Protein AF-0000000087520226 (afdb_homodimer)

Foldseek 3Di:
DDPQAADFLQPDDLEDDADDVVDWDDDSRDPQKIKHKDFPDADPLGTWIKMKMWGGHPDQPPPNDAAQAAEEEEEAALDFDNQVVVCVLVSVLRYTYMYMQGTQFDNNNDPSGDARPDDLALCVRLRVVLVVLVVRCVVDPPGAYEYEYAACGLLSVLLSLLPPPGRHQEYEYQLHNLDDDPCVPVLPVVLVVLVVVCVVPVAAFDPDDQAQQVVLLQDPVHVADDRDHCNNRNSRGTTDTSSRVNNVSVSSVVLQQASADAHEYEYEAEPAEDEDRHHDPLQLQHEHDHGRVVVVVSQVRSHDHYHYDYFGRAYSGQCSHPPRSNVVVSVVVSVVVVVSVVVD/DDPQAADFLQPDDLEDDADPVVDWDDDSRHPQKIKHKDFLQADPLGTWIKMKMWGGHPDQPPPNDAAQAAEEEEEAALDFDNQPVVNVLCSVLRYTYMYMQGTQFDNNNDPSGDARPDDLALCVRLSVVLVVLVVRCVVDPPGAYEYEYAACGLLSVLLSLLPDPGRHQEYEYQLHNLDDDPCVPVLPVVLVVLVVVCVVPVAAFDPDDQAQQVVLLQDPVHVADDRDHCNNRNSRGTTHTSSRVSNVSVSSVVLQQASADAHEYEYEAEPAEDEDRHHDPLQLQHEHDHGRVVVVVSQVRSHDHYHYDYFGRAYSGQCSHPPRSNVVVSVVVSVVVVVSVVVD

Radius of gyration: 27.94 Å; Cα contacts (8 Å, |Δi|>4): 1491; chains: 2; bounding box: 55×82×67 Å

Secondary structure (DSSP, 8-state):
--TT--S-GGGS-SSPPPPPTT--EE-TT-TTEEEEEEEEEEETTEEEEEEEEEE--SSPPTT-PPP-EEEEEE--TT-----HHHHHHHHHTTEEEEEEEPTTSGGG--TT-SSTT--SSGGGGHHHHHHHHHHHHHHSTTPPEEEEEETHHHHHHHHHHHH--S-EEEEEEES---S-TTHHHHHHHHHHHHHHHHHH-TTPBP------HHHHHHBTTTTS-B---TTTS-TT----BHHHHHHHHHHHHHHHH---B-S-EEEEEES-B---SS--GGGGSSBSSS-HHHHHHHHTTTBSEEEEEEETT--SSGGGS-HHHHHHHHHHHHHHHGGGTTT-/--TT--S-GGGS-SSPPPPPTT--EE-TT-TTEEEEEEEEEEETTEEEEEEEEEE--SSPPTT-PPP-EEEEEE--TT-----HHHHHHHHHTTEEEEEEEPTTSGGG--TT-SSTT--SSGGGGHHHHHHHHHHHHHHSTTPPEEEEEETHHHHHHHHHHHH--S-EEEEEEES---S-TTHHHHHHHHHHHHHHHHHH-TTPBP------HHHHHHBTTTTS-B---TTTS-TT----BHHHHHHHHHHHHHHHH---B-S-EEEEEES-B---SS--GGGGSSBSSS-HHHHHHHHTTTBSEEEEEEETT--SSGGGS-HHHHHHHHHHHHHHHGGGTTT-

InterPro domains:
  IPR022742 Alpha/beta hydrolase domain-containing protein 17C-like [PF12146] (66-272)
  IPR029058 Alpha/Beta hydrolase fold [G3DSA:3.40.50.1820] (49-339)
  IPR029058 Alpha/Beta hydrolase fold [SSF53474] (52-337)
  IPR051044 Monoacylglycerol and Diacylglycerol Lipase [PTHR11614] (61-319)

Nearest PDB structures (foldseek):
  7p0y-assembly1_A  TM=8.207E-01  e=5.502E-17  Mycobacterium tuberculosis H37Rv
  6eic-assembly2_A  TM=8.150E-01  e=7.021E-17  Mycobacterium tuberculosis H37Rv
  6eic-assembly3_B  TM=8.211E-01  e=1.143E-16  Mycobacterium tuberculosis H37Rv
  6eic-assembly1_C  TM=8.212E-01  e=8.544E-16  Mycobacterium tuberculosis H37Rv
  7l4t-assembly1_A  TM=8.051E-01  e=2.266E-15  Homo sapiens

Sequence (688 aa):
MSGLHGIPSSQWPDFLTSTDPGGWAADPLGEDFEHTTLDLGVDGEGPVLGTLVRYVPKQPPPGNPEERGILLSVHGWSDYFYNRELAEFWRAAGYRFYALDLRRYGRSLRSEHQRPGYVEHLAEYHQELDAAADLLTAEHPGLPLLVQGHSLGGLIISLWAQQSTARLAGLVLNAPWLEFQGTQFLRIPAQGLMEAMARRSPTRTLHLPELDHYWLSLSQDGHGEWDIHPLWRPRHAFRPTVGWMRTVLEAHAKVAKGLDLELPVLVLTSAQSHFGASYDPLMQRTDSVVDVNLVRQRSLKLGSFVTNAIITDAMHDVFTSSAGPRAESYAKVRRWLHLLQGASMSGLHGIPSSQWPDFLTSTDPGGWAADPLGEDFEHTTLDLGVDGEGPVLGTLVRYVPKQPPPGNPEERGILLSVHGWSDYFYNRELAEFWRAAGYRFYALDLRRYGRSLRSEHQRPGYVEHLAEYHQELDAAADLLTAEHPGLPLLVQGHSLGGLIISLWAQQSTARLAGLVLNAPWLEFQGTQFLRIPAQGLMEAMARRSPTRTLHLPELDHYWLSLSQDGHGEWDIHPLWRPRHAFRPTVGWMRTVLEAHAKVAKGLDLELPVLVLTSAQSHFGASYDPLMQRTDSVVDVNLVRQRSLKLGSFVTNAIITDAMHDVFTSSAGPRAESYAKVRRWLHLLQGAS

Organism: NCBI:txid162496

Solvent-accessible surface area (backbone atoms only — not comparable to full-atom values): 35802 Å² total; per-residue (Å²): 130,79,80,80,66,42,69,60,41,78,73,46,72,88,51,61,77,78,45,58,89,92,36,74,40,84,30,74,78,21,87,40,30,32,30,30,49,42,82,73,52,70,54,100,52,36,78,36,25,26,23,41,34,37,61,53,64,91,57,78,54,87,85,61,56,67,80,66,27,35,33,41,35,32,42,32,75,54,31,49,86,80,59,63,66,59,43,51,49,40,42,63,73,11,22,52,31,33,32,43,21,50,55,35,20,30,69,21,29,49,90,65,51,81,57,60,61,68,47,73,45,69,70,62,56,43,56,53,50,50,52,49,50,51,52,49,45,68,76,40,70,90,50,38,34,32,38,32,14,26,23,48,19,18,38,51,50,55,59,39,58,64,71,52,86,71,66,61,59,29,38,41,22,34,35,36,51,50,60,65,87,66,32,92,79,43,41,67,63,46,49,54,51,38,47,58,48,23,74,74,40,34,79,41,69,52,90,64,86,79,50,39,35,65,44,31,42,37,22,51,91,49,75,25,81,38,82,64,31,59,82,40,39,34,61,53,46,61,74,52,26,37,18,38,52,38,30,50,51,54,51,29,52,48,40,73,72,40,52,71,32,78,51,46,33,39,36,38,32,26,66,39,56,44,79,72,83,57,72,50,82,62,40,49,37,10,10,51,78,53,50,41,68,57,29,56,55,49,49,66,27,45,32,36,31,33,31,44,34,50,31,65,48,5,12,49,49,39,83,72,25,51,70,66,25,24,51,53,44,51,51,53,50,56,31,52,52,32,30,64,62,64,79,110,131,80,78,79,66,42,69,59,42,78,73,46,72,88,54,60,77,79,47,57,88,92,37,74,40,82,30,73,79,23,86,39,31,31,30,28,48,43,82,73,53,72,55,99,52,36,78,35,26,24,23,42,33,36,62,54,63,90,57,78,54,88,83,61,55,66,80,65,28,34,34,41,36,31,41,32,75,55,30,46,86,80,60,62,66,58,44,51,49,40,42,63,71,11,22,52,32,33,30,42,19,50,54,35,20,30,70,22,27,51,90,66,50,82,57,62,61,67,46,72,43,68,70,61,56,44,56,54,51,49,52,49,51,52,51,49,43,68,76,39,69,88,49,38,35,32,38,31,13,26,24,47,19,18,38,52,51,55,60,40,58,64,70,51,87,70,68,61,59,30,40,40,23,35,32,34,53,49,61,65,87,72,32,90,79,43,41,66,64,47,48,53,50,36,46,57,48,22,73,74,41,33,79,41,68,52,92,64,86,78,52,38,35,67,44,31,44,38,22,47,93,51,75,25,79,38,81,63,30,62,82,39,38,33,61,52,46,60,74,53,25,37,18,39,51,37,30,50,52,51,50,29,52,49,38,74,72,41,53,72,30,77,50,45,34,38,37,38,32,24,65,39,56,45,78,73,83,56,73,50,81,62,41,49,38,11,9,52,79,53,53,42,68,56,30,56,55,47,50,66,27,45,31,36,31,32,30,43,35,50,30,64,48,6,12,47,48,39,83,72,26,51,72,66,25,24,51,52,45,52,51,53,49,56,33,53,53,33,31,62,62,63,77,109

pLDDT: mean 91.3, std 13.3, range [25.09, 98.94]

Structure (mmCIF, N/CA/C/O backbone):
data_AF-0000000087520226-model_v1
#
loop_
_entity.id
_entity.type
_entity.pdbx_description
1 polymer 'Serine aminopeptidase S33 domain-containing protein'
#
loop_
_atom_site.group_PDB
_atom_site.id
_atom_site.type_symbol
_atom_site.label_atom_id
_atom_site.label_alt_id
_atom_site.label_comp_id
_atom_site.label_asym_id
_atom_site.label_entity_id
_atom_site.label_seq_id
_atom_site.pdbx_PDB_ins_code
_atom_site.Cartn_x
_atom_site.Cartn_y
_atom_site.Cartn_z
_atom_site.occupancy
_atom_site.B_iso_or_equiv
_atom_site.auth_seq_id
_atom_site.auth_comp_id
_atom_site.auth_asym_id
_atom_site.auth_atom_id
_atom_site.pdbx_PDB_model_num
ATOM 1 N N . MET A 1 1 ? 15.102 -13.328 -34.75 1 25.09 1 MET A N 1
ATOM 2 C CA . MET A 1 1 ? 14.281 -14.352 -34.094 1 25.09 1 MET A CA 1
ATOM 3 C C . MET A 1 1 ? 15.117 -15.227 -33.188 1 25.09 1 MET A C 1
ATOM 5 O O . MET A 1 1 ? 15.906 -16.047 -33.656 1 25.09 1 MET A O 1
ATOM 9 N N . SER A 1 2 ? 15.727 -14.742 -32.125 1 31.55 2 SER A N 1
ATOM 10 C CA . SER A 1 2 ? 16.844 -15.266 -31.344 1 31.55 2 SER A CA 1
ATOM 11 C C . SER A 1 2 ? 16.625 -16.719 -30.953 1 31.55 2 SER A C 1
ATOM 13 O O . SER A 1 2 ? 15.484 -17.141 -30.734 1 31.55 2 SER A O 1
ATOM 15 N N . GLY A 1 3 ? 17.406 -17.625 -31.359 1 35.84 3 GLY A N 1
ATOM 16 C CA . GLY A 1 3 ? 17.703 -19.047 -31.25 1 35.84 3 GLY A CA 1
ATOM 17 C C . GLY A 1 3 ? 17.391 -19.609 -29.875 1 35.84 3 GLY A C 1
ATOM 18 O O . GLY A 1 3 ? 17.703 -20.766 -29.578 1 35.84 3 GLY A O 1
ATOM 19 N N . LEU A 1 4 ? 17.438 -18.75 -28.859 1 42.44 4 LEU A N 1
ATOM 20 C CA . LEU A 1 4 ? 17.516 -19.141 -27.453 1 42.44 4 LEU A CA 1
ATOM 21 C C . LEU A 1 4 ? 16.234 -19.844 -27 1 42.44 4 LEU A C 1
ATOM 23 O O . LEU A 1 4 ? 16.094 -20.172 -25.828 1 42.44 4 LEU A O 1
ATOM 27 N N . HIS A 1 5 ? 15.102 -19.781 -27.844 1 54.41 5 HIS A N 1
ATOM 28 C CA . HIS A 1 5 ? 13.805 -20.297 -27.422 1 54.41 5 HIS A CA 1
ATOM 29 C C . HIS A 1 5 ? 13.719 -21.812 -27.641 1 54.41 5 HIS A C 1
ATOM 31 O O . HIS A 1 5 ? 14.195 -22.328 -28.641 1 54.41 5 HIS A O 1
ATOM 37 N N . GLY A 1 6 ? 13.859 -22.656 -26.469 1 64.88 6 GLY A N 1
ATOM 38 C CA . GLY A 1 6 ? 13.586 -24.094 -26.422 1 64.88 6 GLY A CA 1
ATOM 39 C C . GLY A 1 6 ? 12.516 -24.531 -27.406 1 64.88 6 GLY A C 1
ATOM 40 O O . GLY A 1 6 ? 12.109 -23.75 -28.266 1 64.88 6 GLY A O 1
ATOM 41 N N . ILE A 1 7 ? 12.32 -25.859 -27.547 1 84 7 ILE A N 1
ATOM 42 C CA . ILE A 1 7 ? 11.281 -26.484 -28.359 1 84 7 ILE A CA 1
ATOM 43 C C . ILE A 1 7 ? 9.914 -25.953 -27.953 1 84 7 ILE A C 1
ATOM 45 O O . ILE A 1 7 ? 9.688 -25.641 -26.766 1 84 7 ILE A O 1
ATOM 49 N N . PRO A 1 8 ? 9.078 -25.734 -28.969 1 92.62 8 PRO A N 1
ATOM 50 C CA . PRO A 1 8 ? 7.723 -25.281 -28.656 1 92.62 8 PRO A CA 1
ATOM 51 C C . PRO A 1 8 ? 7.055 -26.141 -27.578 1 92.62 8 PRO A C 1
ATOM 53 O O . PRO A 1 8 ? 7.273 -27.359 -27.531 1 92.62 8 PRO A O 1
ATOM 56 N N . SER A 1 9 ? 6.246 -25.531 -26.781 1 94 9 SER A N 1
ATOM 57 C CA . SER A 1 9 ? 5.621 -26.219 -25.656 1 94 9 SER A CA 1
ATOM 58 C C . SER A 1 9 ? 4.711 -27.344 -26.125 1 94 9 SER A C 1
ATOM 60 O O . SER A 1 9 ? 4.5 -28.328 -25.406 1 94 9 SER A O 1
ATOM 62 N N . SER A 1 10 ? 4.227 -27.203 -27.344 1 92.69 10 SER A N 1
ATOM 63 C CA . SER A 1 10 ? 3.371 -28.25 -27.906 1 92.69 10 SER A CA 1
ATOM 64 C C . SER A 1 10 ? 4.141 -29.547 -28.094 1 92.69 10 SER A C 1
ATOM 66 O O . SER A 1 10 ? 3.539 -30.609 -28.281 1 92.69 10 SER A O 1
ATOM 68 N N . GLN A 1 11 ? 5.465 -29.438 -28.062 1 94.06 11 GLN A N 1
ATOM 69 C CA . GLN A 1 11 ? 6.301 -30.625 -28.25 1 94.06 11 GLN A CA 1
ATOM 70 C C . GLN A 1 11 ? 6.82 -31.156 -26.922 1 94.06 11 GLN A C 1
ATOM 72 O O . GLN A 1 11 ? 7.547 -32.156 -26.891 1 94.06 11 GLN A O 1
ATOM 77 N N . TRP A 1 12 ? 6.504 -30.484 -25.828 1 95.81 12 TRP A N 1
ATOM 78 C CA . TRP A 1 12 ? 6.84 -31.016 -24.516 1 95.81 12 TRP A CA 1
ATOM 79 C C . TRP A 1 12 ? 6.012 -32.25 -24.203 1 95.81 12 TRP A C 1
ATOM 81 O O . TRP A 1 12 ? 4.91 -32.406 -24.734 1 95.81 12 TRP A O 1
ATOM 91 N N . PRO A 1 13 ? 6.535 -33.156 -23.359 1 95.69 13 PRO A N 1
ATOM 92 C CA . PRO A 1 13 ? 5.699 -34.281 -22.938 1 95.69 13 PRO A CA 1
ATOM 93 C C . PRO A 1 13 ? 4.445 -33.844 -22.188 1 95.69 13 PRO A C 1
ATOM 95 O O . PRO A 1 13 ? 4.48 -32.875 -21.438 1 95.69 13 PRO A O 1
ATOM 98 N N . ASP A 1 14 ? 3.385 -34.562 -22.422 1 96.94 14 ASP A N 1
ATOM 99 C CA . ASP A 1 14 ? 2.148 -34.312 -21.688 1 96.94 14 ASP A CA 1
ATOM 100 C C . ASP A 1 14 ? 2.359 -34.469 -20.188 1 96.94 14 ASP A C 1
ATOM 102 O O . ASP A 1 14 ? 1.813 -33.719 -19.391 1 96.94 14 ASP A O 1
ATOM 106 N N . PHE A 1 15 ? 3.172 -35.562 -19.859 1 97.69 15 PHE A N 1
ATOM 107 C CA . PHE A 1 15 ? 3.48 -35.875 -18.469 1 97.69 15 PHE A CA 1
ATOM 108 C C . PHE A 1 15 ? 4.98 -36.062 -18.281 1 97.69 15 PHE A C 1
ATOM 110 O O . PHE A 1 15 ? 5.625 -36.781 -19.062 1 97.69 15 PHE A O 1
ATOM 117 N N . LEU A 1 16 ? 5.508 -35.438 -17.266 1 96.81 16 LEU A N 1
ATOM 118 C CA . LEU A 1 16 ? 6.918 -35.656 -16.953 1 96.81 16 LEU A CA 1
ATOM 119 C C . LEU A 1 16 ? 7.09 -36.875 -16.047 1 96.81 16 LEU A C 1
ATOM 121 O O . LEU A 1 16 ? 6.145 -37.281 -15.383 1 96.81 16 LEU A O 1
ATOM 125 N N . THR A 1 17 ? 8.266 -37.406 -16.094 1 95.88 17 THR A N 1
ATOM 126 C CA . THR A 1 17 ? 8.648 -38.406 -15.133 1 95.88 17 THR A CA 1
ATOM 127 C C . THR A 1 17 ? 9.211 -37.781 -13.859 1 95.88 17 THR A C 1
ATOM 129 O O . THR A 1 17 ? 9.859 -36.75 -13.922 1 95.88 17 THR A O 1
ATOM 132 N N . SER A 1 18 ? 8.914 -38.406 -12.742 1 97.31 18 SER A N 1
ATOM 133 C CA . SER A 1 18 ? 9.469 -37.906 -11.484 1 97.31 18 SER A CA 1
ATOM 134 C C . SER A 1 18 ? 10.992 -37.969 -11.484 1 97.31 18 SER A C 1
ATOM 136 O O . SER A 1 18 ? 11.57 -38.969 -11.977 1 97.31 18 SER A O 1
ATOM 138 N N . THR A 1 19 ? 11.594 -37 -10.945 1 98 19 THR A N 1
ATOM 139 C CA . THR A 1 19 ? 13.039 -37.031 -10.781 1 98 19 THR A CA 1
ATOM 140 C C . THR A 1 19 ? 13.438 -37.906 -9.609 1 98 19 THR A C 1
ATOM 142 O O . THR A 1 19 ? 12.617 -38.219 -8.742 1 98 19 THR A O 1
ATOM 145 N N . ASP A 1 20 ? 14.727 -38.344 -9.602 1 95.44 20 ASP A N 1
ATOM 146 C CA . ASP A 1 20 ? 15.273 -39 -8.414 1 95.44 20 ASP A CA 1
ATOM 147 C C . ASP A 1 20 ? 15.25 -38.062 -7.207 1 95.44 20 ASP A C 1
ATOM 149 O O . ASP A 1 20 ? 15.438 -36.844 -7.348 1 95.44 20 ASP A O 1
ATOM 153 N N . PRO A 1 21 ? 14.961 -38.688 -6.043 1 91.62 21 PRO A N 1
ATOM 154 C CA . PRO A 1 21 ? 14.969 -37.844 -4.852 1 91.62 21 PRO A CA 1
ATOM 155 C C . PRO A 1 21 ? 16.234 -37 -4.738 1 91.62 21 PRO A C 1
ATOM 157 O O . PRO A 1 21 ? 17.344 -37.531 -4.805 1 91.62 21 PRO A O 1
ATOM 160 N N . GLY A 1 22 ? 16.031 -35.688 -4.676 1 89.06 22 GLY A N 1
ATOM 161 C CA . GLY A 1 22 ? 17.141 -34.781 -4.527 1 89.06 22 GLY A CA 1
ATOM 162 C C . GLY A 1 22 ? 17.812 -34.406 -5.844 1 89.06 22 GLY A C 1
ATOM 163 O O . GLY A 1 22 ? 18.688 -33.562 -5.895 1 89.06 22 GLY A O 1
ATOM 164 N N . GLY A 1 23 ? 17.422 -35.062 -6.867 1 96.19 23 GLY A N 1
ATOM 165 C CA . GLY A 1 23 ? 18 -34.844 -8.18 1 96.19 23 GLY A CA 1
ATOM 166 C C . GLY A 1 23 ? 17.266 -33.781 -8.977 1 96.19 23 GLY A C 1
ATOM 167 O O . GLY A 1 23 ? 16.094 -33.531 -8.742 1 96.19 23 GLY A O 1
ATOM 168 N N . TRP A 1 24 ? 18.016 -33.094 -9.852 1 97.62 24 TRP A N 1
ATOM 169 C CA . TRP A 1 24 ? 17.469 -32.125 -10.789 1 97.62 24 TRP A CA 1
ATOM 170 C C . TRP A 1 24 ? 17.578 -32.656 -12.227 1 97.62 24 TRP A C 1
ATOM 172 O O . TRP A 1 24 ? 18.578 -33.281 -12.586 1 97.62 24 TRP A O 1
ATOM 182 N N . ALA A 1 25 ? 16.594 -32.438 -13.016 1 97.69 25 ALA A N 1
ATOM 183 C CA . ALA A 1 25 ? 16.578 -32.812 -14.43 1 97.69 25 ALA A CA 1
ATOM 184 C C . ALA A 1 25 ? 16.375 -31.594 -15.32 1 97.69 25 ALA A C 1
ATOM 186 O O . ALA A 1 25 ? 15.891 -30.562 -14.859 1 97.69 25 ALA A O 1
ATOM 187 N N . ALA A 1 26 ? 16.812 -31.688 -16.562 1 96.06 26 ALA A N 1
ATOM 188 C CA . ALA A 1 26 ? 16.562 -30.609 -17.516 1 96.06 26 ALA A CA 1
ATOM 189 C C . ALA A 1 26 ? 15.062 -30.344 -17.656 1 96.06 26 ALA A C 1
ATOM 191 O O . ALA A 1 26 ? 14.266 -31.281 -17.719 1 96.06 26 ALA A O 1
ATOM 192 N N . ASP A 1 27 ? 14.727 -29.109 -17.688 1 96.88 27 ASP A N 1
ATOM 193 C CA . ASP A 1 27 ? 13.32 -28.734 -17.828 1 96.88 27 ASP A CA 1
ATOM 194 C C . ASP A 1 27 ? 12.969 -28.516 -19.297 1 96.88 27 ASP A C 1
ATOM 196 O O . ASP A 1 27 ? 13.812 -28.062 -20.094 1 96.88 27 ASP A O 1
ATOM 200 N N . PRO A 1 28 ? 11.734 -28.719 -19.641 1 95.62 28 PRO A N 1
ATOM 201 C CA . PRO A 1 28 ? 11.328 -28.531 -21.031 1 95.62 28 PRO A CA 1
ATOM 202 C C . PRO A 1 28 ? 11.422 -27.078 -21.469 1 95.62 28 PRO A C 1
ATOM 204 O O . PRO A 1 28 ? 11.406 -26.781 -22.672 1 95.62 28 PRO A O 1
ATOM 207 N N . LEU A 1 29 ? 11.484 -26.094 -20.547 1 95.12 29 LEU A N 1
ATOM 208 C CA . LEU A 1 29 ? 11.625 -24.672 -20.875 1 95.12 29 LEU A CA 1
ATOM 209 C C . LEU A 1 29 ? 12.938 -24.422 -21.609 1 95.12 29 LEU A C 1
ATOM 211 O O . LEU A 1 29 ? 13.086 -23.391 -22.281 1 95.12 29 LEU A O 1
ATOM 215 N N . GLY A 1 30 ? 13.859 -25.281 -21.484 1 91.81 30 GLY A N 1
ATOM 216 C CA . GLY A 1 30 ? 15.078 -25.188 -22.266 1 91.81 30 GLY A CA 1
ATOM 217 C C . GLY A 1 30 ? 16.297 -24.844 -21.438 1 91.81 30 GLY A C 1
ATOM 218 O O . GLY A 1 30 ? 16.344 -25.141 -20.25 1 91.81 30 GLY A O 1
ATOM 219 N N . GLU A 1 31 ? 17.172 -24.234 -22.172 1 90.19 31 GLU A N 1
ATOM 220 C CA . GLU A 1 31 ? 18.469 -23.953 -21.562 1 90.19 31 GLU A CA 1
ATOM 221 C C . GLU A 1 31 ? 18.328 -23.109 -20.297 1 90.19 31 GLU A C 1
ATOM 223 O O . GLU A 1 31 ? 17.469 -22.219 -20.234 1 90.19 31 GLU A O 1
ATOM 228 N N . ASP A 1 32 ? 19.016 -23.422 -19.219 1 93.75 32 ASP A N 1
ATOM 229 C CA . ASP A 1 32 ? 19.172 -22.656 -17.984 1 93.75 32 ASP A CA 1
ATOM 230 C C . ASP A 1 32 ? 18.094 -23.062 -16.969 1 93.75 32 ASP A C 1
ATOM 232 O O . ASP A 1 32 ? 18.047 -22.516 -15.867 1 93.75 32 ASP A O 1
ATOM 236 N N . PHE A 1 33 ? 17.141 -24 -17.406 1 97 33 PHE A N 1
ATOM 237 C CA . PHE A 1 33 ? 16.109 -24.406 -16.469 1 97 33 PHE A CA 1
ATOM 238 C C . PHE A 1 33 ? 16.234 -25.875 -16.094 1 97 33 PHE A C 1
ATOM 240 O O . PHE A 1 33 ? 16.547 -26.703 -16.953 1 97 33 PHE A O 1
ATOM 247 N N . GLU A 1 34 ? 16.031 -26.172 -14.852 1 97.94 34 GLU A N 1
ATOM 248 C CA . GLU A 1 34 ? 15.945 -27.516 -14.297 1 97.94 34 GLU A CA 1
ATOM 249 C C . GLU A 1 34 ? 14.703 -27.672 -13.414 1 97.94 34 GLU A C 1
ATOM 251 O O . GLU A 1 34 ? 14.109 -26.688 -12.992 1 97.94 34 GLU A O 1
ATOM 256 N N . HIS A 1 35 ? 14.273 -28.906 -13.25 1 98.5 35 HIS A N 1
ATOM 257 C CA . HIS A 1 35 ? 13.164 -29.141 -12.336 1 98.5 35 HIS A CA 1
ATOM 258 C C . HIS A 1 35 ? 13.438 -30.344 -11.422 1 98.5 35 HIS A C 1
ATOM 260 O O . HIS A 1 35 ? 14.305 -31.172 -11.727 1 98.5 35 HIS A O 1
ATOM 266 N N . THR A 1 36 ? 12.82 -30.391 -10.289 1 98.75 36 THR A N 1
ATOM 267 C CA . THR A 1 36 ? 12.828 -31.516 -9.367 1 98.75 36 THR A CA 1
ATOM 268 C C . THR A 1 36 ? 11.414 -31.812 -8.867 1 98.75 36 THR A C 1
ATOM 270 O O . THR A 1 36 ? 10.586 -30.906 -8.758 1 98.75 36 THR A O 1
ATOM 273 N N . THR A 1 37 ? 11.141 -33.062 -8.609 1 98.5 37 THR A N 1
ATOM 274 C CA . THR A 1 37 ? 9.828 -33.469 -8.141 1 98.5 37 THR A CA 1
ATOM 275 C C . THR A 1 37 ? 9.797 -33.562 -6.613 1 98.5 37 THR A C 1
ATOM 277 O O . THR A 1 37 ? 10.719 -34.094 -6 1 98.5 37 THR A O 1
ATOM 280 N N . LEU A 1 38 ? 8.844 -32.938 -6.016 1 98.44 38 LEU A N 1
ATOM 281 C CA . LEU A 1 38 ? 8.531 -33.094 -4.598 1 98.44 38 LEU A CA 1
ATOM 282 C C . LEU A 1 38 ? 7.484 -34.188 -4.387 1 98.44 38 LEU A C 1
ATOM 284 O O . LEU A 1 38 ? 6.332 -34.031 -4.793 1 98.44 38 LEU A O 1
ATOM 288 N N . ASP A 1 39 ? 7.859 -35.25 -3.803 1 97.88 39 ASP A N 1
ATOM 289 C CA . ASP A 1 39 ? 6.941 -36.344 -3.518 1 97.88 39 ASP A CA 1
ATOM 290 C C . ASP A 1 39 ? 6.148 -36.094 -2.238 1 97.88 39 ASP A C 1
ATOM 292 O O . ASP A 1 39 ? 6.719 -36.062 -1.145 1 97.88 39 ASP A O 1
ATOM 296 N N . LEU A 1 40 ? 4.859 -35.969 -2.346 1 97.62 40 LEU A N 1
ATOM 297 C CA . LEU A 1 40 ? 4.008 -35.594 -1.226 1 97.62 40 LEU A CA 1
ATOM 298 C C . LEU A 1 40 ? 3.098 -36.75 -0.811 1 97.62 40 LEU A C 1
ATOM 300 O O . LEU A 1 40 ? 2.148 -36.562 -0.05 1 97.62 40 LEU A O 1
ATOM 304 N N . GLY A 1 41 ? 3.344 -37.875 -1.409 1 97 41 GLY A N 1
ATOM 305 C CA . GLY A 1 41 ? 2.57 -39.062 -1.08 1 97 41 GLY A CA 1
ATOM 306 C C . GLY A 1 41 ? 1.603 -39.469 -2.176 1 97 41 GLY A C 1
ATOM 307 O O . GLY A 1 41 ? 1.9 -39.312 -3.361 1 97 41 GLY A O 1
ATOM 308 N N . VAL A 1 42 ? 0.51 -40.188 -1.793 1 96.31 42 VAL A N 1
ATOM 309 C CA . VAL A 1 42 ? -0.503 -40.688 -2.711 1 96.31 42 VAL A CA 1
ATOM 310 C C . VAL A 1 42 ? -1.895 -40.469 -2.125 1 96.31 42 VAL A C 1
ATOM 312 O O . VAL A 1 42 ? -2.066 -40.469 -0.904 1 96.31 42 VAL A O 1
ATOM 315 N N . ASP A 1 43 ? -2.793 -40.188 -3.02 1 93.62 43 ASP A N 1
ATOM 316 C CA . ASP A 1 43 ? -4.184 -40.125 -2.584 1 93.62 43 ASP A CA 1
ATOM 317 C C . ASP A 1 43 ? -5.102 -40.844 -3.562 1 93.62 43 ASP A C 1
ATOM 319 O O . ASP A 1 43 ? -4.648 -41.719 -4.305 1 93.62 43 ASP A O 1
ATOM 323 N N . GLY A 1 44 ? -6.395 -40.656 -3.471 1 89.5 44 GLY A N 1
ATOM 324 C CA . GLY A 1 44 ? -7.371 -41.406 -4.254 1 89.5 44 GLY A CA 1
ATOM 325 C C . GLY A 1 44 ? -7.195 -41.219 -5.75 1 89.5 44 GLY A C 1
ATOM 326 O O . GLY A 1 44 ? -7.703 -42.031 -6.539 1 89.5 44 GLY A O 1
ATOM 327 N N . GLU A 1 45 ? -6.387 -40.25 -6.219 1 90.81 45 GLU A N 1
ATOM 328 C CA . GLU A 1 45 ? -6.211 -40 -7.641 1 90.81 45 GLU A CA 1
ATOM 329 C C . GLU A 1 45 ? -4.801 -40.344 -8.102 1 90.81 45 GLU A C 1
ATOM 331 O O . GLU A 1 45 ? -4.43 -40.094 -9.25 1 90.81 45 GLU A O 1
ATOM 336 N N . GLY A 1 46 ? -4.051 -40.938 -7.164 1 94.06 46 GLY A N 1
ATOM 337 C CA . GLY A 1 46 ? -2.695 -41.312 -7.547 1 94.06 46 GLY A CA 1
ATOM 338 C C . GLY A 1 46 ? -1.632 -40.5 -6.805 1 94.06 46 GLY A C 1
ATOM 339 O O . GLY A 1 46 ? -1.856 -40.062 -5.68 1 94.06 46 GLY A O 1
ATOM 340 N N . PRO A 1 47 ? -0.487 -40.438 -7.457 1 96.75 47 PRO A N 1
ATOM 341 C CA . PRO A 1 47 ? 0.614 -39.719 -6.801 1 96.75 47 PRO A CA 1
ATOM 342 C C . PRO A 1 47 ? 0.322 -38.25 -6.594 1 96.75 47 PRO A C 1
ATOM 344 O O . PRO A 1 47 ? -0.288 -37.594 -7.457 1 96.75 47 PRO A O 1
ATOM 347 N N . VAL A 1 48 ? 0.621 -37.75 -5.449 1 97.88 48 VAL A N 1
ATOM 348 C CA . VAL A 1 48 ? 0.572 -36.344 -5.141 1 97.88 48 VAL A CA 1
ATOM 349 C C . VAL A 1 48 ? 1.971 -35.719 -5.254 1 97.88 48 VAL A C 1
ATOM 351 O O . VAL A 1 48 ? 2.854 -36.031 -4.453 1 97.88 48 VAL A O 1
ATOM 354 N N . LEU A 1 49 ? 2.143 -34.875 -6.258 1 98 49 LEU A N 1
ATOM 355 C CA . LEU A 1 49 ? 3.469 -34.375 -6.586 1 98 49 LEU A CA 1
ATOM 356 C C . LEU A 1 49 ? 3.441 -32.844 -6.738 1 98 49 LEU A C 1
ATOM 358 O O . LEU A 1 49 ? 2.482 -32.281 -7.273 1 98 49 LEU A O 1
ATOM 362 N N . GLY A 1 50 ? 4.422 -32.156 -6.188 1 98.56 50 GLY A N 1
ATOM 363 C CA . GLY A 1 50 ? 4.816 -30.828 -6.621 1 98.56 50 GLY A CA 1
ATOM 364 C C . GLY A 1 50 ? 6.082 -30.812 -7.461 1 98.56 50 GLY A C 1
ATOM 365 O O . GLY A 1 50 ? 6.887 -31.75 -7.383 1 98.56 50 GLY A O 1
ATOM 366 N N . THR A 1 51 ? 6.199 -29.828 -8.281 1 98.81 51 THR A N 1
ATOM 367 C CA . THR A 1 51 ? 7.426 -29.734 -9.07 1 98.81 51 THR A CA 1
ATOM 368 C C . THR A 1 51 ? 8.055 -28.359 -8.922 1 98.81 51 THR A C 1
ATOM 370 O O . THR A 1 51 ? 7.406 -27.344 -9.164 1 98.81 51 THR A O 1
ATOM 373 N N . LEU A 1 52 ? 9.281 -28.328 -8.477 1 98.75 52 LEU A N 1
ATOM 374 C CA . LEU A 1 52 ? 10.055 -27.094 -8.375 1 98.75 52 LEU A CA 1
ATOM 375 C C . LEU A 1 52 ? 10.914 -26.891 -9.609 1 98.75 52 LEU A C 1
ATOM 377 O O . LEU A 1 52 ? 11.625 -27.797 -10.047 1 98.75 52 LEU A O 1
ATOM 381 N N . VAL A 1 53 ? 10.797 -25.75 -10.219 1 98.69 53 VAL A N 1
ATOM 382 C CA . VAL A 1 53 ? 11.609 -25.344 -11.359 1 98.69 53 VAL A CA 1
ATOM 383 C C . VAL A 1 53 ? 12.617 -24.297 -10.93 1 98.69 53 VAL A C 1
ATOM 385 O O . VAL A 1 53 ? 12.281 -23.375 -10.18 1 98.69 53 VAL A O 1
ATOM 388 N N . ARG A 1 54 ? 13.875 -24.344 -11.336 1 98.38 54 ARG A N 1
ATOM 389 C CA . ARG A 1 54 ? 14.844 -23.297 -11.016 1 98.38 54 ARG A CA 1
ATOM 390 C C . ARG A 1 54 ? 15.5 -22.75 -12.289 1 98.38 54 ARG A C 1
ATOM 392 O O . ARG A 1 54 ? 15.594 -23.469 -13.289 1 98.38 54 ARG A O 1
ATOM 399 N N . TYR A 1 55 ? 15.797 -21.5 -12.297 1 97.44 55 TYR A N 1
ATOM 400 C CA . TYR A 1 55 ? 16.562 -20.812 -13.328 1 97.44 55 TYR A CA 1
ATOM 401 C C . TYR A 1 55 ? 18.047 -20.75 -12.961 1 97.44 55 TYR A C 1
ATOM 403 O O . TYR A 1 55 ? 18.422 -20.109 -11.977 1 97.44 55 TYR A O 1
ATOM 411 N N . VAL A 1 56 ? 18.859 -21.453 -13.695 1 94.62 56 VAL A N 1
ATOM 412 C CA . VAL A 1 56 ? 20.297 -21.547 -13.461 1 94.62 56 VAL A CA 1
ATOM 413 C C . VAL A 1 56 ? 21.047 -21.125 -14.711 1 94.62 56 VAL A C 1
ATOM 415 O O . VAL A 1 56 ? 21.531 -21.969 -15.469 1 94.62 56 VAL A O 1
ATOM 418 N N . PRO A 1 57 ? 21.188 -19.828 -14.852 1 90.62 57 PRO A N 1
ATOM 419 C CA . PRO A 1 57 ? 21.859 -19.375 -16.062 1 90.62 57 PRO A CA 1
ATOM 420 C C . PRO A 1 57 ? 23.328 -19.812 -16.141 1 90.62 57 PRO A C 1
ATOM 422 O O . PRO A 1 57 ? 24.016 -19.844 -15.109 1 90.62 57 PRO A O 1
ATOM 425 N N . LYS A 1 58 ? 23.734 -20.188 -17.328 1 84.81 58 LYS A N 1
ATOM 426 C CA . LYS A 1 58 ? 25.109 -20.625 -17.578 1 84.81 58 LYS A CA 1
ATOM 427 C C . LYS A 1 58 ? 26.094 -19.469 -17.359 1 84.81 58 LYS A C 1
ATOM 429 O O . LYS A 1 58 ? 27.219 -19.688 -16.906 1 84.81 58 LYS A O 1
ATOM 434 N N . GLN A 1 59 ? 25.578 -18.297 -17.609 1 81.25 59 GLN A N 1
ATOM 435 C CA . GLN A 1 59 ? 26.375 -17.094 -17.391 1 81.25 59 GLN A CA 1
ATOM 436 C C . GLN A 1 59 ? 25.75 -16.203 -16.328 1 81.25 59 GLN A C 1
ATOM 438 O O . GLN A 1 59 ? 24.531 -16.078 -16.25 1 81.25 59 GLN A O 1
ATOM 443 N N . PRO A 1 60 ? 26.688 -15.719 -15.516 1 76.94 60 PRO A N 1
ATOM 444 C CA . PRO A 1 60 ? 26.141 -14.789 -14.523 1 76.94 60 PRO A CA 1
ATOM 445 C C . PRO A 1 60 ? 25.484 -13.562 -15.156 1 76.94 60 PRO A C 1
ATOM 447 O O . PRO A 1 60 ? 25.891 -13.148 -16.25 1 76.94 60 PRO A O 1
ATOM 450 N N . PRO A 1 61 ? 24.406 -13.188 -14.547 1 74.69 61 PRO A N 1
ATOM 451 C CA . PRO A 1 61 ? 23.812 -11.961 -15.086 1 74.69 61 PRO A CA 1
ATOM 452 C C . PRO A 1 61 ? 24.781 -10.781 -15.078 1 74.69 61 PRO A C 1
ATOM 454 O O . PRO A 1 61 ? 25.75 -10.781 -14.312 1 74.69 61 PRO A O 1
ATOM 457 N N . PRO A 1 62 ? 24.484 -9.914 -16.016 1 68.25 62 PRO A N 1
ATOM 458 C CA . PRO A 1 62 ? 25.344 -8.719 -16.031 1 68.25 62 PRO A CA 1
ATOM 459 C C . PRO A 1 62 ? 25.359 -8.008 -14.68 1 68.25 62 PRO A C 1
ATOM 461 O O . PRO A 1 62 ? 24.312 -7.797 -14.07 1 68.25 62 PRO A O 1
ATOM 464 N N . GLY A 1 63 ? 26.531 -7.637 -14.172 1 66.69 63 GLY A N 1
ATOM 465 C CA . GLY A 1 63 ? 26.734 -6.863 -12.961 1 66.69 63 GLY A CA 1
ATOM 466 C C . GLY A 1 63 ? 26.875 -7.727 -11.719 1 66.69 63 GLY A C 1
ATOM 467 O O . GLY A 1 63 ? 27.297 -7.242 -10.672 1 66.69 63 GLY A O 1
ATOM 468 N N . ASN A 1 64 ? 26.656 -9.062 -11.914 1 66.06 64 ASN A N 1
ATOM 469 C CA . ASN A 1 64 ? 26.781 -10.023 -10.828 1 66.06 64 ASN A CA 1
ATOM 470 C C . ASN A 1 64 ? 26.203 -9.477 -9.531 1 66.06 64 ASN A C 1
ATOM 472 O O . ASN A 1 64 ? 26.938 -9.281 -8.555 1 66.06 64 ASN A O 1
ATOM 476 N N . PRO A 1 65 ? 24.891 -9.273 -9.578 1 72.5 65 PRO A N 1
ATOM 477 C CA . PRO A 1 65 ? 24.281 -8.641 -8.398 1 72.5 65 PRO A CA 1
ATOM 478 C C . PRO A 1 65 ? 24.516 -9.445 -7.121 1 72.5 65 PRO A C 1
ATOM 480 O O . PRO A 1 65 ? 24.703 -10.656 -7.172 1 72.5 65 PRO A O 1
ATOM 483 N N . GLU A 1 66 ? 24.609 -8.695 -6.082 1 80.12 66 GLU A N 1
ATOM 484 C CA . GLU A 1 66 ? 24.625 -9.336 -4.77 1 80.12 66 GLU A CA 1
ATOM 485 C C . GLU A 1 66 ? 23.375 -10.172 -4.547 1 80.12 66 GLU A C 1
ATOM 487 O O . GLU A 1 66 ? 22.281 -9.789 -4.969 1 80.12 66 GLU A O 1
ATOM 492 N N . GLU A 1 67 ? 23.594 -11.328 -4.055 1 90.12 67 GLU A N 1
ATOM 493 C CA . GLU A 1 67 ? 22.453 -12.203 -3.742 1 90.12 67 GLU A CA 1
ATOM 494 C C . GLU A 1 67 ? 21.609 -11.625 -2.613 1 90.12 67 GLU A C 1
ATOM 496 O O . GLU A 1 67 ? 22.109 -11.414 -1.504 1 90.12 67 GLU A O 1
ATOM 501 N N . ARG A 1 68 ? 20.422 -11.398 -2.93 1 92.88 68 ARG A N 1
ATOM 502 C CA . ARG A 1 68 ? 19.531 -10.758 -1.968 1 92.88 68 ARG A CA 1
ATOM 503 C C . ARG A 1 68 ? 18.594 -11.773 -1.317 1 92.88 68 ARG A C 1
ATOM 505 O O . ARG A 1 68 ? 18.141 -11.578 -0.19 1 92.88 68 ARG A O 1
ATOM 512 N N . GLY A 1 69 ? 18.266 -12.805 -2.061 1 96 69 GLY A N 1
ATOM 513 C CA . GLY A 1 69 ? 17.328 -13.773 -1.527 1 96 69 GLY A CA 1
ATOM 514 C C . GLY A 1 69 ? 16.891 -14.805 -2.553 1 96 69 GLY A C 1
ATOM 515 O O . GLY A 1 69 ? 17.531 -14.961 -3.594 1 96 69 GLY A O 1
ATOM 516 N N . ILE A 1 70 ? 15.914 -15.578 -2.178 1 97.88 70 ILE A N 1
ATOM 517 C CA . ILE A 1 70 ? 15.273 -16.578 -3.023 1 97.88 70 ILE A CA 1
ATOM 518 C C . ILE A 1 70 ? 13.875 -16.109 -3.404 1 97.88 70 ILE A C 1
ATOM 520 O O . ILE A 1 70 ? 13.164 -15.523 -2.586 1 97.88 70 ILE A O 1
ATOM 524 N N . LEU A 1 71 ? 13.539 -16.328 -4.637 1 98.62 71 LEU A N 1
ATOM 525 C CA . LEU A 1 71 ? 12.164 -16.078 -5.066 1 98.62 71 LEU A CA 1
ATOM 526 C C . LEU A 1 71 ? 11.469 -17.391 -5.434 1 98.62 71 LEU A C 1
ATOM 528 O O . LEU A 1 71 ? 11.984 -18.156 -6.246 1 98.62 71 LEU A O 1
ATOM 532 N N . LEU A 1 72 ? 10.359 -17.625 -4.816 1 98.94 72 LEU A N 1
ATOM 533 C CA . LEU A 1 72 ? 9.484 -18.719 -5.191 1 98.94 72 LEU A CA 1
ATOM 534 C C . LEU A 1 72 ? 8.211 -18.203 -5.855 1 98.94 72 LEU A C 1
ATOM 536 O O . LEU A 1 72 ? 7.434 -17.469 -5.234 1 98.94 72 LEU A O 1
ATOM 540 N N . SER A 1 73 ? 8.031 -18.562 -7.082 1 98.94 73 SER A N 1
ATOM 541 C CA . SER A 1 73 ? 6.859 -18.141 -7.84 1 98.94 73 SER A CA 1
ATOM 542 C C . SER A 1 73 ? 5.797 -19.234 -7.871 1 98.94 73 SER A C 1
ATOM 544 O O . SER A 1 73 ? 6.105 -20.391 -8.117 1 98.94 73 SER A O 1
ATOM 546 N N . VAL A 1 74 ? 4.555 -18.859 -7.633 1 98.94 74 VAL A N 1
ATOM 547 C CA . VAL A 1 74 ? 3.428 -19.781 -7.633 1 98.94 74 VAL A CA 1
ATOM 548 C C . VAL A 1 74 ? 2.369 -19.312 -8.625 1 98.94 74 VAL A C 1
ATOM 550 O O . VAL A 1 74 ? 1.94 -18.156 -8.586 1 98.94 74 VAL A O 1
ATOM 553 N N . HIS A 1 75 ? 1.907 -20.172 -9.453 1 98.75 75 HIS A N 1
ATOM 554 C CA . HIS A 1 75 ? 0.989 -19.859 -10.547 1 98.75 75 HIS A CA 1
ATOM 555 C C . HIS A 1 75 ? -0.455 -19.812 -10.055 1 98.75 75 HIS A C 1
ATOM 557 O O . HIS A 1 75 ? -0.729 -20.109 -8.891 1 98.75 75 HIS A O 1
ATOM 563 N N . GLY A 1 76 ? -1.371 -19.391 -10.953 1 97.94 76 GLY A N 1
ATOM 564 C CA . GLY A 1 76 ? -2.793 -19.328 -10.656 1 97.94 76 GLY A CA 1
ATOM 565 C C . GLY A 1 76 ? -3.549 -20.578 -11.102 1 97.94 76 GLY A C 1
ATOM 566 O O . GLY A 1 76 ? -2.949 -21.625 -11.312 1 97.94 76 GLY A O 1
ATOM 567 N N . TRP A 1 77 ? -4.891 -20.469 -11.211 1 96.06 77 TRP A N 1
ATOM 568 C CA . TRP A 1 77 ? -5.777 -21.547 -11.617 1 96.06 77 TRP A CA 1
ATOM 569 C C . TRP A 1 77 ? -5.508 -21.953 -13.062 1 96.06 77 TRP A C 1
ATOM 571 O O . TRP A 1 77 ? -5.379 -21.094 -13.938 1 96.06 77 TRP A O 1
ATOM 581 N N . SER A 1 78 ? -5.465 -23.297 -13.312 1 96.62 78 SER A N 1
ATOM 582 C CA . SER A 1 78 ? -5.277 -23.844 -14.648 1 96.62 78 SER A CA 1
ATOM 583 C C . SER A 1 78 ? -4.074 -23.203 -15.344 1 96.62 78 SER A C 1
ATOM 585 O O . SER A 1 78 ? -4.195 -22.688 -16.453 1 96.62 78 SER A O 1
ATOM 587 N N . ASP A 1 79 ? -2.975 -23.25 -14.641 1 98 79 ASP A N 1
ATOM 588 C CA . ASP A 1 79 ? -1.759 -22.547 -15.047 1 98 79 ASP A CA 1
ATOM 589 C C . ASP A 1 79 ? -0.513 -23.312 -14.602 1 98 79 ASP A C 1
ATOM 591 O O . ASP A 1 79 ? -0.616 -24.359 -13.953 1 98 79 ASP A O 1
ATOM 595 N N . TYR A 1 80 ? 0.627 -22.906 -15.039 1 98.44 80 TYR A N 1
ATOM 596 C CA . TYR A 1 80 ? 1.953 -23.406 -14.703 1 98.44 80 TYR A CA 1
ATOM 597 C C . TYR A 1 80 ? 3.023 -22.359 -14.984 1 98.44 80 TYR A C 1
ATOM 599 O O . TYR A 1 80 ? 2.723 -21.281 -15.492 1 98.44 80 TYR A O 1
ATOM 607 N N . PHE A 1 81 ? 4.242 -22.625 -14.578 1 98.62 81 PHE A N 1
ATOM 608 C CA . PHE A 1 81 ? 5.305 -21.656 -14.852 1 98.62 81 PHE A CA 1
ATOM 609 C C . PHE A 1 81 ? 5.855 -21.844 -16.266 1 98.62 81 PHE A C 1
ATOM 611 O O . PHE A 1 81 ? 6.199 -22.969 -16.656 1 98.62 81 PHE A O 1
ATOM 618 N N . TYR A 1 82 ? 6.008 -20.734 -17.031 1 97.69 82 TYR A N 1
ATOM 619 C CA . TYR A 1 82 ? 6.535 -20.812 -18.391 1 97.69 82 TYR A CA 1
ATOM 620 C C . TYR A 1 82 ? 7.242 -19.516 -18.766 1 97.69 82 TYR A C 1
ATOM 622 O O . TYR A 1 82 ? 7.703 -19.359 -19.906 1 97.69 82 TYR A O 1
ATOM 630 N N . ASN A 1 83 ? 7.359 -18.547 -17.891 1 97.44 83 ASN A N 1
ATOM 631 C CA . ASN A 1 83 ? 7.773 -17.172 -18.188 1 97.44 83 ASN A CA 1
ATOM 632 C C . ASN A 1 83 ? 9.273 -16.984 -17.953 1 97.44 83 ASN A C 1
ATOM 634 O O . ASN A 1 83 ? 9.68 -16.516 -16.875 1 97.44 83 ASN A O 1
ATOM 638 N N . ARG A 1 84 ? 10.078 -17.266 -18.938 1 96.25 84 ARG A N 1
ATOM 639 C CA . ARG A 1 84 ? 11.523 -17.125 -18.859 1 96.25 84 ARG A CA 1
ATOM 640 C C . ARG A 1 84 ? 11.914 -15.695 -18.5 1 96.25 84 ARG A C 1
ATOM 642 O O . ARG A 1 84 ? 12.805 -15.477 -17.672 1 96.25 84 ARG A O 1
ATOM 649 N N . GLU A 1 85 ? 11.242 -14.727 -19.078 1 96.62 85 GLU A N 1
ATOM 650 C CA . GLU A 1 85 ? 11.562 -13.32 -18.844 1 96.62 85 GLU A CA 1
ATOM 651 C C . GLU A 1 85 ? 11.414 -12.969 -17.359 1 96.62 85 GLU A C 1
ATOM 653 O O . GLU A 1 85 ? 12.219 -12.219 -16.812 1 96.62 85 GLU A O 1
ATOM 658 N N . LEU A 1 86 ? 10.398 -13.484 -16.766 1 98.31 86 LEU A N 1
ATOM 659 C CA . LEU A 1 86 ? 10.188 -13.25 -15.344 1 98.31 86 LEU A CA 1
ATOM 660 C C . LEU A 1 86 ? 11.359 -13.789 -14.523 1 98.31 86 LEU A C 1
ATOM 662 O O . LEU A 1 86 ? 11.844 -13.117 -13.609 1 98.31 86 LEU A O 1
ATOM 666 N N . ALA A 1 87 ? 11.812 -14.992 -14.844 1 97.62 87 ALA A N 1
ATOM 667 C CA . ALA A 1 87 ? 12.961 -15.578 -14.156 1 97.62 87 ALA A CA 1
ATOM 668 C C . ALA A 1 87 ? 14.203 -14.711 -14.328 1 97.62 87 ALA A C 1
ATOM 670 O O . ALA A 1 87 ? 14.945 -14.477 -13.367 1 97.62 87 ALA A O 1
ATOM 671 N N . GLU A 1 88 ? 14.383 -14.266 -15.523 1 95.62 88 GLU A N 1
ATOM 672 C CA . GLU A 1 88 ? 15.531 -13.406 -15.82 1 95.62 88 GLU A CA 1
ATOM 673 C C . GLU A 1 88 ? 15.461 -12.102 -15.039 1 95.62 88 GLU A C 1
ATOM 675 O O . GLU A 1 88 ? 16.484 -11.617 -14.539 1 95.62 88 GLU A O 1
ATOM 680 N N . PHE A 1 89 ? 14.328 -11.562 -14.953 1 97 89 PHE A N 1
ATOM 681 C CA . PHE A 1 89 ? 14.141 -10.336 -14.188 1 97 89 PHE A CA 1
ATOM 682 C C . PHE A 1 89 ? 14.562 -10.539 -12.742 1 97 89 PHE A C 1
ATOM 684 O O . PHE A 1 89 ? 15.328 -9.742 -12.195 1 97 89 PHE A O 1
ATOM 691 N N . TRP A 1 90 ? 14 -11.547 -12.133 1 97.12 90 TRP A N 1
ATOM 692 C CA . TRP A 1 90 ? 14.281 -11.773 -10.719 1 97.12 90 TRP A CA 1
ATOM 693 C C . TRP A 1 90 ? 15.766 -12.039 -10.5 1 97.12 90 TRP A C 1
ATOM 695 O O . TRP A 1 90 ? 16.344 -11.578 -9.516 1 97.12 90 TRP A O 1
ATOM 705 N N . ARG A 1 91 ? 16.391 -12.797 -11.398 1 95.56 91 ARG A N 1
ATOM 706 C CA . ARG A 1 91 ? 17.812 -13.039 -11.297 1 95.56 91 ARG A CA 1
ATOM 707 C C . ARG A 1 91 ? 18.594 -11.727 -11.367 1 95.56 91 ARG A C 1
ATOM 709 O O . ARG A 1 91 ? 19.531 -11.516 -10.594 1 95.56 91 ARG A O 1
ATOM 716 N N . ALA A 1 92 ? 18.188 -10.906 -12.281 1 93.94 92 ALA A N 1
ATOM 717 C CA . ALA A 1 92 ? 18.844 -9.609 -12.438 1 93.94 92 ALA A CA 1
ATOM 718 C C . ALA A 1 92 ? 18.641 -8.742 -11.195 1 93.94 92 ALA A C 1
ATOM 720 O O . ALA A 1 92 ? 19.469 -7.887 -10.883 1 93.94 92 ALA A O 1
ATOM 721 N N . ALA A 1 93 ? 17.609 -8.992 -10.492 1 94.25 93 ALA A N 1
ATOM 722 C CA . ALA A 1 93 ? 17.297 -8.227 -9.281 1 94.25 93 ALA A CA 1
ATOM 723 C C . ALA A 1 93 ? 18.016 -8.805 -8.07 1 94.25 93 ALA A C 1
ATOM 725 O O . ALA A 1 93 ? 17.875 -8.289 -6.957 1 94.25 93 ALA A O 1
ATOM 726 N N . GLY A 1 94 ? 18.719 -9.922 -8.219 1 94.31 94 GLY A N 1
ATOM 727 C CA . GLY A 1 94 ? 19.531 -10.469 -7.148 1 94.31 94 GLY A CA 1
ATOM 728 C C . GLY A 1 94 ? 18.875 -11.633 -6.434 1 94.31 94 GLY A C 1
ATOM 729 O O . GLY A 1 94 ? 19.297 -12.016 -5.336 1 94.31 94 GLY A O 1
ATOM 730 N N . TYR A 1 95 ? 17.859 -12.258 -7.062 1 96.25 95 TYR A N 1
ATOM 731 C CA . TYR A 1 95 ? 17.156 -13.359 -6.422 1 96.25 95 TYR A CA 1
ATOM 732 C C . TYR A 1 95 ? 17.359 -14.664 -7.188 1 96.25 95 TYR A C 1
ATOM 734 O O . TYR A 1 95 ? 17.281 -14.68 -8.422 1 96.25 95 TYR A O 1
ATOM 742 N N . ARG A 1 96 ? 17.656 -15.703 -6.473 1 96.69 96 ARG A N 1
ATOM 743 C CA . ARG A 1 96 ? 17.578 -17.031 -7.074 1 96.69 96 ARG A CA 1
ATOM 744 C C . ARG A 1 96 ? 16.141 -17.422 -7.363 1 96.69 96 ARG A C 1
ATOM 746 O O . ARG A 1 96 ? 15.312 -17.484 -6.445 1 96.69 96 ARG A O 1
ATOM 753 N N . PHE A 1 97 ? 15.93 -17.75 -8.594 1 98.06 97 PHE A N 1
ATOM 754 C CA . PHE A 1 97 ? 14.539 -17.906 -9.008 1 98.06 97 PHE A CA 1
ATOM 755 C C . PHE A 1 97 ? 14.133 -19.375 -8.984 1 98.06 97 PHE A C 1
ATOM 757 O O . PHE A 1 97 ? 14.82 -20.219 -9.562 1 98.06 97 PHE A O 1
ATOM 764 N N . TYR A 1 98 ? 12.984 -19.609 -8.398 1 98.88 98 TYR A N 1
ATOM 765 C CA . TYR A 1 98 ? 12.281 -20.875 -8.422 1 98.88 98 TYR A CA 1
ATOM 766 C C . TYR A 1 98 ? 10.797 -20.688 -8.711 1 98.88 98 TYR A C 1
ATOM 768 O O . TYR A 1 98 ? 10.234 -19.625 -8.414 1 98.88 98 TYR A O 1
ATOM 776 N N . ALA A 1 99 ? 10.25 -21.672 -9.258 1 98.94 99 ALA A N 1
ATOM 777 C CA . ALA A 1 99 ? 8.805 -21.734 -9.43 1 98.94 99 ALA A CA 1
ATOM 778 C C . ALA A 1 99 ? 8.25 -23.094 -9.023 1 98.94 99 ALA A C 1
ATOM 780 O O . ALA A 1 99 ? 8.93 -24.109 -9.164 1 98.94 99 ALA A O 1
ATOM 781 N N . LEU A 1 100 ? 7.047 -23.078 -8.539 1 98.94 100 LEU A N 1
ATOM 782 C CA . LEU A 1 100 ? 6.395 -24.297 -8.086 1 98.94 100 LEU A CA 1
ATOM 783 C C . LEU A 1 100 ? 5.145 -24.594 -8.914 1 98.94 100 LEU A C 1
ATOM 785 O O . LEU A 1 100 ? 4.215 -23.781 -8.938 1 98.94 100 LEU A O 1
ATOM 789 N N . ASP A 1 101 ? 5.156 -25.672 -9.656 1 98.88 101 ASP A N 1
ATOM 790 C CA . ASP A 1 101 ? 3.887 -26.203 -10.125 1 98.88 101 ASP A CA 1
ATOM 791 C C . ASP A 1 101 ? 3.191 -27.016 -9.031 1 98.88 101 ASP A C 1
ATOM 793 O O . ASP A 1 101 ? 3.717 -28.031 -8.578 1 98.88 101 ASP A O 1
ATOM 797 N N . LEU A 1 102 ? 2.084 -26.562 -8.648 1 98.81 102 LEU A N 1
ATOM 798 C CA . LEU A 1 102 ? 1.316 -27.172 -7.57 1 98.81 102 LEU A CA 1
ATOM 799 C C . LEU A 1 102 ? 0.836 -28.562 -7.969 1 98.81 102 LEU A C 1
ATOM 801 O O . LEU A 1 102 ? 0.908 -28.938 -9.141 1 98.81 102 LEU A O 1
ATOM 805 N N . ARG A 1 103 ? 0.381 -29.359 -6.984 1 98.56 103 ARG A N 1
ATOM 806 C CA . ARG A 1 103 ? -0.157 -30.688 -7.273 1 98.56 103 ARG A CA 1
ATOM 807 C C . ARG A 1 103 ? -1.248 -30.609 -8.336 1 98.56 103 ARG A C 1
ATOM 809 O O . ARG A 1 103 ? -2.096 -29.719 -8.305 1 98.56 103 ARG A O 1
ATOM 816 N N . ARG A 1 104 ? -1.1 -31.5 -9.297 1 97.69 104 ARG A N 1
ATOM 817 C CA . ARG A 1 104 ? -2.078 -31.703 -10.359 1 97.69 104 ARG A CA 1
ATOM 818 C C . ARG A 1 104 ? -2.141 -30.484 -11.273 1 97.69 104 ARG A C 1
ATOM 820 O O . ARG A 1 104 ? -3.217 -30.109 -11.75 1 97.69 104 ARG A O 1
ATOM 827 N N . TYR A 1 105 ? -1.029 -29.781 -11.383 1 98.38 105 TYR A N 1
ATOM 828 C CA . TYR A 1 105 ? -0.832 -28.703 -12.352 1 98.38 105 TYR A CA 1
ATOM 829 C C . TYR A 1 105 ? 0.443 -28.922 -13.156 1 98.38 105 TYR A C 1
ATOM 831 O O . TYR A 1 105 ? 1.447 -29.406 -12.625 1 98.38 105 TYR A O 1
ATOM 839 N N . GLY A 1 106 ? 0.434 -28.547 -14.406 1 98.19 106 GLY A N 1
ATOM 840 C CA . GLY A 1 106 ? 1.643 -28.469 -15.211 1 98.19 106 GLY A CA 1
ATOM 841 C C . GLY A 1 106 ? 2.527 -29.688 -15.078 1 98.19 106 GLY A C 1
ATOM 842 O O . GLY A 1 106 ? 2.068 -30.812 -15.273 1 98.19 106 GLY A O 1
ATOM 843 N N . ARG A 1 107 ? 3.74 -29.484 -14.617 1 98.38 107 ARG A N 1
ATOM 844 C CA . ARG A 1 107 ? 4.773 -30.516 -14.508 1 98.38 107 ARG A CA 1
ATOM 845 C C . ARG A 1 107 ? 4.402 -31.562 -13.461 1 98.38 107 ARG A C 1
ATOM 847 O O . ARG A 1 107 ? 4.988 -32.625 -13.422 1 98.38 107 ARG A O 1
ATOM 854 N N . SER A 1 108 ? 3.422 -31.25 -12.656 1 98.56 108 SER A N 1
ATOM 855 C CA . SER A 1 108 ? 3.029 -32.125 -11.57 1 98.56 108 SER A CA 1
ATOM 856 C C . SER A 1 108 ? 1.882 -33.062 -11.984 1 98.56 108 SER A C 1
ATOM 858 O O . SER A 1 108 ? 1.476 -33.938 -11.227 1 98.56 108 SER A O 1
ATOM 860 N N . LEU A 1 109 ? 1.375 -32.875 -13.156 1 97.94 109 LEU A N 1
ATOM 861 C CA . LEU A 1 109 ? 0.296 -33.719 -13.672 1 97.94 109 LEU A CA 1
ATOM 862 C C . LEU A 1 109 ? 0.808 -35.094 -14.031 1 97.94 109 LEU A C 1
ATOM 864 O O . LEU A 1 109 ? 1.943 -35.25 -14.492 1 97.94 109 LEU A O 1
ATOM 868 N N . ARG A 1 110 ? -0.04 -36.094 -13.852 1 97.19 110 ARG A N 1
ATOM 869 C CA . ARG A 1 110 ? 0.157 -37.469 -14.289 1 97.19 110 ARG A CA 1
ATOM 870 C C . ARG A 1 110 ? -1.09 -38 -14.984 1 97.19 110 ARG A C 1
ATOM 872 O O . ARG A 1 110 ? -2.186 -37.469 -14.797 1 97.19 110 ARG A O 1
ATOM 879 N N . SER A 1 111 ? -0.837 -39.031 -15.766 1 95.81 111 SER A N 1
ATOM 880 C CA . SER A 1 111 ? -1.934 -39.594 -16.547 1 95.81 111 SER A CA 1
ATOM 881 C C . SER A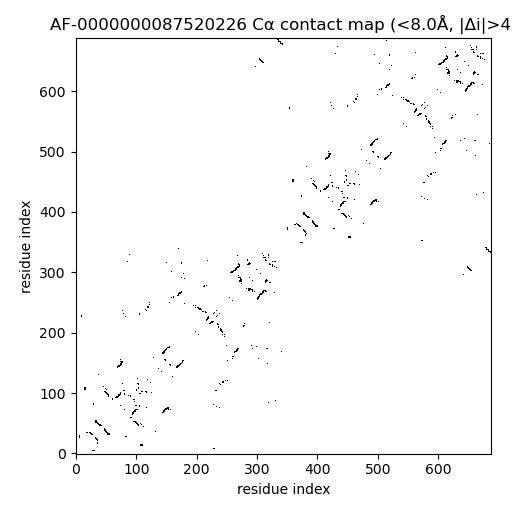 1 111 ? -3.041 -40.125 -15.648 1 95.81 111 SER A C 1
ATOM 883 O O . SER A 1 111 ? -4.203 -40.188 -16.047 1 95.81 111 SER A O 1
ATOM 885 N N . GLU A 1 112 ? -2.729 -40.438 -14.414 1 94.38 112 GLU A N 1
ATOM 886 C CA . GLU A 1 112 ? -3.676 -41 -13.453 1 94.38 112 GLU A CA 1
ATOM 887 C C . GLU A 1 112 ? -4.633 -39.938 -12.93 1 94.38 112 GLU A C 1
ATOM 889 O O . GLU A 1 112 ? -5.688 -40.25 -12.391 1 94.38 112 GLU A O 1
ATOM 894 N N . HIS A 1 113 ? -4.207 -38.719 -13 1 93.94 113 HIS A N 1
ATOM 895 C CA . HIS A 1 113 ? -5 -37.656 -12.414 1 93.94 113 HIS A CA 1
ATOM 896 C C . HIS A 1 113 ? -6.277 -37.406 -13.211 1 93.94 113 HIS A C 1
ATOM 898 O O . HIS A 1 113 ? -6.223 -37.094 -14.398 1 93.94 113 HIS A O 1
ATOM 904 N N . GLN A 1 114 ? -7.418 -37.469 -12.539 1 88.5 114 GLN A N 1
ATOM 905 C CA . GLN A 1 114 ? -8.719 -37.312 -13.188 1 88.5 114 GLN A CA 1
ATOM 906 C C . GLN A 1 114 ? -9.211 -35.875 -13.133 1 88.5 114 GLN A C 1
ATOM 908 O O . GLN A 1 114 ? -10.008 -35.469 -13.969 1 88.5 114 GLN A O 1
ATOM 913 N N . ARG A 1 115 ? -8.828 -35.219 -12.125 1 92.19 115 ARG A N 1
ATOM 914 C CA . ARG A 1 115 ? -9.32 -33.844 -11.883 1 92.19 115 ARG A CA 1
ATOM 915 C C . ARG A 1 115 ? -8.156 -32.875 -11.695 1 92.19 115 ARG A C 1
ATOM 917 O O . ARG A 1 115 ? -7.793 -32.562 -10.57 1 92.19 115 ARG A O 1
ATOM 924 N N . PRO A 1 116 ? -7.641 -32.375 -12.812 1 94.25 116 PRO A N 1
ATOM 925 C CA . PRO A 1 116 ? -6.555 -31.391 -12.695 1 94.25 116 PRO A CA 1
ATOM 926 C C . PRO A 1 116 ? -6.914 -30.219 -11.789 1 94.25 116 PRO A C 1
ATOM 928 O O . PRO A 1 116 ? -8.047 -29.734 -11.828 1 94.25 116 PRO A O 1
ATOM 931 N N . GLY A 1 117 ? -5.988 -29.906 -10.859 1 93.81 117 GLY A N 1
ATOM 932 C CA . GLY A 1 117 ? -6.113 -28.734 -10 1 93.81 117 GLY A CA 1
ATOM 933 C C . GLY A 1 117 ? -6.969 -28.984 -8.773 1 93.81 117 GLY A C 1
ATOM 934 O O . GLY A 1 117 ? -7.039 -28.141 -7.875 1 93.81 117 GLY A O 1
ATOM 935 N N . TYR A 1 118 ? -7.594 -30.141 -8.641 1 92.44 118 TYR A N 1
ATOM 936 C CA . TYR A 1 118 ? -8.57 -30.359 -7.578 1 92.44 118 TYR A CA 1
ATOM 937 C C . TYR A 1 118 ? -7.871 -30.547 -6.234 1 92.44 118 TYR A C 1
ATOM 939 O O . TYR A 1 118 ? -6.891 -31.297 -6.137 1 92.44 118 TYR A O 1
ATOM 947 N N . VAL A 1 119 ? -8.398 -29.906 -5.242 1 94.31 119 VAL A N 1
ATOM 948 C CA . VAL A 1 119 ? -8.156 -30.172 -3.828 1 94.31 119 VAL A CA 1
ATOM 949 C C . VAL A 1 119 ? -9.461 -29.984 -3.045 1 94.31 119 VAL A C 1
ATOM 951 O O . VAL A 1 119 ? -10.312 -29.188 -3.428 1 94.31 119 VAL A O 1
ATOM 954 N N . GLU A 1 120 ? -9.555 -30.719 -2.006 1 91.12 120 GLU A N 1
ATOM 955 C CA . GLU A 1 120 ? -10.734 -30.578 -1.158 1 91.12 120 GLU A CA 1
ATOM 956 C C . GLU A 1 120 ? -10.633 -29.328 -0.281 1 91.12 120 GLU A C 1
ATOM 958 O O . GLU A 1 120 ? -11.641 -28.672 -0.018 1 91.12 120 GLU A O 1
ATOM 963 N N . HIS A 1 121 ? -9.43 -29.109 0.183 1 93.88 121 HIS A N 1
ATOM 964 C CA . HIS A 1 121 ? -9.117 -27.938 0.981 1 93.88 121 HIS A CA 1
ATOM 965 C C . HIS A 1 121 ? -7.879 -27.219 0.448 1 93.88 121 HIS A C 1
ATOM 967 O O . HIS A 1 121 ? -6.855 -27.859 0.182 1 93.88 121 HIS A O 1
ATOM 973 N N . LEU A 1 122 ? -7.961 -25.859 0.325 1 94.94 122 LEU A N 1
ATOM 974 C CA . LEU A 1 122 ? -6.848 -25.094 -0.229 1 94.94 122 LEU A CA 1
ATOM 975 C C . LEU A 1 122 ? -5.59 -25.281 0.611 1 94.94 122 LEU A C 1
ATOM 977 O O . LEU A 1 122 ? -4.473 -25.203 0.091 1 94.94 122 LEU A O 1
ATOM 981 N N . ALA A 1 123 ? -5.77 -25.609 1.869 1 95.06 123 ALA A N 1
ATOM 982 C CA . ALA A 1 123 ? -4.633 -25.797 2.773 1 95.06 123 ALA A CA 1
ATOM 983 C C . ALA A 1 123 ? -3.777 -26.984 2.352 1 95.06 123 ALA A C 1
ATOM 985 O O . ALA A 1 123 ? -2.641 -27.125 2.809 1 95.06 123 ALA A O 1
ATOM 986 N N . GLU A 1 124 ? -4.383 -27.859 1.503 1 97 124 GLU A N 1
ATOM 987 C CA . GLU A 1 124 ? -3.602 -28.984 1.004 1 97 124 GLU A CA 1
ATOM 988 C C . GLU A 1 124 ? -2.383 -28.5 0.22 1 97 124 GLU A C 1
ATOM 990 O O . GLU A 1 124 ? -1.347 -29.172 0.203 1 97 124 GLU A O 1
ATOM 995 N N . TYR A 1 125 ? -2.475 -27.344 -0.355 1 97.81 125 TYR A N 1
ATOM 996 C CA . TYR A 1 125 ? -1.357 -26.797 -1.111 1 97.81 125 TYR A CA 1
ATOM 997 C C . TYR A 1 125 ? -0.203 -26.422 -0.188 1 97.81 125 TYR A C 1
ATOM 999 O O . TYR A 1 125 ? 0.933 -26.25 -0.639 1 97.81 125 TYR A O 1
ATOM 1007 N N . HIS A 1 126 ? -0.446 -26.234 1.122 1 97.75 126 HIS A N 1
ATOM 1008 C CA . HIS A 1 126 ? 0.605 -25.844 2.057 1 97.75 126 HIS A CA 1
ATOM 1009 C C . HIS A 1 126 ? 1.689 -26.922 2.139 1 97.75 126 HIS A C 1
ATOM 1011 O O . HIS A 1 126 ? 2.854 -26.609 2.406 1 97.75 126 HIS A O 1
ATOM 1017 N N . GLN A 1 127 ? 1.33 -28.172 1.817 1 97.81 127 GLN A N 1
ATOM 1018 C CA . GLN A 1 127 ? 2.299 -29.25 1.883 1 97.81 127 GLN A CA 1
ATOM 1019 C C . GLN A 1 127 ? 3.441 -29.031 0.896 1 97.81 127 GLN A C 1
ATOM 1021 O O . GLN A 1 127 ? 4.613 -29.141 1.262 1 97.81 127 GLN A O 1
ATOM 1026 N N . GLU A 1 128 ? 3.086 -28.766 -0.358 1 98.19 128 GLU A N 1
ATOM 1027 C CA . GLU A 1 128 ? 4.152 -28.578 -1.338 1 98.19 128 GLU A CA 1
ATOM 1028 C C . GLU A 1 128 ? 4.832 -27.219 -1.146 1 98.19 128 GLU A C 1
ATOM 1030 O O . GLU A 1 128 ? 6.012 -27.062 -1.473 1 98.19 128 GLU A O 1
ATOM 1035 N N . LEU A 1 129 ? 4.164 -26.234 -0.582 1 98.75 129 LEU A N 1
ATOM 1036 C CA . LEU A 1 129 ? 4.816 -24.969 -0.263 1 98.75 129 LEU A CA 1
ATOM 1037 C C . LEU A 1 129 ? 5.832 -25.141 0.858 1 98.75 129 LEU A C 1
ATOM 1039 O O . LEU A 1 129 ? 6.949 -24.625 0.779 1 98.75 129 LEU A O 1
ATOM 1043 N N . ASP A 1 130 ? 5.461 -25.875 1.884 1 98.38 130 ASP A N 1
ATOM 1044 C CA . ASP A 1 130 ? 6.383 -26.172 2.977 1 98.38 130 ASP A CA 1
ATOM 1045 C C . ASP A 1 130 ? 7.582 -26.969 2.48 1 98.38 130 ASP A C 1
ATOM 1047 O O . ASP A 1 130 ? 8.727 -26.672 2.836 1 98.38 130 ASP A O 1
ATOM 1051 N N . ALA A 1 131 ? 7.258 -28 1.66 1 98 131 ALA A N 1
ATOM 1052 C CA . ALA A 1 131 ? 8.336 -28.828 1.122 1 98 131 ALA A CA 1
ATOM 1053 C C . ALA A 1 131 ? 9.312 -27.984 0.299 1 98 131 ALA A C 1
ATOM 1055 O O . ALA A 1 131 ? 10.531 -28.156 0.406 1 98 131 ALA A O 1
ATOM 1056 N N . ALA A 1 132 ? 8.781 -27.109 -0.521 1 98.56 132 ALA A N 1
ATOM 1057 C CA . ALA A 1 132 ? 9.617 -26.219 -1.32 1 98.56 132 ALA A CA 1
ATOM 1058 C C . ALA A 1 132 ? 10.445 -25.312 -0.428 1 98.56 132 ALA A C 1
ATOM 1060 O O . ALA A 1 132 ? 11.656 -25.172 -0.617 1 98.56 132 ALA A O 1
ATOM 1061 N N . ALA A 1 133 ? 9.828 -24.672 0.532 1 98.25 133 ALA A N 1
ATOM 1062 C CA . ALA A 1 133 ? 10.516 -23.75 1.435 1 98.25 133 ALA A CA 1
ATOM 1063 C C . ALA A 1 133 ? 11.648 -24.453 2.176 1 98.25 133 ALA A C 1
ATOM 1065 O O . ALA A 1 133 ? 12.742 -23.906 2.314 1 98.25 133 ALA A O 1
ATOM 1066 N N . ASP A 1 134 ? 11.352 -25.656 2.637 1 97.12 134 ASP A N 1
ATOM 1067 C CA . ASP A 1 134 ? 12.367 -26.438 3.342 1 97.12 134 ASP A CA 1
ATOM 1068 C C . ASP A 1 134 ? 13.562 -26.719 2.445 1 97.12 134 ASP A C 1
ATOM 1070 O O . ASP A 1 134 ? 14.711 -26.531 2.859 1 97.12 134 ASP A O 1
ATOM 1074 N N . LEU A 1 135 ? 13.242 -27.156 1.265 1 97.5 135 LEU A N 1
ATOM 1075 C CA . LEU A 1 135 ? 14.305 -27.469 0.312 1 97.5 135 LEU A CA 1
ATOM 1076 C C . LEU A 1 135 ? 15.133 -26.219 0.003 1 97.5 135 LEU A C 1
ATOM 1078 O O . LEU A 1 135 ? 16.359 -26.281 -0.008 1 97.5 135 LEU A O 1
ATOM 1082 N N . LEU A 1 136 ? 14.516 -25.125 -0.209 1 97.62 136 LEU A N 1
ATOM 1083 C CA . LEU A 1 136 ? 15.195 -23.875 -0.571 1 97.62 136 LEU A CA 1
ATOM 1084 C C . LEU A 1 136 ? 16.031 -23.359 0.59 1 97.62 136 LEU A C 1
ATOM 1086 O O . LEU A 1 136 ? 17.156 -22.891 0.388 1 97.62 136 LEU A O 1
ATOM 1090 N N . THR A 1 137 ? 15.531 -23.453 1.773 1 95.5 137 THR A N 1
ATOM 1091 C CA . THR A 1 137 ? 16.266 -23.031 2.957 1 95.5 137 THR A CA 1
ATOM 1092 C C . THR A 1 137 ? 17.516 -23.875 3.15 1 95.5 137 THR A C 1
ATOM 1094 O O . THR A 1 137 ? 18.578 -23.375 3.535 1 95.5 137 THR A O 1
ATOM 1097 N N . ALA A 1 138 ? 17.359 -25.141 2.893 1 95.94 138 ALA A N 1
ATOM 1098 C CA . ALA A 1 138 ? 18.484 -26.047 3.027 1 95.94 138 ALA A CA 1
ATOM 1099 C C . ALA A 1 138 ? 19.547 -25.766 1.972 1 95.94 138 ALA A C 1
ATOM 1101 O O . ALA A 1 138 ? 20.75 -25.812 2.26 1 95.94 138 ALA A O 1
ATOM 1102 N N . GLU A 1 139 ? 19.109 -25.484 0.789 1 95.56 139 GLU A N 1
ATOM 1103 C CA . GLU A 1 139 ? 20.031 -25.25 -0.326 1 95.56 139 GLU A CA 1
ATOM 1104 C C . GLU A 1 139 ? 20.719 -23.906 -0.206 1 95.56 139 GLU A C 1
ATOM 1106 O O . GLU A 1 139 ? 21.844 -23.734 -0.666 1 95.56 139 GLU A O 1
ATOM 1111 N N . HIS A 1 140 ? 20 -22.938 0.334 1 95.62 140 HIS A N 1
ATOM 1112 C CA . HIS A 1 140 ? 20.516 -21.562 0.432 1 95.62 140 HIS A CA 1
ATOM 1113 C C . HIS A 1 140 ? 20.406 -21.047 1.858 1 95.62 140 HIS A C 1
ATOM 1115 O O . HIS A 1 140 ? 19.672 -20.078 2.115 1 95.62 140 HIS A O 1
ATOM 1121 N N . PRO A 1 141 ? 21.219 -21.547 2.723 1 94.62 141 PRO A N 1
ATOM 1122 C CA . PRO A 1 141 ? 21.109 -21.125 4.121 1 94.62 141 PRO A CA 1
ATOM 1123 C C . PRO A 1 141 ? 21.359 -19.625 4.301 1 94.62 141 PRO A C 1
ATOM 1125 O O . PRO A 1 141 ? 22.25 -19.062 3.676 1 94.62 141 PRO A O 1
ATOM 1128 N N . GLY A 1 142 ? 20.5 -19.016 5.039 1 92.75 142 GLY A N 1
ATOM 1129 C CA . GLY A 1 142 ? 20.688 -17.609 5.402 1 92.75 142 GLY A CA 1
ATOM 1130 C C . GLY A 1 142 ? 19.969 -16.656 4.473 1 92.75 142 GLY A C 1
ATOM 1131 O O . GLY A 1 142 ? 19.781 -15.484 4.805 1 92.75 142 GLY A O 1
ATOM 1132 N N . LEU A 1 143 ? 19.625 -17.062 3.285 1 94.56 143 LEU A N 1
ATOM 1133 C CA . LEU A 1 143 ? 18.938 -16.172 2.348 1 94.56 143 LEU A CA 1
ATOM 1134 C C . LEU A 1 143 ? 17.438 -16.109 2.652 1 94.56 143 LEU A C 1
ATOM 1136 O O . LEU A 1 143 ? 16.812 -17.141 2.875 1 94.56 143 LEU A O 1
ATOM 1140 N N . PRO A 1 144 ? 16.906 -14.914 2.662 1 95.31 144 PRO A N 1
ATOM 1141 C CA . PRO A 1 144 ? 15.469 -14.797 2.887 1 95.31 144 PRO A CA 1
ATOM 1142 C C . PRO A 1 144 ? 14.648 -15.273 1.694 1 95.31 144 PRO A C 1
ATOM 1144 O O . PRO A 1 144 ? 15.125 -15.258 0.559 1 95.31 144 PRO A O 1
ATOM 1147 N N . LEU A 1 145 ? 13.422 -15.703 1.989 1 98 145 LEU A N 1
ATOM 1148 C CA . LEU A 1 145 ? 12.516 -16.203 0.961 1 98 145 LEU A CA 1
ATOM 1149 C C . LEU A 1 145 ? 11.445 -15.172 0.627 1 98 145 LEU A C 1
ATOM 1151 O O . LEU A 1 145 ? 10.719 -14.719 1.513 1 98 145 LEU A O 1
ATOM 1155 N N . LEU A 1 146 ? 11.438 -14.719 -0.545 1 98.56 146 LEU A N 1
ATOM 1156 C CA . LEU A 1 146 ? 10.352 -13.945 -1.129 1 98.56 146 LEU A CA 1
ATOM 1157 C C . LEU A 1 146 ? 9.43 -14.836 -1.961 1 98.56 146 LEU A C 1
ATOM 1159 O O . LEU A 1 146 ? 9.906 -15.703 -2.695 1 98.56 146 LEU A O 1
ATOM 1163 N N . VAL A 1 147 ? 8.141 -14.664 -1.84 1 98.88 147 VAL A N 1
ATOM 1164 C CA . VAL A 1 147 ? 7.211 -15.516 -2.572 1 98.88 147 VAL A CA 1
ATOM 1165 C C . VAL A 1 147 ? 6.305 -14.656 -3.449 1 98.88 147 VAL A C 1
ATOM 1167 O O . VAL A 1 147 ? 5.797 -13.617 -3.002 1 98.88 147 VAL A O 1
ATOM 1170 N N . GLN A 1 148 ? 6.18 -15.039 -4.668 1 98.88 148 GLN A N 1
ATOM 1171 C CA . GLN A 1 148 ? 5.312 -14.383 -5.641 1 98.88 148 GLN A CA 1
ATOM 1172 C C . GLN A 1 148 ? 4.164 -15.297 -6.059 1 98.88 148 GLN A C 1
ATOM 1174 O O . GLN A 1 148 ? 4.383 -16.469 -6.383 1 98.88 148 GLN A O 1
ATOM 1179 N N . GLY A 1 149 ? 2.916 -14.805 -6.043 1 98.94 149 GLY A N 1
ATOM 1180 C CA . GLY A 1 149 ? 1.759 -15.594 -6.434 1 98.94 149 GLY A CA 1
ATOM 1181 C C . GLY A 1 149 ? 0.85 -14.875 -7.41 1 98.94 149 GLY A C 1
ATOM 1182 O O . GLY A 1 149 ? 0.571 -13.688 -7.25 1 98.94 149 GLY A O 1
ATOM 1183 N N . HIS A 1 150 ? 0.393 -15.609 -8.414 1 98.75 150 HIS A N 1
ATOM 1184 C CA . HIS A 1 150 ? -0.545 -15.078 -9.391 1 98.75 150 HIS A CA 1
ATOM 1185 C C . HIS A 1 150 ? -1.957 -15.594 -9.141 1 98.75 150 HIS A C 1
ATOM 1187 O O . HIS A 1 150 ? -2.158 -16.797 -8.961 1 98.75 150 HIS A O 1
ATOM 1193 N N . SER A 1 151 ? -2.965 -14.656 -9.156 1 98.25 151 SER A N 1
ATOM 1194 C CA . SER A 1 151 ? -4.371 -15.039 -9.117 1 98.25 151 SER A CA 1
ATOM 1195 C C . SER A 1 151 ? -4.645 -16.016 -7.977 1 98.25 151 SER A C 1
ATOM 1197 O O . SER A 1 151 ? -4.402 -15.695 -6.812 1 98.25 151 SER A O 1
ATOM 1199 N N . LEU A 1 152 ? -5.035 -17.25 -8.227 1 97.62 152 LEU A N 1
ATOM 1200 C CA . LEU A 1 152 ? -5.254 -18.25 -7.191 1 97.62 152 LEU A CA 1
ATOM 1201 C C . LEU A 1 152 ? -3.994 -18.469 -6.359 1 97.62 152 LEU A C 1
ATOM 1203 O O . LEU A 1 152 ? -4.07 -18.641 -5.141 1 97.62 152 LEU A O 1
ATOM 1207 N N . GLY A 1 153 ? -2.854 -18.469 -7.012 1 98.69 153 GLY A N 1
ATOM 1208 C CA . GLY A 1 153 ? -1.598 -18.578 -6.289 1 98.69 153 GLY A CA 1
ATOM 1209 C C . GLY A 1 153 ? -1.392 -17.484 -5.27 1 98.69 153 GLY A C 1
ATOM 1210 O O . GLY A 1 153 ? -0.789 -17.703 -4.219 1 98.69 153 GLY A O 1
ATOM 1211 N N . GLY A 1 154 ? -1.851 -16.25 -5.617 1 98.81 154 GLY A N 1
ATOM 1212 C CA . GLY A 1 154 ? -1.801 -15.164 -4.66 1 98.81 154 GLY A CA 1
ATOM 1213 C C . GLY A 1 154 ? -2.639 -15.414 -3.422 1 98.81 154 GLY A C 1
ATOM 1214 O O . GLY A 1 154 ? -2.223 -15.094 -2.309 1 98.81 154 GLY A O 1
ATOM 1215 N N . LEU A 1 155 ? -3.807 -15.945 -3.611 1 98.38 155 LEU A N 1
ATOM 1216 C CA . LEU A 1 155 ? -4.664 -16.312 -2.492 1 98.38 155 LEU A CA 1
ATOM 1217 C C . LEU A 1 155 ? -4.004 -17.391 -1.638 1 98.38 155 LEU A C 1
ATOM 1219 O O . LEU A 1 155 ? -3.914 -17.25 -0.416 1 98.38 155 LEU A O 1
ATOM 1223 N N . ILE A 1 156 ? -3.482 -18.406 -2.283 1 98.56 156 ILE A N 1
ATOM 1224 C CA . ILE A 1 156 ? -2.914 -19.578 -1.61 1 98.56 156 ILE A CA 1
ATOM 1225 C C . ILE A 1 156 ? -1.723 -19.141 -0.757 1 98.56 156 ILE A C 1
ATOM 1227 O O . ILE A 1 156 ? -1.642 -19.484 0.425 1 98.56 156 ILE A O 1
ATOM 1231 N N . ILE A 1 157 ? -0.82 -18.344 -1.289 1 98.81 157 ILE A N 1
ATOM 1232 C CA . ILE A 1 157 ? 0.406 -18.047 -0.558 1 98.81 157 ILE A CA 1
ATOM 1233 C C . ILE A 1 157 ? 0.108 -17.031 0.551 1 98.81 157 ILE A C 1
ATOM 1235 O O . ILE A 1 157 ? 0.827 -16.969 1.552 1 98.81 157 ILE A O 1
ATOM 1239 N N . SER A 1 158 ? -0.892 -16.203 0.368 1 98.69 158 SER A N 1
ATOM 1240 C CA . SER A 1 158 ? -1.287 -15.305 1.448 1 98.69 158 SER A CA 1
ATOM 1241 C C . SER A 1 158 ? -1.744 -16.078 2.676 1 98.69 158 SER A C 1
ATOM 1243 O O . SER A 1 158 ? -1.348 -15.773 3.801 1 98.69 158 SER A O 1
ATOM 1245 N N . LEU A 1 159 ? -2.568 -17.109 2.449 1 98.5 159 LEU A N 1
ATOM 1246 C CA . LEU A 1 159 ? -3.039 -17.953 3.545 1 98.5 159 LEU A CA 1
ATOM 1247 C C . LEU A 1 159 ? -1.894 -18.766 4.133 1 98.5 159 LEU A C 1
ATOM 1249 O O . LEU A 1 159 ? -1.807 -18.938 5.352 1 98.5 159 LEU A O 1
ATOM 1253 N N . TRP A 1 160 ? -1.055 -19.25 3.264 1 98.69 160 TRP A N 1
ATOM 1254 C CA . TRP A 1 160 ? 0.103 -20.016 3.703 1 98.69 160 TRP A CA 1
ATOM 1255 C C . TRP A 1 160 ? 1.019 -19.172 4.586 1 98.69 160 TRP A C 1
ATOM 1257 O O . TRP A 1 160 ? 1.53 -19.656 5.598 1 98.69 160 TRP A O 1
ATOM 1267 N N . ALA A 1 161 ? 1.226 -17.906 4.246 1 98.38 161 ALA A N 1
ATOM 1268 C CA . ALA A 1 161 ? 2.115 -17 4.973 1 98.38 161 ALA A CA 1
ATOM 1269 C C . ALA A 1 161 ? 1.638 -16.797 6.41 1 98.38 161 ALA A C 1
ATOM 1271 O O . ALA A 1 161 ? 2.445 -16.578 7.312 1 98.38 161 ALA A O 1
ATOM 1272 N N . GLN A 1 162 ? 0.396 -16.844 6.586 1 95.88 162 GLN A N 1
ATOM 1273 C CA . GLN A 1 162 ? -0.179 -16.656 7.914 1 95.88 162 GLN A CA 1
ATOM 1274 C C . GLN A 1 162 ? 0.265 -17.766 8.867 1 95.88 162 GLN A C 1
ATOM 1276 O O . GLN A 1 162 ? 0.431 -17.531 10.062 1 95.88 162 GLN A O 1
ATOM 1281 N N . GLN A 1 163 ? 0.561 -18.953 8.352 1 94.5 163 GLN A N 1
ATOM 1282 C CA . GLN A 1 163 ? 0.819 -20.109 9.195 1 94.5 163 GLN A CA 1
ATOM 1283 C C . GLN A 1 163 ? 2.25 -20.609 9.023 1 94.5 163 GLN A C 1
ATOM 1285 O O . GLN A 1 163 ? 2.725 -21.438 9.805 1 94.5 163 GLN A O 1
ATOM 1290 N N . SER A 1 164 ? 2.863 -20.125 8 1 93.88 164 SER A N 1
ATOM 1291 C CA . SER A 1 164 ? 4.18 -20.656 7.648 1 93.88 164 SER A CA 1
ATOM 1292 C C . SER A 1 164 ? 5.207 -20.344 8.727 1 93.88 164 SER A C 1
ATOM 1294 O O . SER A 1 164 ? 5.156 -19.281 9.352 1 93.88 164 SER A O 1
ATOM 1296 N N . THR A 1 165 ? 6.156 -21.234 8.898 1 89.5 165 THR A N 1
ATOM 1297 C CA . THR A 1 165 ? 7.27 -21 9.82 1 89.5 165 THR A CA 1
ATOM 1298 C C . THR A 1 165 ? 8.516 -20.562 9.062 1 89.5 165 THR A C 1
ATOM 1300 O O . THR A 1 165 ? 9.555 -20.281 9.664 1 89.5 165 THR A O 1
ATOM 1303 N N . ALA A 1 166 ? 8.406 -20.516 7.723 1 89.81 166 ALA A N 1
ATOM 1304 C CA . ALA A 1 166 ? 9.523 -20.047 6.898 1 89.81 166 ALA A CA 1
ATOM 1305 C C . ALA A 1 166 ? 9.805 -18.562 7.145 1 89.81 166 ALA A C 1
ATOM 1307 O O . ALA A 1 166 ? 8.914 -17.812 7.543 1 89.81 166 ALA A O 1
ATOM 1308 N N . ARG A 1 167 ? 11.086 -18.203 7.016 1 90.31 167 ARG A N 1
ATOM 1309 C CA . ARG A 1 167 ? 11.469 -16.797 7.09 1 90.31 167 ARG A CA 1
ATOM 1310 C C . ARG A 1 167 ? 11.109 -16.062 5.801 1 90.31 167 ARG A C 1
ATOM 1312 O O . ARG A 1 167 ? 11.922 -16 4.871 1 90.31 167 ARG A O 1
ATOM 1319 N N . LEU A 1 168 ? 9.977 -15.562 5.742 1 97.06 168 LEU A N 1
ATOM 1320 C CA . LEU A 1 168 ? 9.5 -14.867 4.555 1 97.06 168 LEU A CA 1
ATOM 1321 C C . LEU A 1 168 ? 9.883 -13.391 4.605 1 97.06 168 LEU A C 1
ATOM 1323 O O . LEU A 1 168 ? 9.648 -12.711 5.609 1 97.06 168 LEU A O 1
ATOM 1327 N N . ALA A 1 169 ? 10.469 -12.93 3.525 1 97.06 169 ALA A N 1
ATOM 1328 C CA . ALA A 1 169 ? 10.859 -11.523 3.434 1 97.06 169 ALA A CA 1
ATOM 1329 C C . ALA A 1 169 ? 9.68 -10.648 3.025 1 97.06 169 ALA A C 1
ATOM 1331 O O . ALA A 1 169 ? 9.656 -9.453 3.309 1 97.06 169 ALA A O 1
ATOM 1332 N N . GLY A 1 170 ? 8.75 -11.203 2.291 1 98.19 170 GLY A N 1
ATOM 1333 C CA . GLY A 1 170 ? 7.594 -10.492 1.767 1 98.19 170 GLY A CA 1
ATOM 1334 C C . GLY A 1 170 ? 6.816 -11.305 0.744 1 98.19 170 GLY A C 1
ATOM 1335 O O . GLY A 1 170 ? 7.199 -12.422 0.41 1 98.19 170 GLY A O 1
ATOM 1336 N N . LEU A 1 171 ? 5.707 -10.766 0.318 1 98.88 171 LEU A N 1
ATOM 1337 C CA . LEU A 1 171 ? 4.887 -11.359 -0.732 1 98.88 171 LEU A CA 1
ATOM 1338 C C . LEU A 1 171 ? 4.734 -10.398 -1.908 1 98.88 171 LEU A C 1
ATOM 1340 O O . LEU A 1 171 ? 4.566 -9.188 -1.713 1 98.88 171 LEU A O 1
ATOM 1344 N N . VAL A 1 172 ? 4.848 -10.891 -3.068 1 98.94 172 VAL A N 1
ATOM 1345 C CA . VAL A 1 172 ? 4.496 -10.188 -4.297 1 98.94 172 VAL A CA 1
ATOM 1346 C C . VAL A 1 172 ? 3.271 -10.844 -4.934 1 98.94 172 VAL A C 1
ATOM 1348 O O . VAL A 1 172 ? 3.361 -11.953 -5.473 1 98.94 172 VAL A O 1
ATOM 1351 N N . LEU A 1 173 ? 2.16 -10.164 -4.891 1 98.94 173 LEU A N 1
ATOM 1352 C CA . LEU A 1 173 ? 0.902 -10.727 -5.363 1 98.94 173 LEU A CA 1
ATOM 1353 C C . LEU A 1 173 ? 0.488 -10.102 -6.691 1 98.94 173 LEU A C 1
ATOM 1355 O O . LEU A 1 173 ? 0.206 -8.906 -6.754 1 98.94 173 LEU A O 1
ATOM 1359 N N . ASN A 1 174 ? 0.485 -10.906 -7.688 1 98.88 174 ASN A N 1
ATOM 1360 C CA . ASN A 1 174 ? 0.105 -10.547 -9.047 1 98.88 174 ASN A CA 1
ATOM 1361 C C . ASN A 1 174 ? -1.354 -10.891 -9.336 1 98.88 174 ASN A C 1
ATOM 1363 O O . ASN A 1 174 ? -1.682 -12.055 -9.586 1 98.88 174 ASN A O 1
ATOM 1367 N N . ALA A 1 175 ? -2.209 -9.836 -9.281 1 98.62 175 ALA A N 1
ATOM 1368 C CA . ALA A 1 175 ? -3.648 -9.992 -9.477 1 98.62 175 ALA A CA 1
ATOM 1369 C C . ALA A 1 175 ? -4.211 -11.102 -8.594 1 98.62 175 ALA A C 1
ATOM 1371 O O . ALA A 1 175 ? -4.906 -11.992 -9.078 1 98.62 175 ALA A O 1
ATOM 1372 N N . PRO A 1 176 ? -3.939 -11 -7.289 1 98.75 176 PRO A N 1
ATOM 1373 C CA . PRO A 1 176 ? -4.387 -12.078 -6.402 1 98.75 176 PRO A CA 1
ATOM 1374 C C . PRO A 1 176 ? -5.906 -12.211 -6.355 1 98.75 176 PRO A C 1
ATOM 1376 O O . PRO A 1 176 ? -6.617 -11.203 -6.266 1 98.75 176 PRO A O 1
ATOM 1379 N N . TRP A 1 177 ? -6.406 -13.406 -6.457 1 96.81 177 TRP A N 1
ATOM 1380 C CA . TRP A 1 177 ? -7.844 -13.656 -6.43 1 96.81 177 TRP A CA 1
ATOM 1381 C C . TRP A 1 177 ? -8.375 -13.648 -4.996 1 96.81 177 TRP A C 1
ATOM 1383 O O . TRP A 1 177 ? -8.633 -14.711 -4.422 1 96.81 177 TRP A O 1
ATOM 1393 N N . LEU A 1 178 ? -8.609 -12.484 -4.504 1 96.06 178 LEU A N 1
ATOM 1394 C CA . LEU A 1 178 ? -8.883 -12.32 -3.08 1 96.06 178 LEU A CA 1
ATOM 1395 C C . LEU A 1 178 ? -10.383 -12.234 -2.82 1 96.06 178 LEU A C 1
ATOM 1397 O O . LEU A 1 178 ? -10.82 -12.258 -1.668 1 96.06 178 LEU A O 1
ATOM 1401 N N . GLU A 1 179 ? -11.094 -12.07 -3.922 1 86.69 179 GLU A N 1
ATOM 1402 C CA . GLU A 1 179 ? -12.539 -11.914 -3.789 1 86.69 179 GLU A CA 1
ATOM 1403 C C . GLU A 1 179 ? -13.258 -12.297 -5.082 1 86.69 179 GLU A C 1
ATOM 1405 O O . GLU A 1 179 ? -12.695 -12.172 -6.168 1 86.69 179 GLU A O 1
ATOM 1410 N N . PHE A 1 180 ? -14.492 -12.82 -4.969 1 77.88 180 PHE A N 1
ATOM 1411 C CA . PHE A 1 180 ? -15.305 -13.133 -6.141 1 77.88 180 PHE A CA 1
ATOM 1412 C C . PHE A 1 180 ? -16.109 -11.914 -6.578 1 77.88 180 PHE A C 1
ATOM 1414 O O . PHE A 1 180 ? -16.578 -11.141 -5.746 1 77.88 180 PHE A O 1
ATOM 1421 N N . GLN A 1 181 ? -16.141 -11.797 -7.969 1 63.03 181 GLN A N 1
ATOM 1422 C CA . GLN A 1 181 ? -16.875 -10.727 -8.633 1 63.03 181 GLN A CA 1
ATOM 1423 C C . GLN A 1 181 ? -18.391 -10.891 -8.43 1 63.03 181 GLN A C 1
ATOM 1425 O O . GLN A 1 181 ? -18.938 -11.977 -8.641 1 63.03 181 GLN A O 1
ATOM 1430 N N . GLY A 1 182 ? -19.078 -10.562 -7.414 1 54.72 182 GLY A N 1
ATOM 1431 C CA . GLY A 1 182 ? -20.5 -10.633 -7.117 1 54.72 182 GLY A CA 1
ATOM 1432 C C . GLY A 1 182 ? -20.797 -11.023 -5.684 1 54.72 182 GLY A C 1
ATOM 1433 O O . GLY A 1 182 ? -21.953 -11.094 -5.281 1 54.72 182 GLY A O 1
ATOM 1434 N N . THR A 1 183 ? -19.828 -11.422 -5.062 1 46.62 183 THR A N 1
ATOM 1435 C CA . THR A 1 183 ? -20.062 -12.102 -3.795 1 46.62 183 THR A CA 1
ATOM 1436 C C . THR A 1 183 ? -20.281 -11.094 -2.674 1 46.62 183 THR A C 1
ATOM 1438 O O . THR A 1 183 ? -20.641 -11.469 -1.554 1 46.62 183 THR A O 1
ATOM 1441 N N . GLN A 1 184 ? -19.875 -9.82 -2.744 1 47.5 184 GLN A N 1
ATOM 1442 C CA . GLN A 1 184 ? -20.156 -9.055 -1.532 1 47.5 184 GLN A CA 1
ATOM 1443 C C . GLN A 1 184 ? -21.594 -9.297 -1.056 1 47.5 184 GLN A C 1
ATOM 1445 O O . GLN A 1 184 ? -21.844 -9.359 0.149 1 47.5 184 GLN A O 1
ATOM 1450 N N . PHE A 1 185 ? -22.531 -9.445 -1.945 1 42.41 185 PHE A N 1
ATOM 1451 C CA . PHE A 1 185 ? -23.922 -9.57 -1.539 1 42.41 185 PHE A CA 1
ATOM 1452 C C . PHE A 1 185 ? -24.344 -11.039 -1.516 1 42.41 185 PHE A C 1
ATOM 1454 O O . PHE A 1 185 ? -25.297 -11.398 -0.832 1 42.41 185 PHE A O 1
ATOM 1461 N N . LEU A 1 186 ? -23.75 -11.844 -2.301 1 44.59 186 LEU A N 1
ATOM 1462 C CA . LEU A 1 186 ? -24.281 -13.195 -2.436 1 44.59 186 LEU A CA 1
ATOM 1463 C C . LEU A 1 186 ? -23.5 -14.18 -1.573 1 44.59 186 LEU A C 1
ATOM 1465 O O . LEU A 1 186 ? -23.672 -15.391 -1.697 1 44.59 186 LEU A O 1
ATOM 1469 N N . ARG A 1 187 ? -22.531 -13.75 -0.76 1 52.62 187 ARG A N 1
ATOM 1470 C CA . ARG A 1 187 ? -21.641 -14.648 -0.017 1 52.62 187 ARG A CA 1
ATOM 1471 C C . ARG A 1 187 ? -22.453 -15.586 0.88 1 52.62 187 ARG A C 1
ATOM 1473 O O . ARG A 1 187 ? -22.188 -16.781 0.931 1 52.62 187 ARG A O 1
ATOM 1480 N N . ILE A 1 188 ? -23.297 -14.969 1.685 1 48.56 188 ILE A N 1
ATOM 1481 C CA . ILE A 1 188 ? -23.844 -15.789 2.756 1 48.56 188 ILE A CA 1
ATOM 1482 C C . ILE A 1 188 ? -24.703 -16.906 2.162 1 48.56 188 ILE A C 1
ATOM 1484 O O . ILE A 1 188 ? -24.5 -18.078 2.461 1 48.56 188 ILE A O 1
ATOM 1488 N N . PRO A 1 189 ? -25.531 -16.547 1.332 1 49.72 189 PRO A N 1
ATOM 1489 C CA . PRO A 1 189 ? -26.406 -17.641 0.883 1 49.72 189 PRO A CA 1
ATOM 1490 C C . PRO A 1 189 ? -25.703 -18.594 -0.078 1 49.72 189 PRO A C 1
ATOM 1492 O O . PRO A 1 189 ? -25.969 -19.797 -0.056 1 49.72 189 PRO A O 1
ATOM 1495 N N . ALA A 1 190 ? -24.797 -18.094 -0.792 1 54.66 190 ALA A N 1
ATOM 1496 C CA . ALA A 1 190 ? -24.125 -18.938 -1.768 1 54.66 190 ALA A CA 1
ATOM 1497 C C . ALA A 1 190 ? -23.141 -19.891 -1.082 1 54.66 190 ALA A C 1
ATOM 1499 O O . ALA A 1 190 ? -23.047 -21.062 -1.447 1 54.66 190 ALA A O 1
ATOM 1500 N N . GLN A 1 191 ? -22.531 -19.312 -0.045 1 58.91 191 GLN A N 1
ATOM 1501 C CA . GLN A 1 191 ? -21.625 -20.172 0.721 1 58.91 191 GLN A CA 1
ATOM 1502 C C . GLN A 1 191 ? -22.391 -21.344 1.344 1 58.91 191 GLN A C 1
ATOM 1504 O O . GLN A 1 191 ? -21.906 -22.469 1.328 1 58.91 191 GLN A O 1
ATOM 1509 N N . GLY A 1 192 ? -23.484 -20.922 1.904 1 56.53 192 GLY A N 1
ATOM 1510 C CA . GLY A 1 192 ? -24.281 -21.969 2.512 1 56.53 192 GLY A CA 1
ATOM 1511 C C . GLY A 1 192 ? -24.75 -23.016 1.517 1 56.53 192 GLY A C 1
ATOM 1512 O O . GLY A 1 192 ? -24.688 -24.219 1.797 1 56.53 192 GLY A O 1
ATOM 1513 N N . LEU A 1 193 ? -25.156 -22.547 0.372 1 57.94 193 LEU A N 1
ATOM 1514 C CA . LEU A 1 193 ? -25.625 -23.453 -0.667 1 57.94 193 LEU A CA 1
ATOM 1515 C C . LEU A 1 193 ? -24.469 -24.297 -1.195 1 57.94 193 LEU A C 1
ATOM 1517 O O . LEU A 1 193 ? -24.609 -25.516 -1.393 1 57.94 193 LEU A O 1
ATOM 1521 N N . MET A 1 194 ? -23.391 -23.672 -1.438 1 62.38 194 MET A N 1
ATOM 1522 C CA . MET A 1 194 ? -22.234 -24.406 -1.915 1 62.38 194 MET A CA 1
ATOM 1523 C C . MET A 1 194 ? -21.75 -25.422 -0.875 1 62.38 194 MET A C 1
ATOM 1525 O O . MET A 1 194 ? -21.359 -26.531 -1.22 1 62.38 194 MET A O 1
ATOM 1529 N N . GLU A 1 195 ? -21.906 -25 0.396 1 67.19 195 GLU A N 1
ATOM 1530 C CA . GLU A 1 195 ? -21.531 -25.922 1.471 1 67.19 195 GLU A CA 1
ATOM 1531 C C . GLU A 1 195 ? -22.391 -27.172 1.458 1 67.19 195 GLU A C 1
ATOM 1533 O O . GLU A 1 195 ? -21.891 -28.281 1.602 1 67.19 195 GLU A O 1
ATOM 1538 N N . ALA A 1 196 ? -23.609 -26.938 1.316 1 62.72 196 ALA A N 1
ATOM 1539 C CA . ALA A 1 196 ? -24.547 -28.047 1.307 1 62.72 196 ALA A CA 1
ATOM 1540 C C . ALA A 1 196 ? -24.312 -28.953 0.1 1 62.72 196 ALA A C 1
ATOM 1542 O O . ALA A 1 196 ? -24.344 -30.188 0.22 1 62.72 196 ALA A O 1
ATOM 1543 N N . MET A 1 197 ? -24.031 -28.391 -0.979 1 62.09 197 MET A N 1
ATOM 1544 C CA . MET A 1 197 ? -23.797 -29.156 -2.201 1 62.09 197 MET A CA 1
ATOM 1545 C C . MET A 1 197 ? -22.469 -29.891 -2.131 1 62.09 197 MET A C 1
ATOM 1547 O O . MET A 1 197 ? -22.359 -31.031 -2.57 1 62.09 197 MET A O 1
ATOM 1551 N N . ALA A 1 198 ? -21.547 -29.312 -1.561 1 69.88 198 ALA A N 1
ATOM 1552 C CA . ALA A 1 198 ? -20.219 -29.891 -1.474 1 69.88 198 ALA A CA 1
ATOM 1553 C C . ALA A 1 198 ? -20.188 -31.062 -0.498 1 69.88 198 ALA A C 1
ATOM 1555 O O . ALA A 1 198 ? -19.422 -32.031 -0.686 1 69.88 198 ALA A O 1
ATOM 1556 N N . ARG A 1 199 ? -20.938 -31.031 0.542 1 67.88 199 ARG A N 1
ATOM 1557 C CA . ARG A 1 199 ? -21 -32.125 1.514 1 67.88 199 ARG A CA 1
ATOM 1558 C C . ARG A 1 199 ? -21.516 -33.406 0.868 1 67.88 199 ARG A C 1
ATOM 1560 O O . ARG A 1 199 ? -21.094 -34.5 1.225 1 67.88 199 ARG A O 1
ATOM 1567 N N . ARG A 1 200 ? -22.328 -33.188 -0.049 1 68.81 200 ARG A N 1
ATOM 1568 C CA . ARG A 1 200 ? -22.969 -34.344 -0.648 1 68.81 200 ARG A CA 1
ATOM 1569 C C . ARG A 1 200 ? -22.141 -34.906 -1.808 1 68.81 200 ARG A C 1
ATOM 1571 O O . ARG A 1 200 ? -22 -36.125 -1.952 1 68.81 200 ARG A O 1
ATOM 1578 N N . SER A 1 201 ? -21.609 -34 -2.561 1 77.19 201 SER A N 1
ATOM 1579 C CA . SER A 1 201 ? -20.859 -34.406 -3.736 1 77.19 201 SER A CA 1
ATOM 1580 C C . SER A 1 201 ? -19.75 -33.406 -4.066 1 77.19 201 SER A C 1
ATOM 1582 O O . SER A 1 201 ? -19.797 -32.75 -5.098 1 77.19 201 SER A O 1
ATOM 1584 N N . PRO A 1 202 ? -18.641 -33.531 -3.301 1 76.25 202 PRO A N 1
ATOM 1585 C CA . PRO A 1 202 ? -17.594 -32.531 -3.484 1 76.25 202 PRO A CA 1
ATOM 1586 C C . PRO A 1 202 ? -16.891 -32.656 -4.84 1 76.25 202 PRO A C 1
ATOM 1588 O O . PRO A 1 202 ? -16.359 -31.672 -5.348 1 76.25 202 PRO A O 1
ATOM 1591 N N . THR A 1 203 ? -16.969 -33.75 -5.562 1 80.88 203 THR A N 1
ATOM 1592 C CA . THR A 1 203 ? -16.234 -33.969 -6.801 1 80.88 203 THR A CA 1
ATOM 1593 C C . THR A 1 203 ? -17.109 -33.719 -8.016 1 80.88 203 THR A C 1
ATOM 1595 O O . THR A 1 203 ? -16.688 -33.906 -9.156 1 80.88 203 THR A O 1
ATOM 1598 N N . ARG A 1 204 ? -18.281 -33.281 -7.738 1 81.44 204 ARG A N 1
ATOM 1599 C CA . ARG A 1 204 ? -19.156 -32.969 -8.852 1 81.44 204 ARG A CA 1
ATOM 1600 C C . ARG A 1 204 ? -18.656 -31.734 -9.609 1 81.44 204 ARG A C 1
ATOM 1602 O O . ARG A 1 204 ? -18.297 -30.719 -9 1 81.44 204 ARG A O 1
ATOM 1609 N N . THR A 1 205 ? -18.578 -31.891 -10.898 1 81.06 205 THR A N 1
ATOM 1610 C CA . THR A 1 205 ? -18.109 -30.812 -11.75 1 81.06 205 THR A CA 1
ATOM 1611 C C . THR A 1 205 ? -19.172 -29.734 -11.898 1 81.06 205 THR A C 1
ATOM 1613 O O . THR A 1 205 ? -20.359 -30.031 -12.047 1 81.06 205 THR A O 1
ATOM 1616 N N . LEU A 1 206 ? -18.703 -28.516 -11.781 1 77.5 206 LEU A N 1
ATOM 1617 C CA . LEU A 1 206 ? -19.594 -27.391 -12.062 1 77.5 206 LEU A CA 1
ATOM 1618 C C . LEU A 1 206 ? -19.672 -27.125 -13.555 1 77.5 206 LEU A C 1
ATOM 1620 O O . LEU A 1 206 ? -18.656 -27.109 -14.25 1 77.5 206 LEU A O 1
ATOM 1624 N N . HIS A 1 207 ? -20.875 -27.094 -14.094 1 74.69 207 HIS A N 1
ATOM 1625 C CA . HIS A 1 207 ? -21.078 -26.781 -15.508 1 74.69 207 HIS A CA 1
ATOM 1626 C C . HIS A 1 207 ? -21.125 -25.266 -15.727 1 74.69 207 HIS A C 1
ATOM 1628 O O . HIS A 1 207 ? -22.203 -24.688 -15.734 1 74.69 207 HIS A O 1
ATOM 1634 N N . LEU A 1 208 ? -19.953 -24.734 -15.781 1 74.06 208 LEU A N 1
ATOM 1635 C CA . LEU A 1 208 ? -19.812 -23.297 -16.062 1 74.06 208 LEU A CA 1
ATOM 1636 C C . LEU A 1 208 ? -19.547 -23.062 -17.547 1 74.06 208 LEU A C 1
ATOM 1638 O O . LEU A 1 208 ? -19.078 -23.953 -18.25 1 74.06 208 LEU A O 1
ATOM 1642 N N . PRO A 1 209 ? -20 -21.844 -17.984 1 74.69 209 PRO A N 1
ATOM 1643 C CA . PRO A 1 209 ? -19.672 -21.531 -19.375 1 74.69 209 PRO A CA 1
ATOM 1644 C C . PRO A 1 209 ? -18.172 -21.656 -19.656 1 74.69 209 PRO A C 1
ATOM 1646 O O . PRO A 1 209 ? -17.344 -21.312 -18.812 1 74.69 209 PRO A O 1
ATOM 1649 N N . GLU A 1 210 ? -17.922 -22.312 -20.828 1 79.44 210 GLU A N 1
ATOM 1650 C CA . GLU A 1 210 ? -16.531 -22.422 -21.266 1 79.44 210 GLU A CA 1
ATOM 1651 C C . GLU A 1 210 ? -16.062 -21.109 -21.875 1 79.44 210 GLU A C 1
ATOM 1653 O O . GLU A 1 210 ? -16.516 -20.703 -22.953 1 79.44 210 GLU A O 1
ATOM 1658 N N . LEU A 1 211 ? -15.219 -20.422 -21.125 1 86.75 211 LEU A N 1
ATOM 1659 C CA . LEU A 1 211 ? -14.688 -19.156 -21.594 1 86.75 211 LEU A CA 1
ATOM 1660 C C . LEU A 1 211 ? -13.219 -19.281 -21.984 1 86.75 211 LEU A C 1
ATOM 1662 O O . LEU A 1 211 ? -12.43 -19.875 -21.25 1 86.75 211 LEU A O 1
ATOM 1666 N N . ASP A 1 212 ? -12.906 -18.844 -23.203 1 92.94 212 ASP A N 1
ATOM 1667 C CA . ASP A 1 212 ? -11.523 -18.969 -23.656 1 92.94 212 ASP A CA 1
ATOM 1668 C C . ASP A 1 212 ? -10.898 -17.594 -23.906 1 92.94 212 ASP A C 1
ATOM 1670 O O . ASP A 1 212 ? -9.82 -17.5 -24.5 1 92.94 212 ASP A O 1
ATOM 1674 N N . HIS A 1 213 ? -11.594 -16.531 -23.531 1 93.75 213 HIS A N 1
ATOM 1675 C CA . HIS A 1 213 ? -11.172 -15.188 -23.906 1 93.75 213 HIS A CA 1
ATOM 1676 C C . HIS A 1 213 ? -9.805 -14.859 -23.312 1 93.75 213 HIS A C 1
ATOM 1678 O O . HIS A 1 213 ? -8.984 -14.195 -23.953 1 93.75 213 HIS A O 1
ATOM 1684 N N . TYR A 1 214 ? -9.578 -15.273 -22.062 1 94.25 214 TYR A N 1
ATOM 1685 C CA . TYR A 1 214 ? -8.273 -14.961 -21.5 1 94.25 214 TYR A CA 1
ATOM 1686 C C . TYR A 1 214 ? -7.172 -15.773 -22.172 1 94.25 214 TYR A C 1
ATOM 1688 O O . TYR A 1 214 ? -6.082 -15.258 -22.422 1 94.25 214 TYR A O 1
ATOM 1696 N N . TRP A 1 215 ? -7.422 -17.062 -22.438 1 95.75 215 TRP A N 1
ATOM 1697 C CA . TRP A 1 215 ? -6.473 -17.891 -23.172 1 95.75 215 TRP A CA 1
ATOM 1698 C C . TRP A 1 215 ? -6.141 -17.25 -24.516 1 95.75 215 TRP A C 1
ATOM 1700 O O . TRP A 1 215 ? -4.973 -17.172 -24.906 1 95.75 215 TRP A O 1
ATOM 1710 N N . LEU A 1 216 ? -7.16 -16.766 -25.188 1 97.06 216 LEU A N 1
ATOM 1711 C CA . LEU A 1 216 ? -6.973 -16.109 -26.484 1 97.06 216 LEU A CA 1
ATOM 1712 C C . LEU A 1 216 ? -6.117 -14.859 -26.328 1 97.06 216 LEU A C 1
ATOM 1714 O O . LEU A 1 216 ? -5.32 -14.539 -27.219 1 97.06 216 LEU A O 1
ATOM 1718 N N . SER A 1 217 ? -6.289 -14.164 -25.219 1 97.19 217 SER A N 1
ATOM 1719 C CA . SER A 1 217 ? -5.539 -12.938 -24.984 1 97.19 217 SER A CA 1
ATOM 1720 C C . SER A 1 217 ? -4.074 -13.234 -24.672 1 97.19 217 SER A C 1
ATOM 1722 O O . SER A 1 217 ? -3.203 -12.391 -24.906 1 97.19 217 SER A O 1
ATOM 1724 N N . LEU A 1 218 ? -3.793 -14.422 -24.203 1 96.62 218 LEU A N 1
ATOM 1725 C CA . LEU A 1 218 ? -2.482 -14.797 -23.688 1 96.62 218 LEU A CA 1
ATOM 1726 C C . LEU A 1 218 ? -1.688 -15.578 -24.734 1 96.62 218 LEU A C 1
ATOM 1728 O O . LEU A 1 218 ? -0.512 -15.289 -24.969 1 96.62 218 LEU A O 1
ATOM 1732 N N . SER A 1 219 ? -2.297 -16.516 -25.453 1 97 219 SER A N 1
ATOM 1733 C CA . SER A 1 219 ? -1.648 -17.531 -26.281 1 97 219 SER A CA 1
ATOM 1734 C C . SER A 1 219 ? -1.246 -16.969 -27.641 1 97 219 SER A C 1
ATOM 1736 O O . SER A 1 219 ? -2.006 -16.219 -28.25 1 97 219 SER A O 1
ATOM 1738 N N . GLN A 1 220 ? -0.079 -17.375 -28.062 1 96.62 220 GLN A N 1
ATOM 1739 C CA . GLN A 1 220 ? 0.355 -17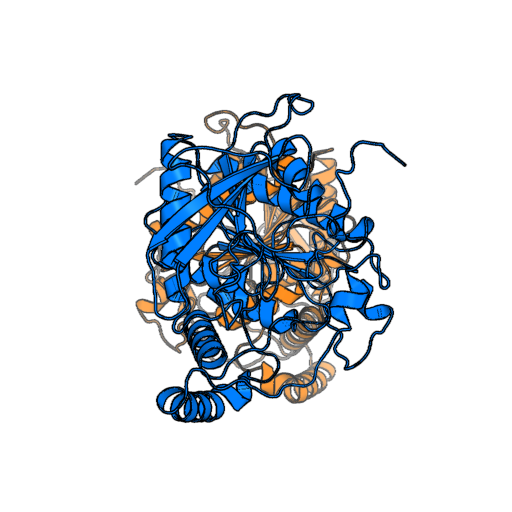.016 -29.406 1 96.62 220 GLN A CA 1
ATOM 1740 C C . GLN A 1 220 ? -0.542 -17.656 -30.469 1 96.62 220 GLN A C 1
ATOM 1742 O O . GLN A 1 220 ? -0.555 -17.219 -31.625 1 96.62 220 GLN A O 1
ATOM 1747 N N . ASP A 1 221 ? -1.284 -18.719 -30.156 1 95.88 221 ASP A N 1
ATOM 1748 C CA . ASP A 1 221 ? -2.256 -19.344 -31.047 1 95.88 221 ASP A CA 1
ATOM 1749 C C . ASP A 1 221 ? -3.566 -18.562 -31.062 1 95.88 221 ASP A C 1
ATOM 1751 O O . ASP A 1 221 ? -4.488 -18.906 -31.797 1 95.88 221 ASP A O 1
ATOM 1755 N N . GLY A 1 222 ? -3.686 -17.578 -30.234 1 96.88 222 GLY A N 1
ATOM 1756 C CA . GLY A 1 222 ? -4.75 -16.578 -30.234 1 96.88 222 GLY A CA 1
ATOM 1757 C C . GLY A 1 222 ? -4.273 -15.195 -30.625 1 96.88 222 GLY A C 1
ATOM 1758 O O . GLY A 1 222 ? -3.713 -15.008 -31.719 1 96.88 222 GLY A O 1
ATOM 1759 N N . HIS A 1 223 ? -4.402 -14.266 -29.703 1 97.25 223 HIS A N 1
ATOM 1760 C CA . HIS A 1 223 ? -4.016 -12.883 -29.984 1 97.25 223 HIS A CA 1
ATOM 1761 C C . HIS A 1 223 ? -2.854 -12.453 -29.094 1 97.25 223 HIS A C 1
ATOM 1763 O O . HIS A 1 223 ? -2.473 -11.281 -29.094 1 97.25 223 HIS A O 1
ATOM 1769 N N . GLY A 1 224 ? -2.377 -13.43 -28.328 1 96.69 224 GLY A N 1
ATOM 1770 C CA . GLY A 1 224 ? -1.302 -13.117 -27.391 1 96.69 224 GLY A CA 1
ATOM 1771 C C . GLY A 1 224 ? 0.067 -13.523 -27.906 1 96.69 224 GLY A C 1
ATOM 1772 O O . GLY A 1 224 ? 0.269 -13.664 -29.109 1 96.69 224 GLY A O 1
ATOM 1773 N N . GLU A 1 225 ? 1.031 -13.594 -26.969 1 96 225 GLU A N 1
ATOM 1774 C CA . GLU A 1 225 ? 2.41 -13.773 -27.422 1 96 225 GLU A CA 1
ATOM 1775 C C . GLU A 1 225 ? 3.053 -14.984 -26.75 1 96 225 GLU A C 1
ATOM 1777 O O . GLU A 1 225 ? 4.215 -15.305 -27.016 1 96 225 GLU A O 1
ATOM 1782 N N . TRP A 1 226 ? 2.35 -15.742 -25.953 1 97.38 226 TRP A N 1
ATOM 1783 C CA . TRP A 1 226 ? 2.992 -16.75 -25.125 1 97.38 226 TRP A CA 1
ATOM 1784 C C . TRP A 1 226 ? 2.729 -18.156 -25.672 1 97.38 226 TRP A C 1
ATOM 1786 O O . TRP A 1 226 ? 1.61 -18.469 -26.094 1 97.38 226 TRP A O 1
ATOM 1796 N N . ASP A 1 227 ? 3.777 -18.938 -25.688 1 97 227 ASP A N 1
ATOM 1797 C CA . ASP A 1 227 ? 3.707 -20.359 -26.047 1 97 227 ASP A CA 1
ATOM 1798 C C . ASP A 1 227 ? 3.221 -21.203 -24.875 1 97 227 ASP A C 1
ATOM 1800 O O . ASP A 1 227 ? 3.973 -21.453 -23.938 1 97 227 ASP A O 1
ATOM 1804 N N . ILE A 1 228 ? 1.966 -21.688 -24.969 1 96 228 ILE A N 1
ATOM 1805 C CA . ILE A 1 228 ? 1.291 -22.328 -23.844 1 96 228 ILE A CA 1
ATOM 1806 C C . ILE A 1 228 ? 1.071 -23.812 -24.156 1 96 228 ILE A C 1
ATOM 1808 O O . ILE A 1 228 ? 0.637 -24.172 -25.25 1 96 228 ILE A O 1
ATOM 1812 N N . HIS A 1 229 ? 1.4 -24.656 -23.172 1 97.31 229 HIS A N 1
ATOM 1813 C CA . HIS A 1 229 ? 1.212 -26.094 -23.328 1 97.31 229 HIS A CA 1
ATOM 1814 C C . HIS A 1 229 ? -0.27 -26.453 -23.328 1 97.31 229 HIS A C 1
ATOM 1816 O O . HIS A 1 229 ? -1.015 -26.078 -22.422 1 97.31 229 HIS A O 1
ATOM 1822 N N . PRO A 1 230 ? -0.749 -27.172 -24.297 1 96.25 230 PRO A N 1
ATOM 1823 C CA . PRO A 1 230 ? -2.189 -27.375 -24.469 1 96.25 230 PRO A CA 1
ATOM 1824 C C . PRO A 1 230 ? -2.82 -28.141 -23.312 1 96.25 230 PRO A C 1
ATOM 1826 O O . PRO A 1 230 ? -3.994 -27.938 -23 1 96.25 230 PRO A O 1
ATOM 1829 N N . LEU A 1 231 ? -2.039 -29.047 -22.688 1 96.75 231 LEU A N 1
ATOM 1830 C CA . LEU A 1 231 ? -2.594 -29.828 -21.594 1 96.75 231 LEU A CA 1
ATOM 1831 C C . LEU A 1 231 ? -2.424 -29.109 -20.266 1 96.75 231 LEU A C 1
ATOM 1833 O O . LEU A 1 231 ? -3.268 -29.234 -19.375 1 96.75 231 LEU A O 1
ATOM 1837 N N . TRP A 1 232 ? -1.306 -28.406 -20.062 1 98.06 232 TRP A N 1
ATOM 1838 C CA . TRP A 1 232 ? -0.977 -27.781 -18.781 1 98.06 232 TRP A CA 1
ATOM 1839 C C . TRP A 1 232 ? -1.79 -26.5 -18.578 1 98.06 232 TRP A C 1
ATOM 1841 O O . TRP A 1 232 ? -2.043 -26.109 -17.438 1 98.06 232 TRP A O 1
ATOM 1851 N N . ARG A 1 233 ? -2.162 -25.906 -19.641 1 97.19 233 ARG A N 1
ATOM 1852 C CA . ARG A 1 233 ? -3.07 -24.766 -19.656 1 97.19 233 ARG A CA 1
ATOM 1853 C C . ARG A 1 233 ? -4.031 -24.844 -20.844 1 97.19 233 ARG A C 1
ATOM 1855 O O . ARG A 1 233 ? -3.871 -24.109 -21.828 1 97.19 233 ARG A O 1
ATOM 1862 N N . PRO A 1 234 ? -5.074 -25.625 -20.719 1 96.06 234 PRO A N 1
ATOM 1863 C CA . PRO A 1 234 ? -6 -25.828 -21.844 1 96.06 234 PRO A CA 1
ATOM 1864 C C . PRO A 1 234 ? -6.789 -24.562 -22.188 1 96.06 234 PRO A C 1
ATOM 1866 O O . PRO A 1 234 ? -6.969 -23.703 -21.328 1 96.06 234 PRO A O 1
ATOM 1869 N N . ARG A 1 235 ? -7.238 -24.5 -23.344 1 95.38 235 ARG A N 1
ATOM 1870 C CA . ARG A 1 235 ? -7.93 -23.344 -23.891 1 95.38 235 ARG A CA 1
ATOM 1871 C C . ARG A 1 235 ? -9.125 -22.953 -23.031 1 95.38 235 ARG A C 1
ATOM 1873 O O . ARG A 1 235 ? -9.398 -21.766 -22.844 1 95.38 235 ARG A O 1
ATOM 1880 N N . HIS A 1 236 ? -9.828 -23.922 -22.469 1 93.31 236 HIS A N 1
ATOM 1881 C CA . HIS A 1 236 ? -11.023 -23.641 -21.688 1 93.31 236 HIS A CA 1
ATOM 1882 C C . HIS A 1 236 ? -10.758 -23.859 -20.203 1 93.31 236 HIS A C 1
ATOM 1884 O O . HIS A 1 236 ? -11.695 -24.016 -19.406 1 93.31 236 HIS A O 1
ATOM 1890 N N . ALA A 1 237 ? -9.609 -23.875 -19.766 1 92.69 237 ALA A N 1
ATOM 1891 C CA . ALA A 1 237 ? -9.18 -24.047 -18.375 1 92.69 237 ALA A CA 1
ATOM 1892 C C . ALA A 1 237 ? -9.68 -25.391 -17.828 1 92.69 237 ALA A C 1
ATOM 1894 O O . ALA A 1 237 ? -10.383 -26.125 -18.516 1 92.69 237 ALA A O 1
ATOM 1895 N N . PHE A 1 238 ? -9.219 -25.719 -16.656 1 93.38 238 PHE A N 1
ATOM 1896 C CA . PHE A 1 238 ? -9.711 -26.891 -15.93 1 93.38 238 PHE A CA 1
ATOM 1897 C C . PHE A 1 238 ? -11.172 -26.719 -15.555 1 93.38 238 PHE A C 1
ATOM 1899 O O . PHE A 1 238 ? -11.664 -25.594 -15.445 1 93.38 238 PHE A O 1
ATOM 1906 N N . ARG A 1 239 ? -11.898 -27.812 -15.383 1 88 239 ARG A N 1
ATOM 1907 C CA . ARG A 1 239 ? -13.281 -27.766 -14.914 1 88 239 ARG A CA 1
ATOM 1908 C C . ARG A 1 239 ? -13.336 -27.781 -13.383 1 88 239 ARG A C 1
ATOM 1910 O O . ARG A 1 239 ? -12.953 -28.766 -12.758 1 88 239 ARG A O 1
ATOM 1917 N N . PRO A 1 240 ? -13.805 -26.672 -12.859 1 86.25 240 PRO A N 1
ATOM 1918 C CA . PRO A 1 240 ? -13.867 -26.656 -11.391 1 86.25 240 PRO A CA 1
ATOM 1919 C C . PRO A 1 240 ? -14.953 -27.578 -10.844 1 86.25 240 PRO A C 1
ATOM 1921 O O . PRO A 1 240 ? -15.914 -27.906 -11.547 1 86.25 240 PRO A O 1
ATOM 1924 N N . THR A 1 241 ? -14.719 -28.062 -9.648 1 86.62 241 THR A N 1
ATOM 1925 C CA . THR A 1 241 ? -15.695 -28.875 -8.938 1 86.62 241 THR A CA 1
ATOM 1926 C C . THR A 1 241 ? -16.391 -28.078 -7.84 1 86.62 241 THR A C 1
ATOM 1928 O O . THR A 1 241 ? -15.914 -27 -7.465 1 86.62 241 THR A O 1
ATOM 1931 N N . VAL A 1 242 ? -17.453 -28.609 -7.34 1 83.81 242 VAL A N 1
ATOM 1932 C CA . VAL A 1 242 ? -18.203 -27.969 -6.262 1 83.81 242 VAL A CA 1
ATOM 1933 C C . VAL A 1 242 ? -17.312 -27.844 -5.02 1 83.81 242 VAL A C 1
ATOM 1935 O O . VAL A 1 242 ? -17.297 -26.812 -4.359 1 83.81 242 VAL A O 1
ATOM 1938 N N . GLY A 1 243 ? -16.594 -28.875 -4.777 1 84.44 243 GLY A N 1
ATOM 1939 C CA . GLY A 1 243 ? -15.703 -28.875 -3.625 1 84.44 243 GLY A CA 1
ATOM 1940 C C . GLY A 1 243 ? -14.602 -27.828 -3.732 1 84.44 243 GLY A C 1
ATOM 1941 O O . GLY A 1 243 ? -14.273 -27.172 -2.75 1 84.44 243 GLY A O 1
ATOM 1942 N N . TRP A 1 244 ? -14.078 -27.734 -4.867 1 87.31 244 TRP A N 1
ATOM 1943 C CA . TRP A 1 244 ? -13.023 -26.75 -5.117 1 87.31 244 TRP A CA 1
ATOM 1944 C C . TRP A 1 244 ? -13.555 -25.328 -4.941 1 87.31 244 TRP A C 1
ATOM 1946 O O . TRP A 1 244 ? -12.914 -24.516 -4.281 1 87.31 244 TRP A O 1
ATOM 1956 N N . MET A 1 245 ? -14.711 -25.062 -5.453 1 87.5 245 MET A N 1
ATOM 1957 C CA . MET A 1 245 ? -15.305 -23.734 -5.332 1 87.5 245 MET A CA 1
ATOM 1958 C C . MET A 1 245 ? -15.617 -23.406 -3.873 1 87.5 245 MET A C 1
ATOM 1960 O O . MET A 1 245 ? -15.398 -22.281 -3.422 1 87.5 245 MET A O 1
ATOM 1964 N N . ARG A 1 246 ? -16.062 -24.391 -3.18 1 86.88 246 ARG A N 1
ATOM 1965 C CA . ARG A 1 246 ? -16.359 -24.203 -1.764 1 86.88 246 ARG A CA 1
ATOM 1966 C C . ARG A 1 246 ? -15.109 -23.797 -0.995 1 86.88 246 ARG A C 1
ATOM 1968 O O . ARG A 1 246 ? -15.156 -22.859 -0.187 1 86.88 246 ARG A O 1
ATOM 1975 N N . THR A 1 247 ? -14.016 -24.484 -1.256 1 91.44 247 THR A N 1
ATOM 1976 C CA . THR A 1 247 ? -12.797 -24.203 -0.497 1 91.44 247 THR A CA 1
ATOM 1977 C C . THR A 1 247 ? -12.234 -22.844 -0.88 1 91.44 247 THR A C 1
ATOM 1979 O O . THR A 1 247 ? -11.656 -22.141 -0.042 1 91.44 247 THR A O 1
ATOM 1982 N N . VAL A 1 248 ? -12.445 -22.359 -2.102 1 92.44 248 VAL A N 1
ATOM 1983 C CA . VAL A 1 248 ? -12.031 -21.016 -2.527 1 92.44 248 VAL A CA 1
ATOM 1984 C C . VAL A 1 248 ? -12.852 -19.969 -1.79 1 92.44 248 VAL A C 1
ATOM 1986 O O . VAL A 1 248 ? -12.297 -19 -1.263 1 92.44 248 VAL A O 1
ATOM 1989 N N . LEU A 1 249 ? -14.164 -20.203 -1.703 1 89.88 249 LEU A N 1
ATOM 1990 C CA . LEU A 1 249 ? -15.039 -19.266 -1.014 1 89.88 249 LEU A CA 1
ATOM 1991 C C . LEU A 1 249 ? -14.695 -19.188 0.47 1 89.88 249 LEU A C 1
ATOM 1993 O O . LEU A 1 249 ? -14.734 -18.109 1.066 1 89.88 249 LEU A O 1
ATOM 1997 N N . GLU A 1 250 ? -14.336 -20.312 1.029 1 91.88 250 GLU A N 1
ATOM 1998 C CA . GLU A 1 250 ? -13.891 -20.344 2.42 1 91.88 250 GLU A CA 1
ATOM 1999 C C . GLU A 1 250 ? -12.625 -19.516 2.607 1 91.88 250 GLU A C 1
ATOM 2001 O O . GLU A 1 250 ? -12.484 -18.797 3.602 1 91.88 250 GLU A O 1
ATOM 2006 N N . ALA A 1 251 ? -11.75 -19.656 1.655 1 95.12 251 ALA A N 1
ATOM 2007 C CA . ALA A 1 251 ? -10.5 -18.906 1.697 1 95.12 251 ALA A CA 1
ATOM 2008 C C . ALA A 1 251 ? -10.758 -17.406 1.57 1 95.12 251 ALA A C 1
ATOM 2010 O O . ALA A 1 251 ? -10.148 -16.594 2.279 1 95.12 251 ALA A O 1
ATOM 2011 N N . HIS A 1 252 ? -11.648 -17.016 0.712 1 94.5 252 HIS A N 1
ATOM 2012 C CA . HIS A 1 252 ? -12.031 -15.617 0.572 1 94.5 252 HIS A CA 1
ATOM 2013 C C . HIS A 1 252 ? -12.594 -15.07 1.878 1 94.5 252 HIS A C 1
ATOM 2015 O O . HIS A 1 252 ? -12.297 -13.938 2.262 1 94.5 252 HIS A O 1
ATOM 2021 N N . ALA A 1 253 ? -13.398 -15.867 2.551 1 93.19 253 ALA A N 1
ATOM 2022 C CA . ALA A 1 253 ? -13.969 -15.445 3.828 1 93.19 253 ALA A CA 1
ATOM 2023 C C . ALA A 1 253 ? -12.883 -15.203 4.867 1 93.19 253 ALA A C 1
ATOM 2025 O O . ALA A 1 253 ? -12.969 -14.258 5.656 1 93.19 253 ALA A O 1
ATOM 2026 N N . LYS A 1 254 ? -11.898 -16.047 4.852 1 95.75 254 LYS A N 1
ATOM 2027 C CA . LYS A 1 254 ? -10.781 -15.875 5.77 1 95.75 254 LYS A CA 1
ATOM 2028 C C . LYS A 1 254 ? -10.039 -14.57 5.496 1 95.75 254 LYS A C 1
ATOM 2030 O O . LYS A 1 254 ? -9.711 -13.828 6.426 1 95.75 254 LYS A O 1
ATOM 2035 N N . VAL A 1 255 ? -9.805 -14.281 4.258 1 96.62 255 VAL A N 1
ATOM 2036 C CA . VAL A 1 255 ? -9.133 -13.039 3.891 1 96.62 255 VAL A CA 1
ATOM 2037 C C . VAL A 1 255 ? -9.992 -11.844 4.312 1 96.62 255 VAL A C 1
ATOM 2039 O O . VAL A 1 255 ? -9.477 -10.867 4.855 1 96.62 255 VAL A O 1
ATOM 2042 N N . ALA A 1 256 ? -11.258 -11.93 4.078 1 94.25 256 ALA A N 1
ATOM 2043 C CA . ALA A 1 256 ? -12.172 -10.836 4.402 1 94.25 256 ALA A CA 1
ATOM 2044 C C . ALA A 1 256 ? -12.133 -10.516 5.895 1 94.25 256 ALA A C 1
ATOM 2046 O O . ALA A 1 256 ? -12.336 -9.367 6.293 1 94.25 256 ALA A O 1
ATOM 2047 N N . LYS A 1 257 ? -11.852 -11.523 6.664 1 95.69 257 LYS A N 1
ATOM 2048 C CA . LYS A 1 257 ? -11.781 -11.32 8.109 1 95.69 257 LYS A CA 1
ATOM 2049 C C . LYS A 1 257 ? -10.469 -10.648 8.508 1 95.69 257 LYS A C 1
ATOM 2051 O O . LYS A 1 257 ? -10.375 -10.055 9.578 1 95.69 257 LYS A O 1
ATOM 2056 N N . GLY A 1 258 ? -9.5 -10.781 7.672 1 97.19 258 GLY A N 1
ATOM 2057 C CA . GLY A 1 258 ? -8.18 -10.234 7.953 1 97.19 258 GLY A CA 1
ATOM 2058 C C . GLY A 1 258 ? -7.145 -11.297 8.258 1 97.19 258 GLY A C 1
ATOM 2059 O O . GLY A 1 258 ? -7.387 -12.195 9.07 1 97.19 258 GLY A O 1
ATOM 2060 N N . LEU A 1 259 ? -5.969 -11.195 7.645 1 98.12 259 LEU A N 1
ATOM 2061 C CA . LEU A 1 259 ? -4.934 -12.211 7.84 1 98.12 259 LEU A CA 1
ATOM 2062 C C . LEU A 1 259 ? -3.865 -11.711 8.805 1 98.12 259 LEU A C 1
ATOM 2064 O O . LEU A 1 259 ? -3.061 -12.5 9.305 1 98.12 259 LEU A O 1
ATOM 2068 N N . ASP A 1 260 ? -3.717 -10.406 9.062 1 96.94 260 ASP A N 1
ATOM 2069 C CA . ASP A 1 260 ? -2.828 -9.766 10.023 1 96.94 260 ASP A CA 1
ATOM 2070 C C . ASP A 1 260 ? -1.366 -10.094 9.734 1 96.94 260 ASP A C 1
ATOM 2072 O O . ASP A 1 260 ? -0.58 -10.328 10.648 1 96.94 260 ASP A O 1
ATOM 2076 N N . LEU A 1 261 ? -1.037 -10.211 8.438 1 98.19 261 LEU A N 1
ATOM 2077 C CA . LEU A 1 261 ? 0.361 -10.414 8.078 1 98.19 261 LEU A CA 1
ATOM 2078 C C . LEU A 1 261 ? 1.207 -9.211 8.477 1 98.19 261 LEU A C 1
ATOM 2080 O O . LEU A 1 261 ? 0.782 -8.062 8.312 1 98.19 261 LEU A O 1
ATOM 2084 N N . GLU A 1 262 ? 2.434 -9.453 8.969 1 96.25 262 GLU A N 1
ATOM 2085 C CA . GLU A 1 262 ? 3.314 -8.367 9.398 1 96.25 262 GLU A CA 1
ATOM 2086 C C . GLU A 1 262 ? 4.398 -8.102 8.359 1 96.25 262 GLU A C 1
ATOM 2088 O O . GLU A 1 262 ? 5.043 -7.047 8.391 1 96.25 262 GLU A O 1
ATOM 2093 N N . LEU A 1 263 ? 4.621 -9.094 7.488 1 97.19 263 LEU A N 1
ATOM 2094 C CA . LEU A 1 263 ? 5.617 -8.906 6.441 1 97.19 263 LEU A CA 1
ATOM 2095 C C . LEU A 1 263 ? 5.094 -7.969 5.352 1 97.19 263 LEU A C 1
ATOM 2097 O O . LEU A 1 263 ? 3.881 -7.82 5.188 1 97.19 263 LEU A O 1
ATOM 2101 N N . PRO A 1 264 ? 5.984 -7.297 4.57 1 98.31 264 PRO A N 1
ATOM 2102 C CA . PRO A 1 264 ? 5.551 -6.441 3.465 1 98.31 264 PRO A CA 1
ATOM 2103 C C . PRO A 1 264 ? 4.867 -7.223 2.344 1 98.31 264 PRO A C 1
ATOM 2105 O O . PRO A 1 264 ? 5.301 -8.328 2.008 1 98.31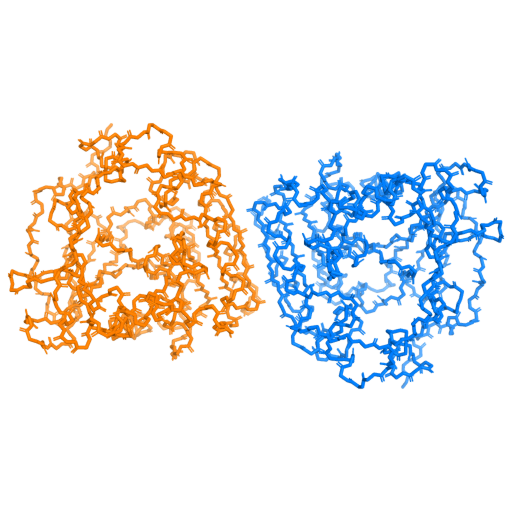 264 PRO A O 1
ATOM 2108 N N . VAL A 1 265 ? 3.797 -6.664 1.836 1 98.88 265 VAL A N 1
ATOM 2109 C CA . VAL A 1 265 ? 3.064 -7.27 0.727 1 98.88 265 VAL A CA 1
ATOM 2110 C C . VAL A 1 265 ? 2.941 -6.266 -0.418 1 98.88 265 VAL A C 1
ATOM 2112 O O . VAL A 1 265 ? 2.555 -5.113 -0.205 1 98.88 265 VAL A O 1
ATOM 2115 N N . LEU A 1 266 ? 3.332 -6.652 -1.584 1 98.94 266 LEU A N 1
ATOM 2116 C CA . LEU A 1 266 ? 3.088 -5.891 -2.805 1 98.94 266 LEU A CA 1
ATOM 2117 C C . LEU A 1 266 ? 1.951 -6.512 -3.611 1 98.94 266 LEU A C 1
ATOM 2119 O O . LEU A 1 266 ? 1.984 -7.703 -3.926 1 98.94 266 LEU A O 1
ATOM 2123 N N . VAL A 1 267 ? 0.941 -5.746 -3.914 1 98.94 267 VAL A N 1
ATOM 2124 C CA . VAL A 1 267 ? -0.175 -6.188 -4.742 1 98.94 267 VAL A CA 1
ATOM 2125 C C . VAL A 1 267 ? -0.172 -5.426 -6.066 1 98.94 267 VAL A C 1
ATOM 2127 O O . VAL A 1 267 ? -0.294 -4.199 -6.082 1 98.94 267 VAL A O 1
ATOM 2130 N N . LEU A 1 268 ? -0.009 -6.141 -7.16 1 98.94 268 LEU A N 1
ATOM 2131 C CA . LEU A 1 268 ? -0.051 -5.559 -8.5 1 98.94 268 LEU A CA 1
ATOM 2132 C C . LEU A 1 268 ? -1.375 -5.871 -9.188 1 98.94 268 LEU A C 1
ATOM 2134 O O . LEU A 1 268 ? -1.826 -7.016 -9.18 1 98.94 268 LEU A O 1
ATOM 2138 N N . THR A 1 269 ? -2.01 -4.852 -9.734 1 98.88 269 THR A N 1
ATOM 2139 C CA . THR A 1 269 ? -3.248 -5.035 -10.484 1 98.88 269 THR A CA 1
ATOM 2140 C C . THR A 1 269 ? -3.244 -4.188 -11.75 1 98.88 269 THR A C 1
ATOM 2142 O O . THR A 1 269 ? -2.57 -3.158 -11.812 1 98.88 269 THR A O 1
ATOM 2145 N N . SER A 1 270 ? -3.986 -4.703 -12.75 1 98.88 270 SER A N 1
ATOM 2146 C CA . SER A 1 270 ? -4.316 -3.842 -13.875 1 98.88 270 SER A CA 1
ATOM 2147 C C . SER A 1 270 ? -5.07 -2.596 -13.414 1 98.88 270 SER A C 1
ATOM 2149 O O . SER A 1 270 ? -5.66 -2.584 -12.336 1 98.88 270 SER A O 1
ATOM 2151 N N . ALA A 1 271 ? -5.039 -1.564 -14.273 1 98.62 271 ALA A N 1
ATOM 2152 C CA . ALA A 1 271 ? -5.723 -0.322 -13.93 1 98.62 271 ALA A CA 1
ATOM 2153 C C . ALA A 1 271 ? -7.238 -0.502 -13.961 1 98.62 271 ALA A C 1
ATOM 2155 O O . ALA A 1 271 ? -7.961 0.134 -13.195 1 98.62 271 ALA A O 1
ATOM 2156 N N . GLN A 1 272 ? -7.652 -1.396 -14.828 1 97.75 272 GLN A N 1
ATOM 2157 C CA . GLN A 1 272 ? -9.086 -1.536 -15.039 1 97.75 272 GLN A CA 1
ATOM 2158 C C . GLN A 1 272 ? -9.469 -2.996 -15.266 1 97.75 272 GLN A C 1
ATOM 2160 O O . GLN A 1 272 ? -8.633 -3.809 -15.664 1 97.75 272 GLN A O 1
ATOM 2165 N N . SER A 1 273 ? -10.742 -3.281 -14.953 1 97.25 273 SER A N 1
ATOM 2166 C CA . SER A 1 273 ? -11.344 -4.562 -15.305 1 97.25 273 SER A CA 1
ATOM 2167 C C . SER A 1 273 ? -12.242 -4.438 -16.531 1 97.25 273 SER A C 1
ATOM 2169 O O . SER A 1 273 ? -12.812 -3.369 -16.781 1 97.25 273 SER A O 1
ATOM 2171 N N . HIS A 1 274 ? -12.281 -5.445 -17.25 1 96 274 HIS A N 1
ATOM 2172 C CA . HIS A 1 274 ? -13.211 -5.559 -18.375 1 96 274 HIS A CA 1
ATOM 2173 C C . HIS A 1 274 ? -13.695 -6.992 -18.547 1 96 274 HIS A C 1
ATOM 2175 O O . HIS A 1 274 ? -12.945 -7.859 -18.984 1 96 274 HIS A O 1
ATOM 2181 N N . PHE A 1 275 ? -15 -7.227 -18.328 1 92.69 275 PHE A N 1
ATOM 2182 C CA . PHE A 1 275 ? -15.562 -8.57 -18.375 1 92.69 275 PHE A CA 1
ATOM 2183 C C . PHE A 1 275 ? -16.375 -8.773 -19.641 1 92.69 275 PHE A C 1
ATOM 2185 O O . PHE A 1 275 ? -16.969 -7.82 -20.156 1 92.69 275 PHE A O 1
ATOM 2192 N N . GLY A 1 276 ? -16.344 -9.969 -20.109 1 89.75 276 GLY A N 1
ATOM 2193 C CA . GLY A 1 276 ? -17.125 -10.375 -21.266 1 89.75 276 GLY A CA 1
ATOM 2194 C C . GLY A 1 276 ? -17.078 -11.867 -21.531 1 89.75 276 GLY A C 1
ATOM 2195 O O . GLY A 1 276 ? -16.25 -12.578 -20.969 1 89.75 276 GLY A O 1
ATOM 2196 N N . ALA A 1 277 ? -17.953 -12.367 -22.406 1 88.5 277 ALA A N 1
ATOM 2197 C CA . ALA A 1 277 ? -18.078 -13.797 -22.688 1 88.5 277 ALA A CA 1
ATOM 2198 C C . ALA A 1 277 ? -17.234 -14.18 -23.906 1 88.5 277 ALA A C 1
ATOM 2200 O O . ALA A 1 277 ? -17.031 -15.367 -24.172 1 88.5 277 ALA A O 1
ATOM 2201 N N . SER A 1 278 ? -16.859 -13.211 -24.625 1 93.25 278 SER A N 1
ATOM 2202 C CA . SER A 1 278 ? -16.031 -13.438 -25.812 1 93.25 278 SER A CA 1
ATOM 2203 C C . SER A 1 278 ? -14.852 -12.477 -25.844 1 93.25 278 SER A C 1
ATOM 2205 O O . SER A 1 278 ? -14.859 -11.445 -25.172 1 93.25 278 SER A O 1
ATOM 2207 N N . TYR A 1 279 ? -13.93 -12.891 -26.594 1 95.25 279 TYR A N 1
ATOM 2208 C CA . TYR A 1 279 ? -12.734 -12.07 -26.719 1 95.25 279 TYR A CA 1
ATOM 2209 C C . TYR A 1 279 ? -13.07 -10.68 -27.25 1 95.25 279 TYR A C 1
ATOM 2211 O O . TYR A 1 279 ? -13.906 -10.539 -28.141 1 95.25 279 TYR A O 1
ATOM 2219 N N . ASP A 1 280 ? -12.422 -9.695 -26.656 1 94.75 280 ASP A N 1
ATOM 2220 C CA . ASP A 1 280 ? -12.414 -8.281 -27 1 94.75 280 ASP A CA 1
ATOM 2221 C C . ASP A 1 280 ? -11.008 -7.699 -26.906 1 94.75 280 ASP A C 1
ATOM 2223 O O . ASP A 1 280 ? -10.289 -7.973 -25.938 1 94.75 280 ASP A O 1
ATOM 2227 N N . PRO A 1 281 ? -10.57 -6.949 -27.953 1 96.56 281 PRO A N 1
ATOM 2228 C CA . PRO A 1 281 ? -9.203 -6.418 -27.906 1 96.56 281 PRO A CA 1
ATOM 2229 C C . PRO A 1 281 ? -8.898 -5.676 -26.609 1 96.56 281 PRO A C 1
ATOM 2231 O O . PRO A 1 281 ? -7.746 -5.621 -26.188 1 96.56 281 PRO A O 1
ATOM 2234 N N . LEU A 1 282 ? -9.867 -5.141 -25.969 1 97.19 282 LEU A N 1
ATOM 2235 C CA . LEU A 1 282 ? -9.68 -4.422 -24.719 1 97.19 282 LEU A CA 1
ATOM 2236 C C . LEU A 1 282 ? -9.172 -5.355 -23.625 1 97.19 282 LEU A C 1
ATOM 2238 O O . LEU A 1 282 ? -8.531 -4.914 -22.672 1 97.19 282 LEU A O 1
ATOM 2242 N N . MET A 1 283 ? -9.438 -6.652 -23.812 1 97.19 283 MET A N 1
ATOM 2243 C CA . MET A 1 283 ? -9.055 -7.648 -22.812 1 97.19 283 MET A CA 1
ATOM 2244 C C . MET A 1 283 ? -7.539 -7.809 -22.766 1 97.19 283 MET A C 1
ATOM 2246 O O . MET A 1 283 ? -7 -8.359 -21.797 1 97.19 283 MET A O 1
ATOM 2250 N N . GLN A 1 284 ? -6.828 -7.289 -23.75 1 97.75 284 GLN A N 1
ATOM 2251 C CA . GLN A 1 284 ? -5.371 -7.336 -23.75 1 97.75 284 GLN A CA 1
ATOM 2252 C C . GLN A 1 284 ? -4.781 -6.133 -23.016 1 97.75 284 GLN A C 1
ATOM 2254 O O . GLN A 1 284 ? -3.564 -6.031 -22.859 1 97.75 284 GLN A O 1
ATOM 2259 N N . ARG A 1 285 ? -5.695 -5.227 -22.531 1 98.25 285 ARG A N 1
ATOM 2260 C CA . ARG A 1 285 ? -5.238 -4.035 -21.828 1 98.25 285 ARG A CA 1
ATOM 2261 C C . ARG A 1 285 ? -6.008 -3.836 -20.516 1 98.25 285 ARG A C 1
ATOM 2263 O O . ARG A 1 285 ? -5.934 -2.771 -19.906 1 98.25 285 ARG A O 1
ATOM 2270 N N . THR A 1 286 ? -6.766 -4.805 -20.125 1 98.38 286 THR A N 1
ATOM 2271 C CA . THR A 1 286 ? -7.562 -4.785 -18.906 1 98.38 286 THR A CA 1
ATOM 2272 C C . THR A 1 286 ? -7.57 -6.16 -18.25 1 98.38 286 THR A C 1
ATOM 2274 O O . THR A 1 286 ? -7.172 -7.152 -18.859 1 98.38 286 THR A O 1
ATOM 2277 N N . ASP A 1 287 ? -7.945 -6.172 -17.062 1 98.25 287 ASP A N 1
ATOM 2278 C CA . ASP A 1 287 ? -8.156 -7.453 -16.391 1 98.25 287 ASP A CA 1
ATOM 2279 C C . ASP A 1 287 ? -9.539 -8.023 -16.703 1 98.25 287 ASP A C 1
ATOM 2281 O O . ASP A 1 287 ? -10.555 -7.457 -16.297 1 98.25 287 ASP A O 1
ATOM 2285 N N . SER A 1 288 ? -9.555 -9.086 -17.375 1 96.19 288 SER A N 1
ATOM 2286 C CA . SER A 1 288 ? -10.828 -9.68 -17.781 1 96.19 288 SER A CA 1
ATOM 2287 C C . SER A 1 288 ? -11.219 -10.828 -16.859 1 96.19 288 SER A C 1
ATOM 2289 O O . SER A 1 288 ? -12.164 -11.562 -17.141 1 96.19 288 SER A O 1
ATOM 2291 N N . VAL A 1 289 ? -10.477 -11.039 -15.758 1 94.81 289 VAL A N 1
ATOM 2292 C CA . VAL A 1 289 ? -10.641 -12.234 -14.938 1 94.81 289 VAL A CA 1
ATOM 2293 C C . VAL A 1 289 ? -11.141 -11.836 -13.547 1 94.81 289 VAL A C 1
ATOM 2295 O O . VAL A 1 289 ? -12.07 -12.445 -13.023 1 94.81 289 VAL A O 1
ATOM 2298 N N . VAL A 1 290 ? -10.539 -10.766 -12.969 1 95.5 290 VAL A N 1
ATOM 2299 C CA . VAL A 1 290 ? -10.945 -10.359 -11.633 1 95.5 290 VAL A CA 1
ATOM 2300 C C . VAL A 1 290 ? -11.336 -8.883 -11.633 1 95.5 290 VAL A C 1
ATOM 2302 O O . VAL A 1 290 ? -10.93 -8.125 -12.523 1 95.5 290 VAL A O 1
ATOM 2305 N N . ASP A 1 291 ? -12.141 -8.484 -10.656 1 96.31 291 ASP A N 1
ATOM 2306 C CA . ASP A 1 291 ? -12.422 -7.07 -10.414 1 96.31 291 ASP A CA 1
ATOM 2307 C C . ASP A 1 291 ? -11.281 -6.41 -9.641 1 96.31 291 ASP A C 1
ATOM 2309 O O . ASP A 1 291 ? -11.141 -6.629 -8.438 1 96.31 291 ASP A O 1
ATOM 2313 N N . VAL A 1 292 ? -10.609 -5.574 -10.336 1 97.69 292 VAL A N 1
ATOM 2314 C CA . VAL A 1 292 ? -9.367 -5.051 -9.766 1 97.69 292 VAL A CA 1
ATOM 2315 C C . VAL A 1 292 ? -9.688 -4.145 -8.578 1 97.69 292 VAL A C 1
ATOM 2317 O O . VAL A 1 292 ? -8.922 -4.078 -7.613 1 97.69 292 VAL A O 1
ATOM 2320 N N . ASN A 1 293 ? -10.766 -3.422 -8.547 1 96.12 293 ASN A N 1
ATOM 2321 C CA . ASN A 1 293 ? -11.133 -2.572 -7.418 1 96.12 293 ASN A CA 1
ATOM 2322 C C . ASN A 1 293 ? -11.422 -3.395 -6.168 1 96.12 293 ASN A C 1
ATOM 2324 O O . ASN A 1 293 ? -10.984 -3.039 -5.07 1 96.12 293 ASN A O 1
ATOM 2328 N N . LEU A 1 294 ? -12.117 -4.453 -6.367 1 95.25 294 LEU A N 1
ATOM 2329 C CA . LEU A 1 294 ? -12.414 -5.336 -5.246 1 95.25 294 LEU A CA 1
ATOM 2330 C C . LEU A 1 294 ? -11.141 -5.973 -4.707 1 95.25 294 LEU A C 1
ATOM 2332 O O . LEU A 1 294 ? -10.969 -6.098 -3.49 1 95.25 294 LEU A O 1
ATOM 2336 N N . VAL A 1 295 ? -10.289 -6.375 -5.625 1 97.69 295 VAL A N 1
ATOM 2337 C CA . VAL A 1 295 ? -9.016 -6.965 -5.215 1 97.69 295 VAL A CA 1
ATOM 2338 C C . VAL A 1 295 ? -8.234 -5.965 -4.367 1 97.69 295 VAL A C 1
ATOM 2340 O O . VAL A 1 295 ? -7.707 -6.316 -3.311 1 97.69 295 VAL A O 1
ATOM 2343 N N . ARG A 1 296 ? -8.164 -4.75 -4.77 1 98.31 296 ARG A N 1
ATOM 2344 C CA . ARG A 1 296 ? -7.441 -3.715 -4.035 1 98.31 296 ARG A CA 1
ATOM 2345 C C . ARG A 1 296 ? -8.062 -3.477 -2.664 1 98.31 296 ARG A C 1
ATOM 2347 O O . ARG A 1 296 ? -7.348 -3.346 -1.668 1 98.31 296 ARG A O 1
ATOM 2354 N N . GLN A 1 297 ? -9.344 -3.451 -2.625 1 97.06 297 GLN A N 1
ATOM 2355 C CA . GLN A 1 297 ? -10.023 -3.275 -1.345 1 97.06 297 GLN A CA 1
ATOM 2356 C C . GLN A 1 297 ? -9.711 -4.434 -0.397 1 97.06 297 GLN A C 1
ATOM 2358 O O . GLN A 1 297 ? -9.414 -4.215 0.778 1 97.06 297 GLN A O 1
ATOM 2363 N N . ARG A 1 298 ? -9.766 -5.617 -0.929 1 97.69 298 ARG A N 1
ATOM 2364 C CA . ARG A 1 298 ? -9.523 -6.789 -0.099 1 97.69 298 ARG A CA 1
ATOM 2365 C C . ARG A 1 298 ? -8.055 -6.871 0.318 1 97.69 298 ARG A C 1
ATOM 2367 O O . ARG A 1 298 ? -7.734 -7.434 1.367 1 97.69 298 ARG A O 1
ATOM 2374 N N . SER A 1 299 ? -7.211 -6.332 -0.52 1 98.56 299 SER A N 1
ATOM 2375 C CA . SER A 1 299 ? -5.789 -6.344 -0.199 1 98.56 299 SER A CA 1
ATOM 2376 C C . SER A 1 299 ? -5.516 -5.664 1.138 1 98.56 299 SER A C 1
ATOM 2378 O O . SER A 1 299 ? -4.547 -5.996 1.825 1 98.56 299 SER A O 1
ATOM 2380 N N . LEU A 1 300 ? -6.355 -4.742 1.542 1 98.25 300 LEU A N 1
ATOM 2381 C CA . LEU A 1 300 ? -6.191 -4.008 2.791 1 98.25 300 LEU A CA 1
ATOM 2382 C C . LEU A 1 300 ? -6.367 -4.93 3.992 1 98.25 300 LEU A C 1
ATOM 2384 O O . LEU A 1 300 ? -6 -4.57 5.113 1 98.25 300 LEU A O 1
ATOM 2388 N N . LYS A 1 301 ? -6.871 -6.129 3.768 1 98.06 301 LYS A N 1
ATOM 2389 C CA . LYS A 1 301 ? -7.137 -7.098 4.828 1 98.06 301 LYS A CA 1
ATOM 2390 C C . LYS A 1 301 ? -5.98 -8.086 4.973 1 98.06 301 LYS A C 1
ATOM 2392 O O . LYS A 1 301 ? -5.984 -8.922 5.875 1 98.06 301 LYS A O 1
ATOM 2397 N N . LEU A 1 302 ? -4.969 -7.941 4.137 1 98.75 302 LEU A N 1
ATOM 2398 C CA . LEU A 1 302 ? -3.889 -8.922 4.121 1 98.75 302 LEU A CA 1
ATOM 2399 C C . LEU A 1 302 ? -2.945 -8.711 5.301 1 98.75 302 LEU A C 1
ATOM 2401 O O . LEU A 1 302 ? -2.5 -9.672 5.926 1 98.75 302 LEU A O 1
ATOM 2405 N N . GLY A 1 303 ? -2.635 -7.43 5.566 1 98.5 303 GLY A N 1
ATOM 2406 C CA . GLY A 1 303 ? -1.63 -7.211 6.594 1 98.5 303 GLY A CA 1
ATOM 2407 C C . GLY A 1 303 ? -1.419 -5.742 6.918 1 98.5 303 GLY A C 1
ATOM 2408 O O . GLY A 1 303 ? -2.191 -4.887 6.477 1 98.5 303 GLY A O 1
ATOM 2409 N N . SER A 1 304 ? -0.319 -5.449 7.711 1 98.38 304 SER A N 1
ATOM 2410 C CA . SER A 1 304 ? -0.13 -4.117 8.281 1 98.38 304 SER A CA 1
ATOM 2411 C C . SER A 1 304 ? 0.802 -3.273 7.414 1 98.38 304 SER A C 1
ATOM 2413 O O . SER A 1 304 ? 1.056 -2.107 7.723 1 98.38 304 SER A O 1
ATOM 2415 N N . PHE A 1 305 ? 1.305 -3.828 6.367 1 98.69 305 PHE A N 1
ATOM 2416 C CA . PHE A 1 305 ? 2.197 -3.104 5.469 1 98.69 305 PHE A CA 1
ATOM 2417 C C . PHE A 1 305 ? 1.994 -3.549 4.027 1 98.69 305 PHE A C 1
ATOM 2419 O O . PHE A 1 305 ? 2.73 -4.398 3.523 1 98.69 305 PHE A O 1
ATOM 2426 N N . VAL A 1 306 ? 1.02 -2.986 3.312 1 98.88 306 VAL A N 1
ATOM 2427 C CA . VAL A 1 306 ? 0.577 -3.438 1.998 1 98.88 306 VAL A CA 1
ATOM 2428 C C . VAL A 1 306 ? 0.76 -2.314 0.979 1 98.88 306 VAL A C 1
ATOM 2430 O O . VAL A 1 306 ? 0.292 -1.193 1.189 1 98.88 306 VAL A O 1
ATOM 2433 N N . THR A 1 307 ? 1.444 -2.596 -0.073 1 98.88 307 THR A N 1
ATOM 2434 C CA . THR A 1 307 ? 1.594 -1.688 -1.204 1 98.88 307 THR A CA 1
ATOM 2435 C C . THR A 1 307 ? 0.695 -2.113 -2.361 1 98.88 307 THR A C 1
ATOM 2437 O O . THR A 1 307 ? 0.742 -3.264 -2.801 1 98.88 307 THR A O 1
ATOM 2440 N N . ASN A 1 308 ? -0.123 -1.233 -2.775 1 98.88 308 ASN A N 1
ATOM 2441 C CA . ASN A 1 308 ? -0.886 -1.434 -4.004 1 98.88 308 ASN A CA 1
ATOM 2442 C C . ASN A 1 308 ? -0.246 -0.709 -5.184 1 98.88 308 ASN A C 1
ATOM 2444 O O . ASN A 1 308 ? -0.087 0.512 -5.156 1 98.88 308 ASN A O 1
ATOM 2448 N N . ALA A 1 309 ? 0.122 -1.456 -6.199 1 98.94 309 ALA A N 1
ATOM 2449 C CA . ALA A 1 309 ? 0.693 -0.926 -7.434 1 98.94 309 ALA A CA 1
ATOM 2450 C C . ALA A 1 309 ? -0.233 -1.181 -8.617 1 98.94 309 ALA A C 1
ATOM 2452 O O . ALA A 1 309 ? -0.607 -2.324 -8.891 1 98.94 309 ALA A O 1
ATOM 2453 N N . ILE A 1 310 ? -0.579 -0.145 -9.32 1 98.88 310 ILE A N 1
ATOM 2454 C CA . ILE A 1 310 ? -1.495 -0.213 -10.453 1 98.88 310 ILE A CA 1
ATOM 2455 C C . ILE A 1 310 ? -0.708 -0.125 -11.758 1 98.88 310 ILE A C 1
ATOM 2457 O O . ILE A 1 310 ? 0.146 0.75 -11.914 1 98.88 310 ILE A O 1
ATOM 2461 N N . ILE A 1 311 ? -1.002 -1.032 -12.656 1 98.88 311 ILE A N 1
ATOM 2462 C CA . ILE A 1 311 ? -0.303 -1.083 -13.938 1 98.88 311 ILE A CA 1
ATOM 2463 C C . ILE A 1 311 ? -1.265 -0.715 -15.062 1 98.88 311 ILE A C 1
ATOM 2465 O O . ILE A 1 311 ? -2.26 -1.408 -15.289 1 98.88 311 ILE A O 1
ATOM 2469 N N . THR A 1 312 ? -0.952 0.35 -15.773 1 98.44 312 THR A N 1
ATOM 2470 C CA . THR A 1 312 ? -1.791 0.809 -16.875 1 98.44 312 THR A CA 1
ATOM 2471 C C . THR A 1 312 ? -1.686 -0.14 -18.062 1 98.44 312 THR A C 1
ATOM 2473 O O . THR A 1 312 ? -0.592 -0.593 -18.406 1 98.44 312 THR A O 1
ATOM 2476 N N . ASP A 1 313 ? -2.791 -0.56 -18.609 1 98.62 313 ASP A N 1
ATOM 2477 C CA . ASP A 1 313 ? -2.922 -1.321 -19.844 1 98.62 313 ASP A CA 1
ATOM 2478 C C . ASP A 1 313 ? -2.473 -2.768 -19.656 1 98.62 313 ASP A C 1
ATOM 2480 O O . ASP A 1 313 ? -2.053 -3.428 -20.609 1 98.62 313 ASP A O 1
ATOM 2484 N N . ALA A 1 314 ? -2.539 -3.24 -18.438 1 98.81 314 ALA A N 1
ATOM 2485 C CA . ALA A 1 314 ? -2.137 -4.617 -18.172 1 98.81 314 ALA A CA 1
ATOM 2486 C C . ALA A 1 314 ? -3.33 -5.566 -18.25 1 98.81 314 ALA A C 1
ATOM 2488 O O . ALA A 1 314 ? -4.473 -5.152 -18.062 1 98.81 314 ALA A O 1
ATOM 2489 N N . MET A 1 315 ? -3.031 -6.77 -18.562 1 98.56 315 MET A N 1
ATOM 2490 C CA . MET A 1 315 ? -4.016 -7.844 -18.484 1 98.56 315 MET A CA 1
ATOM 2491 C C . MET A 1 315 ? -4.105 -8.383 -17.047 1 98.56 315 MET A C 1
ATOM 2493 O O . MET A 1 315 ? -3.656 -7.727 -16.109 1 98.56 315 MET A O 1
ATOM 2497 N N . HIS A 1 316 ? -4.789 -9.492 -16.828 1 97.94 316 HIS A N 1
ATOM 2498 C CA . HIS A 1 316 ? -4.934 -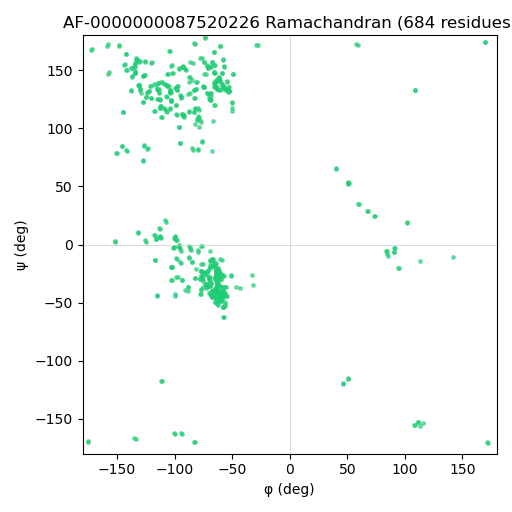10.148 -15.539 1 97.94 316 HIS A CA 1
ATOM 2499 C C . HIS A 1 316 ? -3.57 -10.484 -14.938 1 97.94 316 HIS A C 1
ATOM 2501 O O . HIS A 1 316 ? -3.309 -10.18 -13.773 1 97.94 316 HIS A O 1
ATOM 2507 N N . ASP A 1 317 ? -2.748 -11.102 -15.672 1 98.62 317 ASP A N 1
ATOM 2508 C CA . ASP A 1 317 ? -1.353 -11.297 -15.289 1 98.62 317 ASP A CA 1
ATOM 2509 C C . ASP A 1 317 ? -0.474 -10.164 -15.82 1 98.62 317 ASP A C 1
ATOM 2511 O O . ASP A 1 317 ? -0.181 -10.102 -17.016 1 98.62 317 ASP A O 1
ATOM 2515 N N . VAL A 1 318 ? 0.007 -9.336 -14.922 1 98.88 318 VAL A N 1
ATOM 2516 C CA . VAL A 1 318 ? 0.711 -8.133 -15.359 1 98.88 318 VAL A CA 1
ATOM 2517 C C . VAL A 1 318 ? 2.062 -8.516 -15.961 1 98.88 318 VAL A C 1
ATOM 2519 O O . VAL A 1 318 ? 2.594 -7.801 -16.812 1 98.88 318 VAL A O 1
ATOM 2522 N N . PHE A 1 319 ? 2.611 -9.68 -15.641 1 98.75 319 PHE A N 1
ATOM 2523 C CA . PHE A 1 319 ? 3.924 -10.109 -16.109 1 98.75 319 PHE A CA 1
ATOM 2524 C C . PHE A 1 319 ? 3.814 -10.82 -17.453 1 98.75 319 PHE A C 1
ATOM 2526 O O . PHE A 1 319 ? 4.828 -11.125 -18.078 1 98.75 319 PHE A O 1
ATOM 2533 N N . THR A 1 320 ? 2.615 -11.141 -17.875 1 98.38 320 THR A N 1
ATOM 2534 C CA . THR A 1 320 ? 2.43 -11.719 -19.203 1 98.38 320 THR A CA 1
ATOM 2535 C C . THR A 1 320 ? 1.654 -10.773 -20.094 1 98.38 320 THR A C 1
ATOM 2537 O O . THR A 1 320 ? 1.14 -11.18 -21.141 1 98.38 320 THR A O 1
ATOM 2540 N N . SER A 1 321 ? 1.547 -9.508 -19.641 1 98.5 321 SER A N 1
ATOM 2541 C CA . SER A 1 321 ? 0.956 -8.461 -20.469 1 98.5 321 SER A CA 1
ATOM 2542 C C . SER A 1 321 ? 1.896 -8.047 -21.594 1 98.5 321 SER A C 1
ATOM 2544 O O . SER A 1 321 ? 2.965 -8.633 -21.766 1 98.5 321 SER A O 1
ATOM 2546 N N . SER A 1 322 ? 1.412 -7.078 -22.469 1 97.62 322 SER A N 1
ATOM 2547 C CA . SER A 1 322 ? 2.262 -6.574 -23.531 1 97.62 322 SER A CA 1
ATOM 2548 C C . SER A 1 322 ? 3.52 -5.914 -22.984 1 97.62 322 SER A C 1
ATOM 2550 O O . SER A 1 322 ? 3.637 -5.707 -21.781 1 97.62 322 SER A O 1
ATOM 2552 N N . ALA A 1 323 ? 4.477 -5.566 -23.812 1 97.69 323 ALA A N 1
ATOM 2553 C CA . ALA A 1 323 ? 5.82 -5.148 -23.406 1 97.69 323 ALA A CA 1
ATOM 2554 C C . ALA A 1 323 ? 5.766 -3.93 -22.5 1 97.69 323 ALA A C 1
ATOM 2556 O O . ALA A 1 323 ? 6.484 -3.863 -21.5 1 97.69 323 ALA A O 1
ATOM 2557 N N . GLY A 1 324 ? 4.977 -2.959 -22.812 1 98.12 324 GLY A N 1
ATOM 2558 C CA . GLY A 1 324 ? 4.871 -1.738 -22.031 1 98.12 324 GLY A CA 1
ATOM 2559 C C . GLY A 1 324 ? 4.473 -1.987 -20.594 1 98.12 324 GLY A C 1
ATOM 2560 O O . GLY A 1 324 ? 5.246 -1.706 -19.672 1 98.12 324 GLY A O 1
ATOM 2561 N N . PRO A 1 325 ? 3.283 -2.547 -20.406 1 98.44 325 PRO A N 1
ATOM 2562 C CA . PRO A 1 325 ? 2.844 -2.844 -19.047 1 98.44 325 PRO A CA 1
ATOM 2563 C C . PRO A 1 325 ? 3.773 -3.818 -18.312 1 98.44 325 PRO A C 1
ATOM 2565 O O . PRO A 1 325 ? 3.949 -3.727 -17.109 1 98.44 325 PRO A O 1
ATOM 2568 N N . ARG A 1 326 ? 4.32 -4.758 -18.969 1 98.31 326 ARG A N 1
ATOM 2569 C CA . ARG A 1 326 ? 5.285 -5.664 -18.359 1 98.31 326 ARG A CA 1
ATOM 2570 C C . ARG A 1 326 ? 6.484 -4.898 -17.812 1 98.31 326 ARG A C 1
ATOM 2572 O O . ARG A 1 326 ? 6.906 -5.117 -16.672 1 98.31 326 ARG A O 1
ATOM 2579 N N . ALA A 1 327 ? 7.012 -4 -18.625 1 98.44 327 ALA A N 1
ATOM 2580 C CA . ALA A 1 327 ? 8.141 -3.18 -18.203 1 98.44 327 ALA A CA 1
ATOM 2581 C C . ALA A 1 327 ? 7.781 -2.334 -16.984 1 98.44 327 ALA A C 1
ATOM 2583 O O . ALA A 1 327 ? 8.578 -2.207 -16.047 1 98.44 327 ALA A O 1
ATOM 2584 N N . GLU A 1 328 ? 6.59 -1.772 -17 1 98.5 328 GLU A N 1
ATOM 2585 C CA . GLU A 1 328 ? 6.125 -0.992 -15.859 1 98.5 328 GLU A CA 1
ATOM 2586 C C . GLU A 1 328 ? 6.023 -1.857 -14.609 1 98.5 328 GLU A C 1
ATOM 2588 O O . GLU A 1 328 ? 6.387 -1.422 -13.516 1 98.5 328 GLU A O 1
ATOM 2593 N N . SER A 1 329 ? 5.52 -3.057 -14.773 1 98.81 329 SER A N 1
ATOM 2594 C CA . SER A 1 329 ? 5.406 -3.984 -13.648 1 98.81 329 SER A CA 1
ATOM 2595 C C . SER A 1 329 ? 6.77 -4.281 -13.039 1 98.81 329 SER A C 1
ATOM 2597 O O . SER A 1 329 ? 6.934 -4.215 -11.82 1 98.81 329 SER A O 1
ATOM 2599 N N . TYR A 1 330 ? 7.746 -4.551 -13.891 1 98.62 330 TYR A N 1
ATOM 2600 C CA . TYR A 1 330 ? 9.094 -4.836 -13.414 1 98.62 330 TYR A CA 1
ATOM 2601 C C . TYR A 1 330 ? 9.688 -3.629 -12.695 1 98.62 330 TYR A C 1
ATOM 2603 O O . TYR A 1 330 ? 10.336 -3.775 -11.664 1 98.62 330 TYR A O 1
ATOM 2611 N N . ALA A 1 331 ? 9.453 -2.49 -13.195 1 97.69 331 ALA A N 1
ATOM 2612 C CA . ALA A 1 331 ? 9.977 -1.274 -12.578 1 97.69 331 ALA A CA 1
ATOM 2613 C C . ALA A 1 331 ? 9.383 -1.066 -11.188 1 97.69 331 ALA A C 1
ATOM 2615 O O . ALA A 1 331 ? 10.102 -0.716 -10.25 1 97.69 331 ALA A O 1
ATOM 2616 N N . LYS A 1 332 ? 8.117 -1.264 -11.031 1 98.12 332 LYS A N 1
ATOM 2617 C CA . LYS A 1 332 ? 7.461 -1.063 -9.742 1 98.12 332 LYS A CA 1
ATOM 2618 C C . LYS A 1 332 ? 7.887 -2.131 -8.734 1 98.12 332 LYS A C 1
ATOM 2620 O O . LYS A 1 332 ? 8.047 -1.843 -7.551 1 98.12 332 LYS A O 1
ATOM 2625 N N . VAL A 1 333 ? 8.086 -3.355 -9.234 1 98.5 333 VAL A N 1
ATOM 2626 C CA . VAL A 1 333 ? 8.602 -4.395 -8.344 1 98.5 333 VAL A CA 1
ATOM 2627 C C . VAL A 1 333 ? 10.008 -4.023 -7.875 1 98.5 333 VAL A C 1
ATOM 2629 O O . VAL A 1 333 ? 10.312 -4.121 -6.684 1 98.5 333 VAL A O 1
ATOM 2632 N N . ARG A 1 334 ? 10.852 -3.615 -8.828 1 96.44 334 ARG A N 1
ATOM 2633 C CA . ARG A 1 334 ? 12.219 -3.232 -8.477 1 96.44 334 ARG A CA 1
ATOM 2634 C C . ARG A 1 334 ? 12.227 -2.131 -7.422 1 96.44 334 ARG A C 1
ATOM 2636 O O . ARG A 1 334 ? 12.992 -2.191 -6.461 1 96.44 334 ARG A O 1
ATOM 2643 N N . ARG A 1 335 ? 11.375 -1.201 -7.645 1 95.38 335 ARG A N 1
ATOM 2644 C CA . ARG A 1 335 ? 11.258 -0.122 -6.668 1 95.38 335 ARG A CA 1
ATOM 2645 C C . ARG A 1 335 ? 10.867 -0.662 -5.297 1 95.38 335 ARG A C 1
ATOM 2647 O O . ARG A 1 335 ? 11.477 -0.305 -4.289 1 95.38 335 ARG A O 1
ATOM 2654 N N . TRP A 1 336 ? 9.922 -1.465 -5.262 1 97.62 336 TRP A N 1
ATOM 2655 C CA . TRP A 1 336 ? 9.406 -2.021 -4.016 1 97.62 336 TRP A CA 1
ATOM 2656 C C . TRP A 1 336 ? 10.469 -2.865 -3.316 1 97.62 336 TRP A C 1
ATOM 2658 O O . TRP A 1 336 ? 10.539 -2.891 -2.084 1 97.62 336 TRP A O 1
ATOM 2668 N N . LEU A 1 337 ? 11.305 -3.521 -4.074 1 96.25 337 LEU A N 1
ATOM 2669 C CA . LEU A 1 337 ? 12.312 -4.418 -3.518 1 96.25 337 LEU A CA 1
ATOM 2670 C C . LEU A 1 337 ? 13.32 -3.645 -2.67 1 96.25 337 LEU A C 1
ATOM 2672 O O . LEU A 1 337 ? 13.961 -4.219 -1.789 1 96.25 337 LEU A O 1
ATOM 2676 N N . HIS A 1 338 ? 13.469 -2.375 -2.867 1 93.31 338 HIS A N 1
ATOM 2677 C CA . HIS A 1 338 ? 14.375 -1.57 -2.057 1 93.31 338 HIS A CA 1
ATOM 2678 C C . HIS A 1 338 ? 13.914 -1.513 -0.604 1 93.31 338 HIS A C 1
ATOM 2680 O O . HIS A 1 338 ? 14.727 -1.368 0.308 1 93.31 338 HIS A O 1
ATOM 2686 N N . LEU A 1 339 ? 12.672 -1.649 -0.479 1 92.69 339 LEU A N 1
ATOM 2687 C CA . LEU A 1 339 ? 12.078 -1.634 0.853 1 92.69 339 LEU A CA 1
ATOM 2688 C C . LEU A 1 339 ? 12.57 -2.816 1.681 1 92.69 339 LEU A C 1
ATOM 2690 O O . LEU A 1 339 ? 12.586 -2.754 2.912 1 92.69 339 LEU A O 1
ATOM 2694 N N . LEU A 1 340 ? 12.945 -3.916 1.021 1 91 340 LEU A N 1
ATOM 2695 C CA . LEU A 1 340 ? 13.328 -5.145 1.708 1 91 340 LEU A CA 1
ATOM 2696 C C . LEU A 1 340 ? 14.797 -5.105 2.109 1 91 340 LEU A C 1
ATOM 2698 O O . LEU A 1 340 ? 15.258 -5.945 2.889 1 91 340 LEU A O 1
ATOM 2702 N N . GLN A 1 341 ? 15.602 -4.207 1.582 1 77 341 GLN A N 1
ATOM 2703 C CA . GLN A 1 341 ? 17.031 -4.125 1.859 1 77 341 GLN A CA 1
ATOM 2704 C C . GLN A 1 341 ? 17.297 -3.463 3.211 1 77 341 GLN A C 1
ATOM 2706 O O . GLN A 1 341 ? 18.328 -3.711 3.84 1 77 341 GLN A O 1
ATOM 2711 N N . GLY A 1 342 ? 16.453 -2.564 3.684 1 60.91 342 GLY A N 1
ATOM 2712 C CA . GLY A 1 342 ? 16.703 -1.832 4.918 1 60.91 342 GLY A CA 1
ATOM 2713 C C . GLY A 1 342 ? 16.438 -2.656 6.164 1 60.91 342 GLY A C 1
ATOM 2714 O O . GLY A 1 342 ? 16.75 -2.229 7.273 1 60.91 342 GLY A O 1
ATOM 2715 N N . ALA A 1 343 ? 15.703 -3.797 6.043 1 49.75 343 ALA A N 1
ATOM 2716 C CA . ALA A 1 343 ? 15.344 -4.629 7.188 1 49.75 343 ALA A CA 1
ATOM 2717 C C . ALA A 1 343 ? 16.531 -5.453 7.664 1 49.75 343 ALA A C 1
ATOM 2719 O O . ALA A 1 343 ? 16.422 -6.203 8.641 1 49.75 343 ALA A O 1
ATOM 2720 N N . SER A 1 344 ? 17.688 -5.426 7.09 1 40.19 344 SER A N 1
ATOM 2721 C CA . SER A 1 344 ? 18.828 -6.18 7.59 1 40.19 344 SER A CA 1
ATOM 2722 C C . SER A 1 344 ? 19.562 -5.406 8.672 1 40.19 344 SER A C 1
ATOM 2724 O O . SER A 1 344 ? 19.656 -4.176 8.609 1 40.19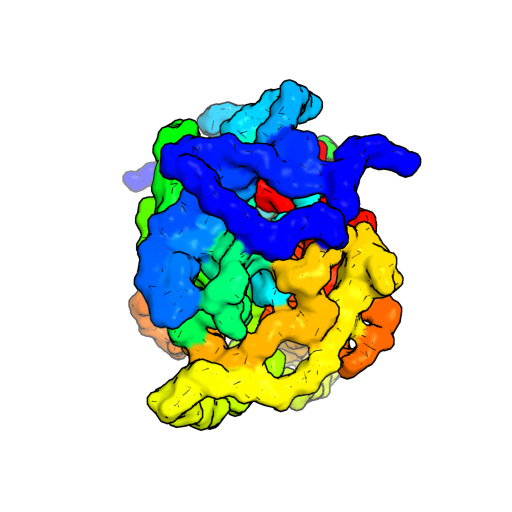 344 SER A O 1
ATOM 2726 N N . MET B 1 1 ? 15.289 14.172 33.5 1 25.16 1 MET B N 1
ATOM 2727 C CA . MET B 1 1 ? 14.383 15.195 32.969 1 25.16 1 MET B CA 1
ATOM 2728 C C . MET B 1 1 ? 15.109 16.156 32.031 1 25.16 1 MET B C 1
ATOM 2730 O O . MET B 1 1 ? 15.906 16.984 32.469 1 25.16 1 MET B O 1
ATOM 2734 N N . SER B 1 2 ? 15.609 15.719 30.891 1 31.92 2 SER B N 1
ATOM 2735 C CA . SER B 1 2 ? 16.625 16.328 30.031 1 31.92 2 SER B CA 1
ATOM 2736 C C . SER B 1 2 ? 16.297 17.781 29.734 1 31.92 2 SER B C 1
ATOM 2738 O O . SER B 1 2 ? 15.133 18.156 29.609 1 31.92 2 SER B O 1
ATOM 2740 N N . GLY B 1 3 ? 17.062 18.719 30.156 1 35.78 3 GLY B N 1
ATOM 2741 C CA . GLY B 1 3 ? 17.281 20.156 30.156 1 35.78 3 GLY B CA 1
ATOM 2742 C C . GLY B 1 3 ? 16.828 20.844 28.875 1 35.78 3 GLY B C 1
ATOM 2743 O O . GLY B 1 3 ? 16.969 22.047 28.734 1 35.78 3 GLY B O 1
ATOM 2744 N N . LEU B 1 4 ? 16.984 20.156 27.75 1 42.19 4 LEU B N 1
ATOM 2745 C CA . LEU B 1 4 ? 17.016 20.75 26.422 1 42.19 4 LEU B CA 1
ATOM 2746 C C . LEU B 1 4 ? 15.648 21.281 26.031 1 42.19 4 LEU B C 1
ATOM 2748 O O . LEU B 1 4 ? 15.414 21.641 24.875 1 42.19 4 LEU B O 1
ATOM 2752 N N . HIS B 1 5 ? 14.594 21.031 26.891 1 54.59 5 HIS B N 1
ATOM 2753 C CA . HIS B 1 5 ? 13.242 21.422 26.5 1 54.59 5 HIS B CA 1
ATOM 2754 C C . HIS B 1 5 ? 13.016 22.906 26.703 1 54.59 5 HIS B C 1
ATOM 2756 O O . HIS B 1 5 ? 13.477 23.484 27.703 1 54.59 5 HIS B O 1
ATOM 2762 N N . GLY B 1 6 ? 13.078 23.781 25.547 1 65.31 6 GLY B N 1
ATOM 2763 C CA . GLY B 1 6 ? 12.68 25.172 25.5 1 65.31 6 GLY B CA 1
ATOM 2764 C C . GLY B 1 6 ? 11.609 25.516 26.516 1 65.31 6 GLY B C 1
ATOM 2765 O O . GLY B 1 6 ? 11.305 24.719 27.406 1 65.31 6 GLY B O 1
ATOM 2766 N N . ILE B 1 7 ? 11.297 26.828 26.656 1 84.25 7 ILE B N 1
ATOM 2767 C CA . ILE B 1 7 ? 10.234 27.375 27.5 1 84.25 7 ILE B CA 1
ATOM 2768 C C . ILE B 1 7 ? 8.906 26.719 27.141 1 84.25 7 ILE B C 1
ATOM 2770 O O . ILE B 1 7 ? 8.656 26.391 25.969 1 84.25 7 ILE B O 1
ATOM 2774 N N . PRO B 1 8 ? 8.125 26.438 28.188 1 92.62 8 PRO B N 1
ATOM 2775 C CA . PRO B 1 8 ? 6.801 25.875 27.922 1 92.62 8 PRO B CA 1
ATOM 2776 C C . PRO B 1 8 ? 6.02 26.672 26.875 1 92.62 8 PRO B C 1
ATOM 2778 O O . PRO B 1 8 ? 6.133 27.906 26.828 1 92.62 8 PRO B O 1
ATOM 2781 N N . SER B 1 9 ? 5.227 26 26.109 1 94.06 9 SER B N 1
ATOM 2782 C CA . SER B 1 9 ? 4.504 26.641 25 1 94.06 9 SER B CA 1
ATOM 2783 C C . SER B 1 9 ? 3.523 27.688 25.516 1 94.06 9 SER B C 1
ATOM 2785 O O . SER B 1 9 ? 3.205 28.641 24.812 1 94.06 9 SER B O 1
ATOM 2787 N N . SER B 1 10 ? 3.105 27.5 26.75 1 92.62 10 SER B N 1
ATOM 2788 C CA . SER B 1 10 ? 2.191 28.469 27.359 1 92.62 10 SER B CA 1
ATOM 2789 C C . SER B 1 10 ? 2.855 29.844 27.516 1 92.62 10 SER B C 1
ATOM 2791 O O . SER B 1 10 ? 2.174 30.844 27.703 1 92.62 10 SER B O 1
ATOM 2793 N N . GLN B 1 11 ? 4.176 29.844 27.406 1 94 11 GLN B N 1
ATOM 2794 C CA . GLN B 1 11 ? 4.914 31.078 27.578 1 94 11 GLN B CA 1
ATOM 2795 C C . GLN B 1 11 ? 5.328 31.656 26.219 1 94 11 GLN B C 1
ATOM 2797 O O . GLN B 1 11 ? 5.965 32.719 26.156 1 94 11 GLN B O 1
ATOM 2802 N N . TRP B 1 12 ? 5.027 30.953 25.141 1 95.75 12 TRP B N 1
ATOM 2803 C CA . TRP B 1 12 ? 5.258 31.516 23.812 1 95.75 12 TRP B CA 1
ATOM 2804 C C . TRP B 1 12 ? 4.312 32.688 23.547 1 95.75 12 TRP B C 1
ATOM 2806 O O . TRP B 1 12 ? 3.223 32.75 24.109 1 95.75 12 TRP B O 1
ATOM 2816 N N . PRO B 1 13 ? 4.738 33.625 22.672 1 95.62 13 PRO B N 1
ATOM 2817 C CA . PRO B 1 13 ? 3.793 34.656 22.297 1 95.62 13 PRO B CA 1
ATOM 2818 C C . PRO B 1 13 ? 2.551 34.125 21.594 1 95.62 13 PRO B C 1
ATOM 2820 O O . PRO B 1 13 ? 2.639 33.156 20.844 1 95.62 13 PRO B O 1
ATOM 2823 N N . ASP B 1 14 ? 1.438 34.75 21.859 1 96.94 14 ASP B N 1
ATOM 2824 C CA . ASP B 1 14 ? 0.197 34.406 21.188 1 96.94 14 ASP B CA 1
ATOM 2825 C C . ASP B 1 14 ? 0.327 34.562 19.672 1 96.94 14 ASP B C 1
ATOM 2827 O O . ASP B 1 14 ? -0.183 33.75 18.906 1 96.94 14 ASP B O 1
ATOM 2831 N N . PHE B 1 15 ? 1.025 35.719 19.312 1 97.62 15 PHE B N 1
ATOM 2832 C CA . PHE B 1 15 ? 1.243 36.062 17.922 1 97.62 15 PHE B CA 1
ATOM 2833 C C . PHE B 1 15 ? 2.709 36.375 17.656 1 97.62 15 PHE B C 1
ATOM 2835 O O . PHE B 1 15 ? 3.322 37.156 18.406 1 97.62 15 PHE B O 1
ATOM 2842 N N . LEU B 1 16 ? 3.254 35.781 16.656 1 96.88 16 LEU B N 1
ATOM 2843 C CA . LEU B 1 16 ? 4.621 36.094 16.266 1 96.88 16 LEU B CA 1
ATOM 2844 C C . LEU B 1 16 ? 4.656 37.344 15.352 1 96.88 16 LEU B C 1
ATOM 2846 O O . LEU B 1 16 ? 3.65 37.688 14.727 1 96.88 16 LEU B O 1
ATOM 2850 N N . THR B 1 17 ? 5.785 37.969 15.344 1 95.94 17 THR B N 1
ATOM 2851 C CA . THR B 1 17 ? 6.039 39 14.367 1 95.94 17 THR B CA 1
ATOM 2852 C C . THR B 1 17 ? 6.605 38.438 13.078 1 95.94 17 THR B C 1
ATOM 2854 O O . THR B 1 17 ? 7.332 37.438 13.102 1 95.94 17 THR B O 1
ATOM 2857 N N . SER B 1 18 ? 6.207 39.031 11.969 1 97.31 18 SER B N 1
ATOM 2858 C CA . SER B 1 18 ? 6.746 38.562 10.688 1 97.31 18 SER B CA 1
ATOM 2859 C C . SER B 1 18 ? 8.258 38.75 10.625 1 97.31 18 SER B C 1
ATOM 2861 O O . SER B 1 18 ? 8.773 39.781 11.086 1 97.31 18 SER B O 1
ATOM 2863 N N . THR B 1 19 ? 8.906 37.844 10.062 1 98 19 THR B N 1
ATOM 2864 C CA . THR B 1 19 ? 10.336 37.969 9.828 1 98 19 THR B CA 1
ATOM 2865 C C . THR B 1 19 ? 10.609 38.906 8.641 1 98 19 THR B C 1
ATOM 2867 O O . THR B 1 19 ? 9.719 39.125 7.812 1 98 19 THR B O 1
ATOM 2870 N N . ASP B 1 20 ? 11.859 39.438 8.562 1 95.38 20 ASP B N 1
ATOM 2871 C CA . ASP B 1 20 ? 12.281 40.125 7.352 1 95.38 20 ASP B CA 1
ATOM 2872 C C . ASP B 1 20 ? 12.289 39.188 6.148 1 95.38 20 ASP B C 1
ATOM 2874 O O . ASP B 1 20 ? 12.594 38 6.281 1 95.38 20 ASP B O 1
ATOM 2878 N N . PRO B 1 21 ? 11.898 39.75 4.996 1 91.5 21 PRO B N 1
ATOM 2879 C CA . PRO B 1 21 ? 11.93 38.906 3.807 1 91.5 21 PRO B CA 1
ATOM 2880 C C . PRO B 1 21 ? 13.258 38.188 3.639 1 91.5 21 PRO B C 1
ATOM 2882 O O . PRO B 1 21 ? 14.32 38.812 3.654 1 91.5 21 PRO B O 1
ATOM 2885 N N . GLY B 1 22 ? 13.156 36.875 3.588 1 89.19 22 GLY B N 1
ATOM 2886 C CA . GLY B 1 22 ? 14.352 36.062 3.389 1 89.19 22 GLY B CA 1
ATOM 2887 C C . GLY B 1 22 ? 15.094 35.75 4.676 1 89.19 22 GLY B C 1
ATOM 2888 O O . GLY B 1 22 ? 16.031 34.969 4.688 1 89.19 22 GLY B O 1
ATOM 2889 N N . GLY B 1 23 ? 14.703 36.375 5.707 1 96.19 23 GLY B N 1
ATOM 2890 C CA . GLY B 1 23 ? 15.367 36.188 6.988 1 96.19 23 GLY B CA 1
ATOM 2891 C C . GLY B 1 23 ? 14.758 35.094 7.82 1 96.19 23 GLY B C 1
ATOM 2892 O O . GLY B 1 23 ? 13.586 34.75 7.641 1 96.19 23 GLY B O 1
ATOM 2893 N N . TRP B 1 24 ? 15.586 34.469 8.664 1 97.62 24 TRP B N 1
ATOM 2894 C CA . TRP B 1 24 ? 15.148 33.469 9.633 1 97.62 24 TRP B CA 1
ATOM 2895 C C . TRP B 1 24 ? 15.289 34 11.062 1 97.62 24 TRP B C 1
ATOM 2897 O O . TRP B 1 24 ? 16.234 34.719 11.375 1 97.62 24 TRP B O 1
ATOM 2907 N N . ALA B 1 25 ? 14.359 33.719 11.891 1 97.62 25 ALA B N 1
ATOM 2908 C CA . ALA B 1 25 ? 14.375 34.094 13.305 1 97.62 25 ALA B CA 1
ATOM 2909 C C . ALA B 1 25 ? 14.312 32.844 14.195 1 97.62 25 ALA B C 1
ATOM 2911 O O . ALA B 1 25 ? 13.891 31.781 13.758 1 97.62 25 ALA B O 1
ATOM 2912 N N . ALA B 1 26 ? 14.789 33 15.43 1 96.06 26 ALA B N 1
ATOM 2913 C CA . ALA B 1 26 ? 14.664 31.906 16.391 1 96.06 26 ALA B CA 1
ATOM 2914 C C . ALA B 1 26 ? 13.211 31.516 16.609 1 96.06 26 ALA B C 1
ATOM 2916 O O . ALA B 1 26 ? 12.336 32.375 16.688 1 96.06 26 ALA B O 1
ATOM 2917 N N . ASP B 1 27 ? 12.977 30.25 16.641 1 96.88 27 ASP B N 1
ATOM 2918 C CA . ASP B 1 27 ? 11.617 29.766 16.859 1 96.88 27 ASP B CA 1
ATOM 2919 C C . ASP B 1 27 ? 11.352 29.516 18.344 1 96.88 27 ASP B C 1
ATOM 2921 O O . ASP B 1 27 ? 12.258 29.141 19.094 1 96.88 27 ASP B O 1
ATOM 2925 N N . PRO B 1 28 ? 10.117 29.625 18.734 1 95.75 28 PRO B N 1
ATOM 2926 C CA . PRO B 1 28 ? 9.789 29.406 20.141 1 95.75 28 PRO B CA 1
ATOM 2927 C C . PRO B 1 28 ? 10.023 27.969 20.594 1 95.75 28 PRO B C 1
ATOM 2929 O O . PRO B 1 28 ? 10.086 27.688 21.781 1 95.75 28 PRO B O 1
ATOM 2932 N N . LEU B 1 29 ? 10.133 26.984 19.656 1 95.12 29 LEU B N 1
ATOM 2933 C CA . LEU B 1 29 ? 10.406 25.594 19.984 1 95.12 29 LEU B CA 1
ATOM 2934 C C . LEU B 1 29 ? 11.766 25.453 20.656 1 95.12 29 LEU B C 1
ATOM 2936 O O . LEU B 1 29 ? 12.031 24.453 21.328 1 95.12 29 LEU B O 1
ATOM 2940 N N . GLY B 1 30 ? 12.602 26.391 20.484 1 91.81 30 GLY B N 1
ATOM 2941 C CA . GLY B 1 30 ? 13.852 26.406 21.219 1 91.81 30 GLY B CA 1
ATOM 2942 C C . GLY B 1 30 ? 15.062 26.156 20.328 1 91.81 30 GLY B C 1
ATOM 2943 O O . GLY B 1 30 ? 15.031 26.438 19.125 1 91.81 30 GLY B O 1
ATOM 2944 N N . GLU B 1 31 ? 16.031 25.625 21.016 1 90.25 31 GLU B N 1
ATOM 2945 C CA . GLU B 1 31 ? 17.312 25.438 20.359 1 90.25 31 GLU B CA 1
ATOM 2946 C C . GLU B 1 31 ? 17.172 24.594 19.109 1 90.25 31 GLU B C 1
ATOM 2948 O O . GLU B 1 31 ? 16.406 23.625 19.078 1 90.25 31 GLU B O 1
ATOM 2953 N N . ASP B 1 32 ? 17.797 24.953 18 1 93.75 32 ASP B N 1
ATOM 2954 C CA . ASP B 1 32 ? 17.953 24.203 16.75 1 93.75 32 ASP B CA 1
ATOM 2955 C C . ASP B 1 32 ? 16.812 24.5 15.789 1 93.75 32 ASP B C 1
ATOM 2957 O O . ASP B 1 32 ? 16.75 23.953 14.68 1 93.75 32 ASP B O 1
ATOM 2961 N N . PHE B 1 33 ? 15.805 25.359 16.266 1 97.06 33 PHE B N 1
ATOM 2962 C CA . PHE B 1 33 ? 14.688 25.672 15.375 1 97.06 33 PHE B CA 1
ATOM 2963 C C . PHE B 1 33 ? 14.68 27.141 14.992 1 97.06 33 PHE B C 1
ATOM 2965 O O . PHE B 1 33 ? 14.953 28 15.836 1 97.06 33 PHE B O 1
ATOM 2972 N N . GLU B 1 34 ? 14.398 27.438 13.758 1 98 34 GLU B N 1
ATOM 2973 C CA . GLU B 1 34 ? 14.172 28.766 13.211 1 98 34 GLU B CA 1
ATOM 2974 C C . GLU B 1 34 ? 12.891 28.812 12.391 1 98 34 GLU B C 1
ATOM 2976 O O . GLU B 1 34 ? 12.359 27.781 12 1 98 34 GLU B O 1
ATOM 2981 N N . HIS B 1 35 ? 12.352 30 12.242 1 98.44 35 HIS B N 1
ATOM 2982 C CA . HIS B 1 35 ? 11.188 30.141 11.375 1 98.44 35 HIS B CA 1
ATOM 2983 C C . HIS B 1 35 ? 11.32 31.344 10.453 1 98.44 35 HIS B C 1
ATOM 2985 O O . HIS B 1 35 ? 12.125 32.25 10.711 1 98.44 35 HIS B O 1
ATOM 2991 N N . THR B 1 36 ? 10.656 31.359 9.352 1 98.75 36 THR B N 1
ATOM 2992 C CA . THR B 1 36 ? 10.523 32.469 8.43 1 98.75 36 THR B CA 1
ATOM 2993 C C . THR B 1 36 ? 9.078 32.656 7.988 1 98.75 36 THR B C 1
ATOM 2995 O O . THR B 1 36 ? 8.32 31.672 7.91 1 98.75 36 THR B O 1
ATOM 2998 N N . THR B 1 37 ? 8.688 33.844 7.742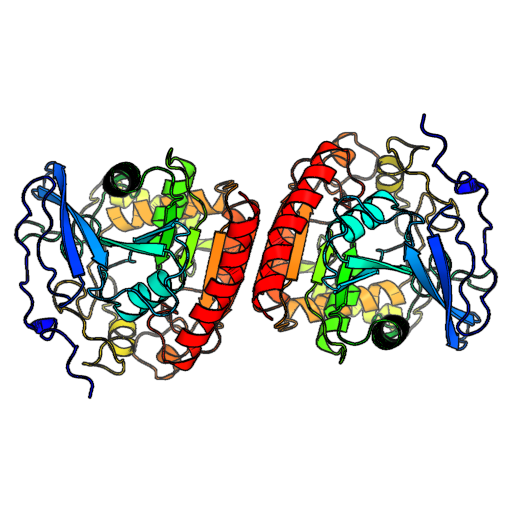 1 98.5 37 THR B N 1
ATOM 2999 C CA . THR B 1 37 ? 7.32 34.188 7.332 1 98.5 37 THR B CA 1
ATOM 3000 C C . THR B 1 37 ? 7.219 34.25 5.812 1 98.5 37 THR B C 1
ATOM 3002 O O . THR B 1 37 ? 8.062 34.875 5.156 1 98.5 37 THR B O 1
ATOM 3005 N N . LEU B 1 38 ? 6.285 33.562 5.254 1 98.44 38 LEU B N 1
ATOM 3006 C CA . LEU B 1 38 ? 5.898 33.688 3.854 1 98.44 38 LEU B CA 1
ATOM 3007 C C . LEU B 1 38 ? 4.758 34.688 3.688 1 98.44 38 LEU B C 1
ATOM 3009 O O . LEU B 1 38 ? 3.639 34.438 4.145 1 98.44 38 LEU B O 1
ATOM 3013 N N . ASP B 1 39 ? 5.02 35.781 3.092 1 97.88 39 ASP B N 1
ATOM 3014 C CA . ASP B 1 39 ? 3.996 36.781 2.846 1 97.88 39 ASP B CA 1
ATOM 3015 C C . ASP B 1 39 ? 3.178 36.438 1.601 1 97.88 39 ASP B C 1
ATOM 3017 O O . ASP B 1 39 ? 3.699 36.469 0.483 1 97.88 39 ASP B O 1
ATOM 3021 N N . LEU B 1 40 ? 1.91 36.219 1.758 1 97.56 40 LEU B N 1
ATOM 3022 C CA . LEU B 1 40 ? 1.05 35.75 0.674 1 97.56 40 LEU B CA 1
ATOM 3023 C C . LEU B 1 40 ? 0.028 36.844 0.3 1 97.56 40 LEU B C 1
ATOM 3025 O O . LEU B 1 40 ? -0.934 36.562 -0.42 1 97.56 40 LEU B O 1
ATOM 3029 N N . GLY B 1 41 ? 0.203 38 0.895 1 97 41 GLY B N 1
ATOM 3030 C CA . GLY B 1 41 ? -0.684 39.094 0.6 1 97 41 GLY B CA 1
ATOM 3031 C C . GLY B 1 41 ? -1.635 39.438 1.736 1 97 41 GLY B C 1
ATOM 3032 O O . GLY B 1 41 ? -1.275 39.281 2.908 1 97 41 GLY B O 1
ATOM 3033 N N . VAL B 1 42 ? -2.814 40.062 1.404 1 96.31 42 VAL B N 1
ATOM 3034 C CA . VAL B 1 42 ? -3.826 40.469 2.367 1 96.31 42 VAL B CA 1
ATOM 3035 C C . VAL B 1 42 ? -5.215 40.125 1.843 1 96.31 42 VAL B C 1
ATOM 3037 O O . VAL B 1 42 ? -5.438 40.094 0.631 1 96.31 42 VAL B O 1
ATOM 3040 N N . ASP B 1 43 ? -6.039 39.75 2.777 1 93.62 43 ASP B N 1
ATOM 3041 C CA . ASP B 1 43 ? -7.438 39.562 2.406 1 93.62 43 ASP B CA 1
ATOM 3042 C C . ASP B 1 43 ? -8.367 40.219 3.424 1 93.62 43 ASP B C 1
ATOM 3044 O O . ASP B 1 43 ? -7.957 41.156 4.145 1 93.62 43 ASP B O 1
ATOM 3048 N N . GLY B 1 44 ? -9.648 39.938 3.391 1 89.44 44 GLY B N 1
ATOM 3049 C CA . GLY B 1 44 ? -10.648 40.594 4.215 1 89.44 44 GLY B CA 1
ATOM 3050 C C . GLY B 1 44 ? -10.391 40.438 5.699 1 89.44 44 GLY B C 1
ATOM 3051 O O . GLY B 1 44 ? -10.922 41.219 6.508 1 89.44 44 GLY B O 1
ATOM 3052 N N . GLU B 1 45 ? -9.484 39.531 6.125 1 90.75 45 GLU B N 1
ATOM 3053 C CA . GLU B 1 45 ? -9.227 39.312 7.539 1 90.75 45 GLU B CA 1
ATOM 3054 C C . GLU B 1 45 ? -7.84 39.781 7.941 1 90.75 45 GLU B C 1
ATOM 3056 O O . GLU B 1 45 ? -7.406 39.594 9.078 1 90.75 45 GLU B O 1
ATOM 3061 N N . GLY B 1 46 ? -7.172 40.406 6.965 1 94.06 46 GLY B N 1
ATOM 3062 C CA . GLY B 1 46 ? -5.836 40.906 7.289 1 94.06 46 GLY B CA 1
ATOM 3063 C C . GLY B 1 46 ? -4.742 40.219 6.5 1 94.06 46 GLY B C 1
ATOM 3064 O O . GLY B 1 46 ? -4.977 39.75 5.383 1 94.06 46 GLY B O 1
ATOM 3065 N N . PRO B 1 47 ? -3.574 40.219 7.102 1 96.69 47 PRO B N 1
ATOM 3066 C CA . PRO B 1 47 ? -2.447 39.625 6.398 1 96.69 47 PRO B CA 1
ATOM 3067 C C . PRO B 1 47 ? -2.621 38.094 6.203 1 96.69 47 PRO B C 1
ATOM 3069 O O . PRO B 1 47 ? -3.135 37.406 7.09 1 96.69 47 PRO B O 1
ATOM 3072 N N . VAL B 1 48 ? -2.326 37.656 5.047 1 97.88 48 VAL B N 1
ATOM 3073 C CA . VAL B 1 48 ? -2.268 36.219 4.742 1 97.88 48 VAL B CA 1
ATOM 3074 C C . VAL B 1 48 ? -0.819 35.75 4.793 1 97.88 48 VAL B C 1
ATOM 3076 O O . VAL B 1 48 ? -0.003 36.125 3.951 1 97.88 48 VAL B O 1
ATOM 3079 N N . LEU B 1 49 ? -0.534 34.906 5.793 1 98 49 LEU B N 1
ATOM 3080 C CA . LEU B 1 49 ? 0.843 34.5 6.059 1 98 49 LEU B CA 1
ATOM 3081 C C . LEU B 1 49 ? 0.949 33 6.207 1 98 49 LEU B C 1
ATOM 3083 O O . LEU B 1 49 ? 0.06 32.375 6.777 1 98 49 LEU B O 1
ATOM 3087 N N . GLY B 1 50 ? 1.971 32.375 5.613 1 98.56 50 GLY B N 1
ATOM 3088 C CA . GLY B 1 50 ? 2.492 31.094 6.023 1 98.56 50 GLY B CA 1
ATOM 3089 C C . GLY B 1 50 ? 3.787 31.203 6.809 1 98.56 50 GLY B C 1
ATOM 3090 O O . GLY B 1 50 ? 4.512 32.188 6.695 1 98.56 50 GLY B O 1
ATOM 3091 N N . THR B 1 51 ? 4.023 30.219 7.629 1 98.81 51 THR B N 1
ATOM 3092 C CA . THR B 1 51 ? 5.285 30.234 8.359 1 98.81 51 THR B CA 1
ATOM 3093 C C . THR B 1 51 ? 6.023 28.906 8.18 1 98.81 51 THR B C 1
ATOM 3095 O O . THR B 1 51 ? 5.473 27.844 8.453 1 98.81 51 THR B O 1
ATOM 3098 N N . LEU B 1 52 ? 7.223 28.984 7.684 1 98.75 52 LEU B N 1
ATOM 3099 C CA . LEU B 1 52 ? 8.094 27.828 7.543 1 98.75 52 LEU B CA 1
ATOM 3100 C C . LEU B 1 52 ? 9.023 27.688 8.75 1 98.75 52 LEU B C 1
ATOM 3102 O O . LEU B 1 52 ? 9.664 28.656 9.148 1 98.75 52 LEU B O 1
ATOM 3106 N N . VAL B 1 53 ? 9.023 26.562 9.359 1 98.69 53 VAL B N 1
ATOM 3107 C CA . VAL B 1 53 ? 9.914 26.234 10.461 1 98.69 53 VAL B CA 1
ATOM 3108 C C . VAL B 1 53 ? 10.992 25.25 9.984 1 98.69 53 VAL B C 1
ATOM 3110 O O . VAL B 1 53 ? 10.695 24.312 9.242 1 98.69 53 VAL B O 1
ATOM 3113 N N . ARG B 1 54 ? 12.258 25.406 10.344 1 98.38 54 ARG B N 1
ATOM 3114 C CA . ARG B 1 54 ? 13.289 24.438 9.984 1 98.38 54 ARG B CA 1
ATOM 3115 C C . ARG B 1 54 ? 14.047 23.969 11.219 1 98.38 54 ARG B C 1
ATOM 3117 O O . ARG B 1 54 ? 14.117 24.688 12.219 1 98.38 54 ARG B O 1
ATOM 3124 N N . TYR B 1 55 ? 14.453 22.734 11.211 1 97.44 55 TYR B N 1
ATOM 3125 C CA . TYR B 1 55 ? 15.32 22.125 12.203 1 97.44 55 TYR B CA 1
ATOM 3126 C C . TYR B 1 55 ? 16.781 22.188 11.773 1 97.44 55 TYR B C 1
ATOM 3128 O O . TYR B 1 55 ? 17.172 21.578 10.781 1 97.44 55 TYR B O 1
ATOM 3136 N N . VAL B 1 56 ? 17.578 22.969 12.477 1 94.56 56 VAL B N 1
ATOM 3137 C CA . VAL B 1 56 ? 18.984 23.172 12.18 1 94.56 56 VAL B CA 1
ATOM 3138 C C . VAL B 1 56 ? 19.828 22.812 13.398 1 94.56 56 VAL B C 1
ATOM 3140 O O . VAL B 1 56 ? 20.281 23.703 14.133 1 94.56 56 VAL B O 1
ATOM 3143 N N . PRO B 1 57 ? 20.094 21.547 13.523 1 90.44 57 PRO B N 1
ATOM 3144 C CA . PRO B 1 57 ? 20.844 21.141 14.711 1 90.44 57 PRO B CA 1
ATOM 3145 C C . PRO B 1 57 ? 22.266 21.703 14.711 1 90.44 57 PRO B C 1
ATOM 3147 O O . PRO B 1 57 ? 22.906 21.797 13.656 1 90.44 57 PRO B O 1
ATOM 3150 N N . LYS B 1 58 ? 22.688 22.125 15.883 1 84.69 58 LYS B N 1
ATOM 3151 C CA . LYS B 1 58 ? 24.031 22.672 16.062 1 84.69 58 LYS B CA 1
ATOM 3152 C C . LYS B 1 58 ? 25.094 21.609 15.805 1 84.69 58 LYS B C 1
ATOM 3154 O O . LYS B 1 58 ? 26.172 21.906 15.297 1 84.69 58 LYS B O 1
ATOM 3159 N N . GLN B 1 59 ? 24.703 20.375 16.094 1 81.06 59 GLN B N 1
ATOM 3160 C CA . GLN B 1 59 ? 25.578 19.25 15.844 1 81.06 59 GLN B CA 1
ATOM 3161 C C . GLN B 1 59 ? 24.984 18.312 14.797 1 81.06 59 GLN B C 1
ATOM 3163 O O . GLN B 1 59 ? 23.766 18.094 14.773 1 81.06 59 GLN B O 1
ATOM 3168 N N . PRO B 1 60 ? 25.922 17.906 13.938 1 76.88 60 PRO B N 1
ATOM 3169 C CA . PRO B 1 60 ? 25.406 16.922 12.969 1 76.88 60 PRO B CA 1
ATOM 3170 C C . PRO B 1 60 ? 24.891 15.656 13.641 1 76.88 60 PRO B C 1
ATOM 3172 O O . PRO B 1 60 ? 25.375 15.273 14.711 1 76.88 60 PRO B O 1
ATOM 3175 N N . PRO B 1 61 ? 23.828 15.188 13.086 1 74.69 61 PRO B N 1
ATOM 3176 C CA . PRO B 1 61 ? 23.359 13.914 13.648 1 74.69 61 PRO B CA 1
ATOM 3177 C C . PRO B 1 61 ? 24.422 12.82 13.594 1 74.69 61 PRO B C 1
ATOM 3179 O O . PRO B 1 61 ? 25.359 12.898 12.789 1 74.69 61 PRO B O 1
ATOM 3182 N N . PRO B 1 62 ? 24.234 11.93 14.555 1 68.38 62 PRO B N 1
ATOM 3183 C CA . PRO B 1 62 ? 25.188 10.82 14.516 1 68.38 62 PRO B CA 1
ATOM 3184 C C . PRO B 1 62 ? 25.203 10.102 13.164 1 68.38 62 PRO B C 1
ATOM 3186 O O . PRO B 1 62 ? 24.141 9.812 12.602 1 68.38 62 PRO B O 1
ATOM 3189 N N . GLY B 1 63 ? 26.375 9.828 12.602 1 66.94 63 GLY B N 1
ATOM 3190 C CA . GLY B 1 63 ? 26.594 9.07 11.375 1 66.94 63 GLY B CA 1
ATOM 3191 C C . GLY B 1 63 ? 26.609 9.938 10.133 1 66.94 63 GLY B C 1
ATOM 3192 O O . GLY B 1 63 ? 27.031 9.5 9.062 1 66.94 63 GLY B O 1
ATOM 3193 N N . ASN B 1 64 ? 26.281 11.25 10.344 1 65.81 64 ASN B N 1
ATOM 3194 C CA . ASN B 1 64 ? 26.266 12.219 9.25 1 65.81 64 ASN B CA 1
ATOM 3195 C C . ASN B 1 64 ? 25.688 11.617 7.973 1 65.81 64 ASN B C 1
ATOM 3197 O O . ASN B 1 64 ? 26.391 11.477 6.973 1 65.81 64 ASN B O 1
ATOM 3201 N N . PRO B 1 65 ? 24.391 11.297 8.086 1 72.5 65 PRO B N 1
ATOM 3202 C CA . PRO B 1 65 ? 23.797 10.609 6.938 1 72.5 65 PRO B CA 1
ATOM 3203 C C . PRO B 1 65 ? 23.891 11.422 5.648 1 72.5 65 PRO B C 1
ATOM 3205 O O . PRO B 1 65 ? 23.984 12.648 5.695 1 72.5 65 PRO B O 1
ATOM 3208 N N . GLU B 1 66 ? 24.016 10.688 4.609 1 80.12 66 GLU B N 1
ATOM 3209 C CA . GLU B 1 66 ? 23.922 11.32 3.295 1 80.12 66 GLU B CA 1
ATOM 3210 C C . GLU B 1 66 ? 22.594 12.055 3.127 1 80.12 66 GLU B C 1
ATOM 3212 O O . GLU B 1 66 ? 21.547 11.578 3.596 1 80.12 66 GLU B O 1
ATOM 3217 N N . GLU B 1 67 ? 22.703 13.219 2.641 1 89.88 67 GLU B N 1
ATOM 3218 C CA . GLU B 1 67 ? 21.5 14 2.375 1 89.88 67 GLU B CA 1
ATOM 3219 C C . GLU B 1 67 ? 20.656 13.352 1.28 1 89.88 67 GLU B C 1
ATOM 3221 O O . GLU B 1 67 ? 21.109 13.18 0.151 1 89.88 67 GLU B O 1
ATOM 3226 N N . ARG B 1 68 ? 19.5 13.039 1.649 1 92.81 68 ARG B N 1
ATOM 3227 C CA . ARG B 1 68 ? 18.625 12.32 0.725 1 92.81 68 ARG B CA 1
ATOM 3228 C C . ARG B 1 68 ? 17.578 13.258 0.119 1 92.81 68 ARG B C 1
ATOM 3230 O O . ARG B 1 68 ? 17.094 13.016 -0.989 1 92.81 68 ARG B O 1
ATOM 3237 N N . GLY B 1 69 ? 17.203 14.258 0.874 1 95.94 69 GLY B N 1
ATOM 3238 C CA . GLY B 1 69 ? 16.172 15.148 0.383 1 95.94 69 GLY B CA 1
ATOM 3239 C C . GLY B 1 69 ? 15.688 16.141 1.427 1 95.94 69 GLY B C 1
ATOM 3240 O O . GLY B 1 69 ? 16.359 16.359 2.438 1 95.94 69 GLY B O 1
ATOM 3241 N N . ILE B 1 70 ? 14.625 16.828 1.102 1 97.81 70 ILE B N 1
ATOM 3242 C CA . ILE B 1 70 ? 13.945 17.766 1.975 1 97.81 70 ILE B CA 1
ATOM 3243 C C . ILE B 1 70 ? 12.602 17.188 2.416 1 97.81 70 ILE B C 1
ATOM 3245 O O . ILE B 1 70 ? 11.914 16.531 1.629 1 97.81 70 ILE B O 1
ATOM 3249 N N . LEU B 1 71 ? 12.305 17.375 3.658 1 98.62 71 LEU B N 1
ATOM 3250 C CA . LEU B 1 71 ? 10.977 17.016 4.145 1 98.62 71 LEU B CA 1
ATOM 3251 C C . LEU B 1 71 ? 10.188 18.266 4.551 1 98.62 71 LEU B C 1
ATOM 3253 O O . LEU B 1 71 ? 10.664 19.078 5.344 1 98.62 71 LEU B O 1
ATOM 3257 N N . LEU B 1 72 ? 9.047 18.406 3.975 1 98.94 72 LEU B N 1
ATOM 3258 C CA . LEU B 1 72 ? 8.094 19.422 4.387 1 98.94 72 LEU B CA 1
ATOM 3259 C C . LEU B 1 72 ? 6.898 18.812 5.105 1 98.94 72 LEU B C 1
ATOM 3261 O O . LEU B 1 72 ? 6.164 18 4.52 1 98.94 72 LEU B O 1
ATOM 3265 N N . SER B 1 73 ? 6.738 19.156 6.34 1 98.94 73 SER B N 1
ATOM 3266 C CA . SER B 1 73 ? 5.641 18.625 7.148 1 98.94 73 SER B CA 1
ATOM 3267 C C . SER B 1 73 ? 4.492 19.625 7.223 1 98.94 73 SER B C 1
ATOM 3269 O O . SER B 1 73 ? 4.711 20.828 7.453 1 98.94 73 SER B O 1
ATOM 3271 N N . VAL B 1 74 ? 3.277 19.156 7.035 1 98.94 74 VAL B N 1
ATOM 3272 C CA . VAL B 1 74 ? 2.078 19.984 7.082 1 98.94 74 VAL B CA 1
ATOM 3273 C C . VAL B 1 74 ? 1.105 19.422 8.117 1 98.94 74 VAL B C 1
ATOM 3275 O O . VAL B 1 74 ? 0.768 18.234 8.086 1 98.94 74 VAL B O 1
ATOM 3278 N N . HIS B 1 75 ? 0.607 20.234 8.977 1 98.75 75 HIS B N 1
ATOM 3279 C CA . HIS B 1 75 ? -0.234 19.859 10.109 1 98.75 75 HIS B CA 1
ATOM 3280 C C . HIS B 1 75 ? -1.688 19.688 9.68 1 98.75 75 HIS B C 1
ATOM 3282 O O . HIS B 1 75 ? -2.037 19.969 8.531 1 98.75 75 HIS B O 1
ATOM 3288 N N . GLY B 1 76 ? -2.525 19.188 10.609 1 97.94 76 GLY B N 1
ATOM 3289 C CA . GLY B 1 76 ? -3.951 19.016 10.383 1 97.94 76 GLY B CA 1
ATOM 3290 C C . GLY B 1 76 ? -4.785 20.188 10.859 1 97.94 76 GLY B C 1
ATOM 3291 O O . GLY B 1 76 ? -4.27 21.281 11.047 1 97.94 76 GLY B O 1
ATOM 3292 N N . TRP B 1 77 ? -6.105 19.969 11.016 1 96.06 77 TRP B N 1
ATOM 3293 C CA . TRP B 1 77 ? -7.062 20.969 11.461 1 96.06 77 TRP B CA 1
ATOM 3294 C C . TRP B 1 77 ? -6.766 21.406 12.898 1 96.06 77 TRP B C 1
ATOM 3296 O O . TRP B 1 77 ? -6.523 20.562 13.766 1 96.06 77 TRP B O 1
ATOM 3306 N N . SER B 1 78 ? -6.828 22.75 13.156 1 96.56 78 SER B N 1
ATOM 3307 C CA . SER B 1 78 ? -6.625 23.312 14.484 1 96.56 78 SER B CA 1
ATOM 3308 C C . SER B 1 78 ? -5.348 22.781 15.125 1 96.56 78 SER B C 1
ATOM 3310 O O . SER B 1 78 ? -5.375 22.25 16.234 1 96.56 78 SER B O 1
ATOM 3312 N N . ASP B 1 79 ? -4.281 22.906 14.383 1 98 79 ASP B N 1
ATOM 3313 C CA . ASP B 1 79 ? -2.992 22.312 14.734 1 98 79 ASP B CA 1
ATOM 3314 C C . ASP B 1 79 ? -1.836 23.172 14.234 1 98 79 ASP B C 1
ATOM 3316 O O . ASP B 1 79 ? -2.055 24.219 13.609 1 98 79 ASP B O 1
ATOM 3320 N N . TYR B 1 80 ? -0.649 22.859 14.617 1 98.44 80 TYR B N 1
ATOM 3321 C CA . TYR B 1 80 ? 0.614 23.484 14.227 1 98.44 80 TYR B CA 1
ATOM 3322 C C . TYR B 1 80 ? 1.781 22.531 14.469 1 98.44 80 TYR B C 1
ATOM 3324 O O . TYR B 1 80 ? 1.596 21.422 14.984 1 98.44 80 TYR B O 1
ATOM 3332 N N . PHE B 1 81 ? 2.957 22.891 14 1 98.62 81 PHE B N 1
ATOM 3333 C CA . PHE B 1 81 ? 4.109 22.016 14.227 1 98.62 81 PHE B CA 1
ATOM 3334 C C . PHE B 1 81 ? 4.703 22.266 15.609 1 98.62 81 PHE B C 1
ATOM 3336 O O . PHE B 1 81 ? 4.969 23.406 15.984 1 98.62 81 PHE B O 1
ATOM 3343 N N . TYR B 1 82 ? 4.977 21.172 16.375 1 97.69 82 TYR B N 1
ATOM 3344 C CA . TYR B 1 82 ? 5.555 21.297 17.719 1 97.69 82 TYR B CA 1
ATOM 3345 C C . TYR B 1 82 ? 6.387 20.062 18.062 1 97.69 82 TYR B C 1
ATOM 3347 O O . TYR B 1 82 ? 6.914 19.953 19.172 1 97.69 82 TYR B O 1
ATOM 3355 N N . ASN B 1 83 ? 6.535 19.109 17.172 1 97.44 83 ASN B N 1
ATOM 3356 C CA . ASN B 1 83 ? 7.078 17.781 17.453 1 97.44 83 ASN B CA 1
ATOM 3357 C C . ASN B 1 83 ? 8.57 17.703 17.141 1 97.44 83 ASN B C 1
ATOM 3359 O O . ASN B 1 83 ? 8.969 17.281 16.062 1 97.44 83 ASN B O 1
ATOM 3363 N N . ARG B 1 84 ? 9.398 18.062 18.109 1 96.25 84 ARG B N 1
ATOM 3364 C CA . ARG B 1 84 ? 10.844 18.031 17.969 1 96.25 84 ARG B CA 1
ATOM 3365 C C . ARG B 1 84 ? 11.344 16.656 17.578 1 96.25 84 ARG B C 1
ATOM 3367 O O . ARG B 1 84 ? 12.203 16.516 16.703 1 96.25 84 ARG B O 1
ATOM 3374 N N . GLU B 1 85 ? 10.789 15.625 18.188 1 96.69 85 GLU B N 1
ATOM 3375 C CA . GLU B 1 85 ? 11.227 14.258 17.922 1 96.69 85 GLU B CA 1
ATOM 3376 C C . GLU B 1 85 ? 11.039 13.891 16.453 1 96.69 85 GLU B C 1
ATOM 3378 O O . GLU B 1 85 ? 11.883 13.203 15.867 1 96.69 85 GLU B O 1
ATOM 3383 N N . LEU B 1 86 ? 9.945 14.32 15.906 1 98.31 86 LEU B N 1
ATOM 3384 C CA . LEU B 1 86 ? 9.695 14.062 14.492 1 98.31 86 LEU B CA 1
ATOM 3385 C C . LEU B 1 86 ? 10.781 14.688 13.625 1 98.31 86 LEU B C 1
ATOM 3387 O O . LEU B 1 86 ? 11.281 14.062 12.688 1 98.31 86 LEU B O 1
ATOM 3391 N N . ALA B 1 87 ? 11.148 15.93 13.922 1 97.62 87 ALA B N 1
ATOM 3392 C CA . ALA B 1 87 ? 12.211 16.609 13.188 1 97.62 87 ALA B CA 1
ATOM 3393 C C . ALA B 1 87 ? 13.531 15.852 13.305 1 97.62 87 ALA B C 1
ATOM 3395 O O . ALA B 1 87 ? 14.242 15.68 12.312 1 97.62 87 ALA B O 1
ATOM 3396 N N . GLU B 1 88 ? 13.797 15.422 14.492 1 95.62 88 GLU B N 1
ATOM 3397 C CA . GLU B 1 88 ? 15.023 14.664 14.734 1 95.62 88 GLU B CA 1
ATOM 3398 C C . GLU B 1 88 ? 15.031 13.352 13.961 1 95.62 88 GLU B C 1
ATOM 3400 O O . GLU B 1 88 ? 16.062 12.953 13.414 1 95.62 88 GLU B O 1
ATOM 3405 N N . PHE B 1 89 ? 13.953 12.719 13.922 1 96.94 89 PHE B N 1
ATOM 3406 C CA . PHE B 1 89 ? 13.828 11.484 13.164 1 96.94 89 PHE B CA 1
ATOM 3407 C C . PHE B 1 89 ? 14.172 11.711 11.695 1 96.94 89 PHE B C 1
ATOM 3409 O O . PHE B 1 89 ? 14.977 10.977 11.117 1 96.94 89 PHE B O 1
ATOM 3416 N N . TRP B 1 90 ? 13.5 12.672 11.117 1 97.12 90 TRP B N 1
ATOM 3417 C CA . TRP B 1 90 ? 13.695 12.922 9.695 1 97.12 90 TRP B CA 1
ATOM 3418 C C . TRP B 1 90 ? 15.148 13.305 9.406 1 97.12 90 TRP B C 1
ATOM 3420 O O . TRP B 1 90 ? 15.719 12.891 8.398 1 97.12 90 TRP B O 1
ATOM 3430 N N . ARG B 1 91 ? 15.742 14.117 10.281 1 95.56 91 ARG B N 1
ATOM 3431 C CA . ARG B 1 91 ? 17.141 14.477 10.125 1 95.56 91 ARG B CA 1
ATOM 3432 C C . ARG B 1 91 ? 18.031 13.234 10.156 1 95.56 91 ARG B C 1
ATOM 3434 O O . ARG B 1 91 ? 18.953 13.102 9.344 1 95.56 91 ARG B O 1
ATOM 3441 N N . ALA B 1 92 ? 17.734 12.383 11.086 1 93.94 92 ALA B N 1
ATOM 3442 C CA . ALA B 1 92 ? 18.484 11.148 11.211 1 93.94 92 ALA B CA 1
ATOM 3443 C C . ALA B 1 92 ? 18.312 10.266 9.977 1 93.94 92 ALA B C 1
ATOM 3445 O O . ALA B 1 92 ? 19.203 9.484 9.625 1 93.94 92 ALA B O 1
ATOM 3446 N N . ALA B 1 93 ? 17.234 10.43 9.312 1 94.25 93 ALA B N 1
ATOM 3447 C CA . ALA B 1 93 ? 16.938 9.633 8.125 1 94.25 93 ALA B CA 1
ATOM 3448 C C . ALA B 1 93 ? 17.547 10.273 6.879 1 94.25 93 ALA B C 1
ATOM 3450 O O . ALA B 1 93 ? 17.406 9.75 5.77 1 94.25 93 ALA B O 1
ATOM 3451 N N . GLY B 1 94 ? 18.156 11.445 6.996 1 94.25 94 GLY B N 1
ATOM 3452 C CA . GLY B 1 94 ? 18.891 12.062 5.895 1 94.25 94 GLY B CA 1
ATOM 3453 C C . GLY B 1 94 ? 18.094 13.164 5.211 1 94.25 94 GLY B C 1
ATOM 3454 O O . GLY B 1 94 ? 18.438 13.578 4.102 1 94.25 94 GLY B O 1
ATOM 3455 N N . TYR B 1 95 ? 17.062 13.695 5.891 1 96.19 95 TYR B N 1
ATOM 3456 C CA . TYR B 1 95 ? 16.234 14.734 5.281 1 96.19 95 TYR B CA 1
ATOM 3457 C C . TYR B 1 95 ? 16.359 16.047 6.039 1 96.19 95 TYR B C 1
ATOM 3459 O O . TYR B 1 95 ? 16.328 16.062 7.27 1 96.19 95 TYR B O 1
ATOM 3467 N N . ARG B 1 96 ? 16.531 17.109 5.316 1 96.62 96 ARG B N 1
ATOM 3468 C CA . ARG B 1 96 ? 16.375 18.438 5.922 1 96.62 96 ARG B CA 1
ATOM 3469 C C . ARG B 1 96 ? 14.922 18.703 6.27 1 96.62 96 ARG B C 1
ATOM 3471 O O . ARG B 1 96 ? 14.055 18.703 5.391 1 96.62 96 ARG B O 1
ATOM 3478 N N . PHE B 1 97 ? 14.742 19.016 7.508 1 98 97 PHE B N 1
ATOM 3479 C CA . PHE B 1 97 ? 13.359 19.047 7.977 1 98 97 PHE B CA 1
ATOM 3480 C C . PHE B 1 97 ? 12.828 20.484 7.977 1 98 97 PHE B C 1
ATOM 3482 O O . PHE B 1 97 ? 13.461 21.375 8.523 1 98 97 PHE B O 1
ATOM 3489 N N . TYR B 1 98 ? 11.641 20.609 7.441 1 98.88 98 TYR B N 1
ATOM 3490 C CA . TYR B 1 98 ? 10.836 21.828 7.5 1 98.88 98 TYR B CA 1
ATOM 3491 C C . TYR B 1 98 ? 9.391 21.5 7.848 1 98.88 98 TYR B C 1
ATOM 3493 O O . TYR B 1 98 ? 8.906 20.391 7.586 1 98.88 98 TYR B O 1
ATOM 3501 N N . ALA B 1 99 ? 8.773 22.453 8.422 1 98.94 99 ALA B N 1
ATOM 3502 C CA . ALA B 1 99 ? 7.332 22.375 8.656 1 98.94 99 ALA B CA 1
ATOM 3503 C C . ALA B 1 99 ? 6.652 23.688 8.273 1 98.94 99 ALA B C 1
ATOM 3505 O O . ALA B 1 99 ? 7.25 24.766 8.391 1 98.94 99 ALA B O 1
ATOM 3506 N N . LEU B 1 100 ? 5.441 23.578 7.84 1 98.94 100 LEU B N 1
ATOM 3507 C CA . LEU B 1 100 ? 4.676 24.734 7.418 1 98.94 100 LEU B CA 1
ATOM 3508 C C . LEU B 1 100 ? 3.439 24.922 8.297 1 98.94 100 LEU B C 1
ATOM 3510 O O . LEU B 1 100 ? 2.582 24.047 8.359 1 98.94 100 LEU B O 1
ATOM 3514 N N . ASP B 1 101 ? 3.385 26 9.047 1 98.88 101 ASP B N 1
ATOM 3515 C CA . ASP B 1 101 ? 2.094 26.438 9.578 1 98.88 101 ASP B CA 1
ATOM 3516 C C . ASP B 1 101 ? 1.287 27.172 8.516 1 98.88 101 ASP B C 1
ATOM 3518 O O . ASP B 1 101 ? 1.699 28.234 8.047 1 98.88 101 ASP B O 1
ATOM 3522 N N . LEU B 1 102 ? 0.211 26.625 8.172 1 98.81 102 LEU B N 1
ATOM 3523 C CA . LEU B 1 102 ? -0.652 27.172 7.129 1 98.81 102 LEU B CA 1
ATOM 3524 C C . LEU B 1 102 ? -1.23 28.516 7.555 1 98.81 102 LEU B C 1
ATOM 3526 O O . LEU B 1 102 ? -1.143 28.891 8.727 1 98.81 102 LEU B O 1
ATOM 3530 N N . ARG B 1 103 ? -1.786 29.266 6.586 1 98.56 103 ARG B N 1
ATOM 3531 C CA . ARG B 1 103 ? -2.422 30.547 6.898 1 98.56 103 ARG B CA 1
ATOM 3532 C C . ARG B 1 103 ? -3.457 30.391 8.008 1 98.56 103 ARG B C 1
ATOM 3534 O O . ARG B 1 103 ? -4.227 29.422 8.008 1 98.56 103 ARG B O 1
ATOM 3541 N N . ARG B 1 104 ? -3.344 31.281 8.961 1 97.69 104 ARG B N 1
ATOM 3542 C CA . ARG B 1 104 ? -4.285 31.391 10.062 1 97.69 104 ARG B CA 1
ATOM 3543 C C . ARG B 1 104 ? -4.207 30.172 10.984 1 97.69 104 ARG B C 1
ATOM 3545 O O . ARG B 1 104 ? -5.227 29.719 11.508 1 97.69 104 ARG B O 1
ATOM 3552 N N . TYR B 1 105 ? -3.039 29.562 11.047 1 98.38 105 TYR B N 1
ATOM 3553 C CA . TYR B 1 105 ? -2.709 28.516 12 1 98.38 105 TYR B CA 1
ATOM 3554 C C . TYR B 1 105 ? -1.424 28.844 12.75 1 98.38 105 TYR B C 1
ATOM 3556 O O . TYR B 1 105 ? -0.49 29.406 12.172 1 98.38 105 TYR B O 1
ATOM 3564 N N . GLY B 1 106 ? -1.35 28.469 13.992 1 98.19 106 GLY B N 1
ATOM 3565 C CA . GLY B 1 106 ? -0.106 28.5 14.742 1 98.19 106 GLY B CA 1
ATOM 3566 C C . GLY B 1 106 ? 0.666 29.797 14.57 1 98.19 106 GLY B C 1
ATOM 3567 O O . GLY B 1 106 ? 0.121 30.875 14.789 1 98.19 106 GLY B O 1
ATOM 3568 N N . ARG B 1 107 ? 1.873 29.703 14.07 1 98.38 107 ARG B N 1
ATOM 3569 C CA . ARG B 1 107 ? 2.812 30.797 13.914 1 98.38 107 ARG B CA 1
ATOM 3570 C C . ARG B 1 107 ? 2.309 31.812 12.883 1 98.38 107 ARG B C 1
ATOM 3572 O O . ARG B 1 107 ? 2.801 32.938 12.82 1 98.38 107 ARG B O 1
ATOM 3579 N N . SER B 1 108 ? 1.326 31.422 12.125 1 98.56 108 SER B N 1
ATOM 3580 C CA . SER B 1 108 ? 0.814 32.25 11.055 1 98.56 108 SER B CA 1
ATOM 3581 C C . SER B 1 108 ? -0.391 33.062 11.523 1 98.56 108 SER B C 1
ATOM 3583 O O . SER B 1 108 ? -0.909 33.906 10.773 1 98.56 108 SER B O 1
ATOM 3585 N N . LEU B 1 109 ? -0.827 32.875 12.703 1 97.94 109 LEU B N 1
ATOM 3586 C CA . LEU B 1 109 ? -1.949 33.625 13.266 1 97.94 109 LEU B CA 1
ATOM 3587 C C . LEU B 1 109 ? -1.541 35.031 13.609 1 97.94 109 LEU B C 1
ATOM 3589 O O . LEU B 1 109 ? -0.404 35.281 14.016 1 97.94 109 LEU B O 1
ATOM 3593 N N . ARG B 1 110 ? -2.484 35.938 13.453 1 97.19 110 ARG B N 1
ATOM 3594 C CA . ARG B 1 110 ? -2.383 37.344 13.891 1 97.19 110 ARG B CA 1
ATOM 3595 C C . ARG B 1 110 ? -3.639 37.781 14.641 1 97.19 110 ARG B C 1
ATOM 3597 O O . ARG B 1 110 ? -4.691 37.156 14.508 1 97.19 110 ARG B O 1
ATOM 3604 N N . SER B 1 111 ? -3.449 38.812 15.414 1 95.81 111 SER B N 1
ATOM 3605 C CA . SER B 1 111 ? -4.555 39.281 16.25 1 95.81 111 SER B CA 1
ATOM 3606 C C . SER B 1 111 ? -5.742 39.719 15.398 1 95.81 111 SER B C 1
ATOM 3608 O O . SER B 1 111 ? -6.887 39.688 15.852 1 95.81 111 SER B O 1
ATOM 3610 N N . GLU B 1 112 ? -5.508 40.062 14.156 1 94.38 112 GLU B N 1
ATOM 3611 C CA . GLU B 1 112 ? -6.539 40.562 13.242 1 94.38 112 GLU B CA 1
ATOM 3612 C C . GLU B 1 112 ? -7.422 39.406 12.758 1 94.38 112 GLU B C 1
ATOM 3614 O O . GLU B 1 112 ? -8.531 39.625 12.258 1 94.38 112 GLU B O 1
ATOM 3619 N N . HIS B 1 113 ? -6.887 38.219 12.805 1 93.94 113 HIS B N 1
ATOM 3620 C CA . HIS B 1 113 ? -7.609 37.062 12.25 1 93.94 113 HIS B CA 1
ATOM 3621 C C . HIS B 1 113 ? -8.828 36.719 13.102 1 93.94 113 HIS B C 1
ATOM 3623 O O . HIS B 1 113 ? -8.695 36.438 14.289 1 93.94 113 HIS B O 1
ATOM 3629 N N . GLN B 1 114 ? -10.008 36.688 12.484 1 88.25 114 GLN B N 1
ATOM 3630 C CA . GLN B 1 114 ? -11.266 36.438 13.188 1 88.25 114 GLN B CA 1
ATOM 3631 C C . GLN B 1 114 ? -11.633 34.969 13.148 1 88.25 114 GLN B C 1
ATOM 3633 O O . GLN B 1 114 ? -12.359 34.5 14.023 1 88.25 114 GLN B O 1
ATOM 3638 N N . ARG B 1 115 ? -11.242 34.344 12.125 1 92.12 115 ARG B N 1
ATOM 3639 C CA . ARG B 1 115 ? -11.625 32.938 11.914 1 92.12 115 ARG B CA 1
ATOM 3640 C C . ARG B 1 115 ? -10.398 32.062 11.672 1 92.12 115 ARG B C 1
ATOM 3642 O O . ARG B 1 115 ? -10.055 31.781 10.523 1 92.12 115 ARG B O 1
ATOM 3649 N N . PRO B 1 116 ? -9.781 31.609 12.766 1 94.25 116 PRO B N 1
ATOM 3650 C CA . PRO B 1 116 ? -8.625 30.719 12.594 1 94.25 116 PRO B CA 1
ATOM 3651 C C . PRO B 1 116 ? -8.922 29.516 11.703 1 94.25 116 PRO B C 1
ATOM 3653 O O . PRO B 1 116 ? -10.008 28.938 11.781 1 94.25 116 PRO B O 1
ATOM 3656 N N . GLY B 1 117 ? -8.008 29.266 10.734 1 93.81 117 GLY B N 1
ATOM 3657 C CA . GLY B 1 117 ? -8.07 28.094 9.883 1 93.81 117 GLY B CA 1
ATOM 3658 C C . GLY B 1 117 ? -9 28.266 8.695 1 93.81 117 GLY B C 1
ATOM 3659 O O . GLY B 1 117 ? -9.031 27.422 7.805 1 93.81 117 GLY B O 1
ATOM 3660 N N . TYR B 1 118 ? -9.727 29.359 8.602 1 92.38 118 TYR B N 1
ATOM 3661 C CA . TYR B 1 118 ? -10.758 29.5 7.582 1 92.38 118 TYR B CA 1
ATOM 3662 C C . TYR B 1 118 ? -10.141 29.75 6.211 1 92.38 118 TYR B C 1
ATOM 3664 O O . TYR B 1 118 ? -9.234 30.578 6.074 1 92.38 118 TYR B O 1
ATOM 3672 N N . VAL B 1 119 ? -10.656 29.062 5.238 1 94.25 119 VAL B N 1
ATOM 3673 C CA . VAL B 1 119 ? -10.5 29.344 3.814 1 94.25 119 VAL B CA 1
ATOM 3674 C C . VAL B 1 119 ? -11.812 29.062 3.088 1 94.25 119 VAL B C 1
ATOM 3676 O O . VAL B 1 119 ? -12.586 28.203 3.51 1 94.25 119 VAL B O 1
ATOM 3679 N N . GLU B 1 120 ? -12.016 29.781 2.053 1 90.88 120 GLU B N 1
ATOM 3680 C CA . GLU B 1 120 ? -13.211 29.531 1.257 1 90.88 120 GLU B CA 1
ATOM 3681 C C . GLU B 1 120 ? -13.047 28.297 0.376 1 90.88 120 GLU B C 1
ATOM 3683 O O . GLU B 1 120 ? -14.008 27.547 0.159 1 90.88 120 GLU B O 1
ATOM 3688 N N . HIS B 1 121 ? -11.844 28.172 -0.142 1 93.75 121 HIS B N 1
ATOM 3689 C CA . HIS B 1 121 ? -11.469 27.031 -0.952 1 93.75 121 HIS B CA 1
ATOM 3690 C C . HIS B 1 121 ? -10.148 26.422 -0.473 1 93.75 121 HIS B C 1
ATOM 3692 O O . HIS B 1 121 ? -9.172 27.141 -0.252 1 93.75 121 HIS B O 1
ATOM 3698 N N . LEU B 1 122 ? -10.117 25.062 -0.35 1 94.81 122 LEU B N 1
ATOM 3699 C CA . LEU B 1 122 ? -8.914 24.391 0.152 1 94.81 122 LEU B CA 1
ATOM 3700 C C . LEU B 1 122 ? -7.719 24.688 -0.744 1 94.81 122 LEU B C 1
ATOM 3702 O O . LEU B 1 122 ? -6.578 24.703 -0.276 1 94.81 122 LEU B O 1
ATOM 3706 N N . ALA B 1 123 ? -7.984 25 -1.997 1 95.06 123 ALA B N 1
ATOM 3707 C CA . ALA B 1 123 ? -6.914 25.266 -2.951 1 95.06 123 ALA B CA 1
ATOM 3708 C C . ALA B 1 123 ? -6.141 26.516 -2.566 1 95.06 123 ALA B C 1
ATOM 3710 O O . ALA B 1 123 ? -5.043 26.766 -3.074 1 95.06 123 ALA B O 1
ATOM 3711 N N . GLU B 1 124 ? -6.777 27.344 -1.684 1 96.94 124 GLU B N 1
ATOM 3712 C CA . GLU B 1 124 ? -6.07 28.531 -1.217 1 96.94 124 GLU B CA 1
ATOM 3713 C C . GLU B 1 124 ? -4.781 28.172 -0.491 1 96.94 124 GLU B C 1
ATOM 3715 O O . GLU B 1 124 ? -3.807 28.922 -0.52 1 96.94 124 GLU B O 1
ATOM 3720 N N . TYR B 1 125 ? -4.746 27 0.088 1 97.81 125 TYR B N 1
ATOM 3721 C CA . TYR B 1 125 ? -3.553 26.547 0.793 1 97.81 125 TYR B CA 1
ATOM 3722 C C . TYR B 1 125 ? -2.414 26.266 -0.181 1 97.81 125 TYR B C 1
ATOM 3724 O O . TYR B 1 125 ? -1.25 26.203 0.219 1 97.81 125 TYR B O 1
ATOM 3732 N N . HIS B 1 126 ? -2.701 26.062 -1.48 1 97.69 126 HIS B N 1
ATOM 3733 C CA . HIS B 1 126 ? -1.664 25.766 -2.461 1 97.69 126 HIS B CA 1
ATOM 3734 C C . HIS B 1 126 ? -0.678 26.922 -2.588 1 97.69 126 HIS B C 1
ATOM 3736 O O . HIS B 1 126 ? 0.494 26.703 -2.91 1 97.69 126 HIS B O 1
ATOM 3742 N N . GLN B 1 127 ? -1.132 28.125 -2.26 1 97.81 127 GLN B N 1
ATOM 3743 C CA . GLN B 1 127 ? -0.263 29.297 -2.369 1 97.81 127 GLN B CA 1
ATOM 3744 C C . GLN B 1 127 ? 0.935 29.172 -1.431 1 97.81 127 GLN B C 1
ATOM 3746 O O . GLN B 1 127 ? 2.078 29.375 -1.847 1 97.81 127 GLN B O 1
ATOM 3751 N N . GLU B 1 128 ? 0.663 28.891 -0.156 1 98.19 128 GLU B N 1
ATOM 3752 C CA . GLU B 1 128 ? 1.783 28.781 0.775 1 98.19 128 GLU B CA 1
ATOM 3753 C C . GLU B 1 128 ? 2.566 27.5 0.553 1 98.19 128 GLU B C 1
ATOM 3755 O O . GLU B 1 128 ? 3.768 27.438 0.831 1 98.19 128 GLU B O 1
ATOM 3760 N N . LEU B 1 129 ? 1.957 26.453 0.017 1 98.75 129 LEU B N 1
ATOM 3761 C CA . LEU B 1 129 ? 2.699 25.25 -0.331 1 98.75 129 LEU B CA 1
ATOM 3762 C C . LEU B 1 129 ? 3.646 25.5 -1.497 1 98.75 129 LEU B C 1
ATOM 3764 O O . LEU B 1 129 ? 4.805 25.078 -1.469 1 98.75 129 LEU B O 1
ATOM 3768 N N . ASP B 1 130 ? 3.17 26.203 -2.508 1 98.38 130 ASP B N 1
ATOM 3769 C CA . ASP B 1 130 ? 4.012 26.562 -3.641 1 98.38 130 ASP B CA 1
ATOM 3770 C C . ASP B 1 130 ? 5.164 27.469 -3.195 1 98.38 130 ASP B C 1
ATOM 3772 O O . ASP B 1 130 ? 6.312 27.266 -3.6 1 98.38 130 ASP B O 1
ATOM 3776 N N . ALA B 1 131 ? 4.793 28.453 -2.355 1 98 131 ALA B N 1
ATOM 3777 C CA . ALA B 1 131 ? 5.82 29.375 -1.864 1 98 131 ALA B CA 1
ATOM 3778 C C . ALA B 1 131 ? 6.895 28.625 -1.085 1 98 131 ALA B C 1
ATOM 3780 O O . ALA B 1 131 ? 8.086 28.891 -1.246 1 98 131 ALA B O 1
ATOM 3781 N N . ALA B 1 132 ? 6.473 27.719 -0.241 1 98.56 132 ALA B N 1
ATOM 3782 C CA . ALA B 1 132 ? 7.414 26.906 0.521 1 98.56 132 ALA B CA 1
ATOM 3783 C C . ALA B 1 132 ? 8.281 26.047 -0.407 1 98.56 132 ALA B C 1
ATOM 3785 O O . ALA B 1 132 ? 9.508 26.031 -0.271 1 98.56 132 ALA B O 1
ATOM 3786 N N . ALA B 1 133 ? 7.672 25.359 -1.343 1 98.25 133 ALA B N 1
ATOM 3787 C CA . ALA B 1 133 ? 8.398 24.5 -2.277 1 98.25 133 ALA B CA 1
ATOM 3788 C C . ALA B 1 133 ? 9.43 25.297 -3.064 1 98.25 133 ALA B C 1
ATOM 3790 O O . ALA B 1 133 ? 10.562 24.859 -3.248 1 98.25 133 ALA B O 1
ATOM 3791 N N . ASP B 1 134 ? 9.016 26.453 -3.516 1 97.06 134 ASP B N 1
ATOM 3792 C CA . ASP B 1 134 ? 9.93 27.328 -4.266 1 97.06 134 ASP B CA 1
ATOM 3793 C C . ASP B 1 134 ? 11.141 27.703 -3.42 1 97.06 134 ASP B C 1
ATOM 3795 O O . ASP B 1 134 ? 12.273 27.625 -3.885 1 97.06 134 ASP B O 1
ATOM 3799 N N . LEU B 1 135 ? 10.836 28.125 -2.219 1 97.5 135 LEU B N 1
ATOM 3800 C CA . LEU B 1 135 ? 11.906 28.516 -1.314 1 97.5 135 LEU B CA 1
ATOM 3801 C C . LEU B 1 135 ? 12.852 27.359 -1.045 1 97.5 135 LEU B C 1
ATOM 3803 O O . LEU B 1 135 ? 14.078 27.516 -1.091 1 97.5 135 LEU B O 1
ATOM 3807 N N . LEU B 1 136 ? 12.344 26.203 -0.796 1 97.62 136 LEU B N 1
ATOM 3808 C CA . LEU B 1 136 ? 13.141 25.031 -0.465 1 97.62 136 LEU B CA 1
ATOM 3809 C C . LEU B 1 136 ? 13.969 24.578 -1.662 1 97.62 136 LEU B C 1
ATOM 3811 O O . LEU B 1 136 ? 15.133 24.203 -1.51 1 97.62 136 LEU B O 1
ATOM 3815 N N . THR B 1 137 ? 13.414 24.609 -2.82 1 95.44 137 THR B N 1
ATOM 3816 C CA . THR B 1 137 ? 14.133 24.25 -4.035 1 95.44 137 THR B CA 1
ATOM 3817 C C . THR B 1 137 ? 15.297 25.203 -4.285 1 95.44 137 THR B C 1
ATOM 3819 O O . THR B 1 137 ? 16.375 24.781 -4.719 1 95.44 137 THR B O 1
ATOM 3822 N N . ALA B 1 138 ? 15.031 26.453 -4.027 1 95.81 138 ALA B N 1
ATOM 3823 C CA . ALA B 1 138 ? 16.078 27.453 -4.211 1 95.81 138 ALA B CA 1
ATOM 3824 C C . ALA B 1 138 ? 17.203 27.25 -3.203 1 95.81 138 ALA B C 1
ATOM 3826 O O . ALA B 1 138 ? 18.375 27.406 -3.545 1 95.81 138 ALA B O 1
ATOM 3827 N N . GLU B 1 139 ? 16.844 26.953 -2.002 1 95.5 139 GLU B N 1
ATOM 3828 C CA . GLU B 1 139 ? 17.828 26.797 -0.928 1 95.5 139 GLU B CA 1
ATOM 3829 C C . GLU B 1 139 ? 18.625 25.516 -1.077 1 95.5 139 GLU B C 1
ATOM 3831 O O . GLU B 1 139 ? 19.781 25.438 -0.667 1 95.5 139 GLU B O 1
ATOM 3836 N N . HIS B 1 140 ? 17.969 24.469 -1.587 1 95.56 140 HIS B N 1
ATOM 3837 C CA . HIS B 1 140 ? 18.594 23.156 -1.705 1 95.56 140 HIS B CA 1
ATOM 3838 C C . HIS B 1 140 ? 18.469 22.625 -3.125 1 95.56 140 HIS B C 1
ATOM 3840 O O . HIS B 1 140 ? 17.812 21.609 -3.352 1 95.56 140 HIS B O 1
ATOM 3846 N N . PRO B 1 141 ? 19.203 23.188 -4.023 1 94.5 141 PRO B N 1
ATOM 3847 C CA . PRO B 1 141 ? 19.078 22.75 -5.414 1 94.5 141 PRO B CA 1
ATOM 3848 C C . PRO B 1 141 ? 19.422 21.281 -5.605 1 94.5 141 PRO B C 1
ATOM 3850 O O . PRO B 1 141 ? 20.391 20.781 -5.02 1 94.5 141 PRO B O 1
ATOM 3853 N N . GLY B 1 142 ? 18.594 20.609 -6.305 1 92.69 142 GLY B N 1
ATOM 3854 C CA . GLY B 1 142 ? 18.875 19.234 -6.68 1 92.69 142 GLY B CA 1
ATOM 3855 C C . GLY B 1 142 ? 18.281 18.219 -5.719 1 92.69 142 GLY B C 1
ATOM 3856 O O . GLY B 1 142 ? 18.188 17.031 -6.043 1 92.69 142 GLY B O 1
ATOM 3857 N N . LEU B 1 143 ? 17.953 18.594 -4.52 1 94.5 143 LEU B N 1
ATOM 3858 C CA . LEU B 1 143 ? 17.391 17.656 -3.555 1 94.5 143 LEU B CA 1
ATOM 3859 C C . LEU B 1 143 ? 15.898 17.469 -3.797 1 94.5 143 LEU B C 1
ATOM 3861 O O . LEU B 1 143 ? 15.164 18.438 -3.99 1 94.5 143 LEU B O 1
ATOM 3865 N N . PRO B 1 144 ? 15.469 16.219 -3.789 1 95.25 144 PRO B N 1
ATOM 3866 C CA . PRO B 1 144 ? 14.031 15.984 -3.949 1 95.25 144 PRO B CA 1
ATOM 3867 C C . PRO B 1 144 ? 13.227 16.391 -2.723 1 95.25 144 PRO B C 1
ATOM 3869 O O . PRO B 1 144 ? 13.758 16.422 -1.609 1 95.25 144 PRO B O 1
ATOM 3872 N N . LEU B 1 145 ? 11.953 16.719 -2.957 1 97.94 145 LEU B N 1
ATOM 3873 C CA . LEU B 1 145 ? 11.055 17.156 -1.89 1 97.94 145 LEU B CA 1
ATOM 3874 C C . LEU B 1 145 ? 10.094 16.031 -1.511 1 97.94 145 LEU B C 1
ATOM 3876 O O . LEU B 1 145 ? 9.359 15.523 -2.363 1 97.94 145 LEU B O 1
ATOM 3880 N N . LEU B 1 146 ? 10.172 15.594 -0.34 1 98.56 146 LEU B N 1
ATOM 3881 C CA . LEU B 1 146 ? 9.18 14.727 0.29 1 98.56 146 LEU B CA 1
ATOM 3882 C C . LEU B 1 146 ? 8.227 15.539 1.159 1 98.56 146 LEU B C 1
ATOM 3884 O O . LEU B 1 146 ? 8.648 16.453 1.873 1 98.56 146 LEU B O 1
ATOM 3888 N N . VAL B 1 147 ? 6.949 15.258 1.091 1 98.88 147 VAL B N 1
ATOM 3889 C CA . VAL B 1 147 ? 5.98 16.031 1.862 1 98.88 147 VAL B CA 1
ATOM 3890 C C . VAL B 1 147 ? 5.188 15.102 2.775 1 98.88 147 VAL B C 1
ATOM 3892 O O . VAL B 1 147 ? 4.754 14.023 2.352 1 98.88 147 VAL B O 1
ATOM 3895 N N . GLN B 1 148 ? 5.086 15.477 4 1 98.88 148 GLN B N 1
ATOM 3896 C CA . GLN B 1 148 ? 4.32 14.75 5.008 1 98.88 148 GLN B CA 1
ATOM 3897 C C . GLN B 1 148 ? 3.119 15.562 5.48 1 98.88 148 GLN B C 1
ATOM 3899 O O . GLN B 1 148 ? 3.252 16.75 5.805 1 98.88 148 GLN B O 1
ATOM 3904 N N . GLY B 1 149 ? 1.916 14.969 5.512 1 98.94 149 GLY B N 1
ATOM 3905 C CA . GLY B 1 149 ? 0.714 15.656 5.953 1 98.94 149 GLY B CA 1
ATOM 3906 C C . GLY B 1 149 ? -0.086 14.867 6.969 1 98.94 149 GLY B C 1
ATOM 3907 O O . GLY B 1 149 ? -0.262 13.656 6.824 1 98.94 149 GLY B O 1
ATOM 3908 N N . HIS B 1 150 ? -0.562 15.562 7.992 1 98.75 150 HIS B N 1
ATOM 3909 C CA . HIS B 1 150 ? -1.407 14.953 9.016 1 98.75 150 HIS B CA 1
ATOM 3910 C C . HIS B 1 150 ? -2.869 15.352 8.828 1 98.75 150 HIS B C 1
ATOM 3912 O O . HIS B 1 150 ? -3.18 16.531 8.664 1 98.75 150 HIS B O 1
ATOM 3918 N N . SER B 1 151 ? -3.793 14.336 8.883 1 98.25 151 SER B N 1
ATOM 3919 C CA . SER B 1 151 ? -5.227 14.602 8.906 1 98.25 151 SER B CA 1
ATOM 3920 C C . SER B 1 151 ? -5.633 15.547 7.777 1 98.25 151 SER B C 1
ATOM 3922 O O . SER B 1 151 ? -5.414 15.25 6.602 1 98.25 151 SER B O 1
ATOM 3924 N N . LEU B 1 152 ? -6.109 16.734 8.047 1 97.62 152 LEU B N 1
ATOM 3925 C CA . LEU B 1 152 ? -6.461 17.719 7.023 1 97.62 152 LEU B CA 1
ATOM 3926 C C . LEU B 1 152 ? -5.254 18.031 6.141 1 97.62 152 LEU B C 1
ATOM 3928 O O . LEU B 1 152 ? -5.398 18.203 4.926 1 97.62 152 LEU B O 1
ATOM 3932 N N . GLY B 1 153 ? -4.094 18.141 6.742 1 98.69 153 GLY B N 1
ATOM 3933 C CA . GLY B 1 153 ? -2.881 18.359 5.965 1 98.69 153 GLY B CA 1
ATOM 3934 C C . GLY B 1 153 ? -2.627 17.281 4.938 1 98.69 153 GLY B C 1
ATOM 3935 O O . GLY B 1 153 ? -2.09 17.547 3.861 1 98.69 153 GLY B O 1
ATOM 3936 N N . GLY B 1 154 ? -2.965 16.016 5.309 1 98.81 154 GLY B N 1
ATOM 3937 C CA . GLY B 1 154 ? -2.863 14.93 4.348 1 98.81 154 GLY B CA 1
ATOM 3938 C C . GLY B 1 154 ? -3.773 15.109 3.148 1 98.81 154 GLY B C 1
ATOM 3939 O O . GLY B 1 154 ? -3.379 14.82 2.016 1 98.81 154 GLY B O 1
ATOM 3940 N N . LEU B 1 155 ? -4.977 15.531 3.391 1 98.38 155 LEU B N 1
ATOM 3941 C CA . LEU B 1 155 ? -5.91 15.828 2.309 1 98.38 155 LEU B CA 1
ATOM 3942 C C . LEU B 1 155 ? -5.379 16.953 1.429 1 98.38 155 LEU B C 1
ATOM 3944 O O . LEU B 1 155 ? -5.328 16.828 0.204 1 98.38 155 LEU B O 1
ATOM 3948 N N . ILE B 1 156 ? -4.914 18.016 2.055 1 98.56 156 ILE B N 1
ATOM 3949 C CA . ILE B 1 156 ? -4.473 19.219 1.361 1 98.56 156 ILE B CA 1
ATOM 3950 C C . ILE B 1 156 ? -3.285 18.891 0.457 1 98.56 156 ILE B C 1
ATOM 3952 O O . ILE B 1 156 ? -3.285 19.234 -0.727 1 98.56 156 ILE B O 1
ATOM 3956 N N . ILE B 1 157 ? -2.303 18.172 0.943 1 98.81 157 ILE B N 1
ATOM 3957 C CA . ILE B 1 157 ? -1.088 17.969 0.16 1 98.81 157 ILE B CA 1
ATOM 3958 C C . ILE B 1 157 ? -1.347 16.938 -0.938 1 98.81 157 ILE B C 1
ATOM 3960 O O . ILE B 1 157 ? -0.672 16.938 -1.971 1 98.81 157 ILE B O 1
ATOM 3964 N N . SER B 1 158 ? -2.258 16.031 -0.707 1 98.69 158 SER B N 1
ATOM 3965 C CA . SER B 1 158 ? -2.621 15.094 -1.771 1 98.69 158 SER B CA 1
ATOM 3966 C C . SER B 1 158 ? -3.197 15.828 -2.977 1 98.69 158 SER B C 1
ATOM 3968 O O . SER B 1 158 ? -2.822 15.547 -4.117 1 98.69 158 SER B O 1
ATOM 3970 N N . LEU B 1 159 ? -4.098 16.766 -2.715 1 98.56 159 LEU B N 1
ATOM 3971 C CA . LEU B 1 159 ? -4.684 17.562 -3.789 1 98.56 159 LEU B CA 1
ATOM 3972 C C . LEU B 1 159 ? -3.643 18.469 -4.422 1 98.56 159 LEU B C 1
ATOM 3974 O O . LEU B 1 159 ? -3.625 18.656 -5.645 1 98.56 159 LEU B O 1
ATOM 3978 N N . TRP B 1 160 ? -2.805 19.031 -3.596 1 98.69 160 TRP B N 1
ATOM 3979 C CA . TRP B 1 160 ? -1.738 19.906 -4.086 1 98.69 160 TRP B CA 1
ATOM 3980 C C . TRP B 1 160 ? -0.794 19.141 -5.008 1 98.69 160 TRP B C 1
ATOM 3982 O O . TRP B 1 160 ? -0.371 19.656 -6.043 1 98.69 160 TRP B O 1
ATOM 3992 N N . ALA B 1 161 ? -0.465 17.891 -4.68 1 98.38 161 ALA B N 1
ATOM 3993 C CA . ALA B 1 161 ? 0.466 17.078 -5.445 1 98.38 161 ALA B CA 1
ATOM 3994 C C . ALA B 1 161 ? -0.055 16.828 -6.859 1 98.38 161 ALA B C 1
ATOM 3996 O O . ALA B 1 161 ? 0.729 16.656 -7.797 1 98.38 161 ALA B O 1
ATOM 3997 N N . GLN B 1 162 ? -1.306 16.766 -6.977 1 95.88 162 GLN B N 1
ATOM 3998 C CA . GLN B 1 162 ? -1.921 16.531 -8.281 1 95.88 162 GLN B CA 1
ATOM 3999 C C . GLN B 1 162 ? -1.614 17.672 -9.25 1 95.88 162 GLN B C 1
ATOM 4001 O O . GLN B 1 162 ? -1.482 17.438 -10.453 1 95.88 162 GLN B O 1
ATOM 4006 N N . GLN B 1 163 ? -1.396 18.859 -8.75 1 94.44 163 GLN B N 1
ATOM 4007 C CA . GLN B 1 163 ? -1.274 20.031 -9.602 1 94.44 163 GLN B CA 1
ATOM 4008 C C . GLN B 1 163 ? 0.115 20.656 -9.492 1 94.44 163 GLN B C 1
ATOM 4010 O O . GLN B 1 163 ? 0.484 21.516 -10.297 1 94.44 163 GLN B O 1
ATOM 4015 N N . SER B 1 164 ? 0.812 20.234 -8.508 1 93.88 164 SER B N 1
ATOM 4016 C CA . SER B 1 164 ? 2.092 20.875 -8.211 1 93.88 164 SER B CA 1
ATOM 4017 C C . SER B 1 164 ? 3.096 20.641 -9.336 1 93.88 164 SER B C 1
ATOM 4019 O O . SER B 1 164 ? 3.105 19.578 -9.961 1 93.88 164 SER B O 1
ATOM 4021 N N . THR B 1 165 ? 3.957 21.609 -9.547 1 89.38 165 THR B N 1
ATOM 4022 C CA . THR B 1 165 ? 5.043 21.469 -10.516 1 89.38 165 THR B CA 1
ATOM 4023 C C . THR B 1 165 ? 6.352 21.141 -9.812 1 89.38 165 THR B C 1
ATOM 4025 O O . THR B 1 165 ? 7.383 20.953 -10.469 1 89.38 165 THR B O 1
ATOM 4028 N N . ALA B 1 166 ? 6.312 21.078 -8.469 1 89.62 166 ALA B N 1
ATOM 4029 C CA . ALA B 1 166 ? 7.5 20.703 -7.699 1 89.62 166 ALA B CA 1
ATOM 4030 C C . ALA B 1 166 ? 7.898 19.266 -7.961 1 89.62 166 ALA B C 1
ATOM 4032 O O . ALA B 1 166 ? 7.059 18.438 -8.32 1 89.62 166 ALA B O 1
ATOM 4033 N N . ARG B 1 167 ? 9.203 19.016 -7.879 1 90.06 167 ARG B N 1
ATOM 4034 C CA . ARG B 1 167 ? 9.703 17.641 -7.969 1 90.06 167 ARG B CA 1
ATOM 4035 C C . ARG B 1 167 ? 9.461 16.875 -6.668 1 90.06 167 ARG B C 1
ATOM 4037 O O . ARG B 1 167 ? 10.312 16.875 -5.777 1 90.06 167 ARG B O 1
ATOM 4044 N N . LEU B 1 168 ? 8.367 16.297 -6.562 1 97 168 LEU B N 1
ATOM 4045 C CA . LEU B 1 168 ? 8.008 15.562 -5.352 1 97 168 LEU B CA 1
ATOM 4046 C C . LEU B 1 168 ? 8.508 14.125 -5.418 1 97 168 LEU B C 1
ATOM 4048 O O . LEU B 1 168 ? 8.289 13.43 -6.41 1 97 168 LEU B O 1
ATOM 4052 N N . ALA B 1 169 ? 9.172 13.719 -4.367 1 97 169 ALA B N 1
ATOM 4053 C CA . ALA B 1 169 ? 9.688 12.352 -4.293 1 97 169 ALA B CA 1
ATOM 4054 C C . ALA B 1 169 ? 8.609 11.383 -3.832 1 97 169 ALA B C 1
ATOM 4056 O O . ALA B 1 169 ? 8.68 10.188 -4.113 1 97 169 ALA B O 1
ATOM 4057 N N . GLY B 1 170 ? 7.676 11.852 -3.064 1 98.19 170 GLY B N 1
ATOM 4058 C CA . GLY B 1 170 ? 6.605 11.055 -2.49 1 98.19 170 GLY B CA 1
ATOM 4059 C C . GLY B 1 170 ? 5.805 11.797 -1.436 1 98.19 170 GLY B C 1
ATOM 4060 O O . GLY B 1 170 ? 6.105 12.945 -1.118 1 98.19 170 GLY B O 1
ATOM 4061 N N . LEU B 1 171 ? 4.758 11.172 -0.962 1 98.88 171 LEU B N 1
ATOM 4062 C CA . LEU B 1 171 ? 3.936 11.695 0.123 1 98.88 171 LEU B CA 1
ATOM 4063 C C . LEU B 1 171 ? 3.916 10.727 1.304 1 98.88 171 LEU B C 1
ATOM 4065 O O . LEU B 1 171 ? 3.844 9.508 1.114 1 98.88 171 LEU B O 1
ATOM 4069 N N . VAL B 1 172 ? 4.043 11.227 2.457 1 98.94 172 VAL B N 1
ATOM 4070 C CA . VAL B 1 172 ? 3.805 10.5 3.697 1 98.94 172 VAL B CA 1
ATOM 4071 C C . VAL B 1 172 ? 2.561 11.047 4.391 1 98.94 172 VAL B C 1
ATOM 4073 O O . VAL B 1 172 ? 2.58 12.164 4.926 1 98.94 172 VAL B O 1
ATOM 4076 N N . LEU B 1 173 ? 1.514 10.273 4.398 1 98.94 173 LEU B N 1
ATOM 4077 C CA . LEU B 1 173 ? 0.234 10.734 4.926 1 98.94 173 LEU B CA 1
ATOM 4078 C C . LEU B 1 173 ? -0.07 10.078 6.27 1 98.94 173 LEU B C 1
ATOM 4080 O O . LEU B 1 173 ? -0.244 8.859 6.344 1 98.94 173 LEU B O 1
ATOM 4084 N N . ASN B 1 174 ? -0.102 10.883 7.27 1 98.88 174 ASN B N 1
ATOM 4085 C CA . ASN B 1 174 ? -0.395 10.492 8.641 1 98.88 174 ASN B CA 1
ATOM 4086 C C . ASN B 1 174 ? -1.863 10.719 8.992 1 98.88 174 ASN B C 1
ATOM 4088 O O . ASN B 1 174 ? -2.275 11.844 9.258 1 98.88 174 ASN B O 1
ATOM 4092 N N . ALA B 1 175 ? -2.641 9.594 8.961 1 98.62 175 ALA B N 1
ATOM 4093 C CA . ALA B 1 175 ? -4.074 9.625 9.227 1 98.62 175 ALA B CA 1
ATOM 4094 C C . ALA B 1 175 ? -4.766 10.68 8.367 1 98.62 175 ALA B C 1
ATOM 4096 O O . ALA B 1 175 ? -5.508 11.523 8.883 1 98.62 175 ALA B O 1
ATOM 4097 N N . PRO B 1 176 ? -4.531 10.602 7.051 1 98.75 176 PRO B N 1
ATOM 4098 C CA . PRO B 1 176 ? -5.105 11.641 6.191 1 98.75 176 PRO B CA 1
ATOM 4099 C C . PRO B 1 176 ? -6.633 11.648 6.211 1 98.75 176 PRO B C 1
ATOM 4101 O O . PRO B 1 176 ? -7.258 10.586 6.152 1 98.75 176 PRO B O 1
ATOM 4104 N N . TRP B 1 177 ? -7.23 12.789 6.336 1 96.75 177 TRP B N 1
ATOM 4105 C CA . TRP B 1 177 ? -8.68 12.922 6.371 1 96.75 177 TRP B CA 1
ATOM 4106 C C . TRP B 1 177 ? -9.266 12.867 4.965 1 96.75 177 TRP B C 1
ATOM 4108 O O . TRP B 1 177 ? -9.641 13.898 4.402 1 96.75 177 TRP B O 1
ATOM 4118 N N . LEU B 1 178 ? -9.43 11.688 4.484 1 95.81 178 LEU B N 1
ATOM 4119 C CA . LEU B 1 178 ? -9.742 11.5 3.074 1 95.81 178 LEU B CA 1
ATOM 4120 C C . LEU B 1 178 ? -11.242 11.281 2.875 1 95.81 178 LEU B C 1
ATOM 4122 O O . LEU B 1 178 ? -11.727 11.266 1.742 1 95.81 178 LEU B O 1
ATOM 4126 N N . GLU B 1 179 ? -11.883 11.07 3.998 1 86.44 179 GLU B N 1
ATOM 4127 C CA . GLU B 1 179 ? -13.32 10.797 3.924 1 86.44 179 GLU B CA 1
ATOM 4128 C C . GLU B 1 179 ? -14.016 11.117 5.246 1 86.44 179 GLU B C 1
ATOM 4130 O O . GLU B 1 179 ? -13.398 11.031 6.312 1 86.44 179 GLU B O 1
ATOM 4135 N N . PHE B 1 180 ? -15.281 11.578 5.164 1 77.69 180 PHE B N 1
ATOM 4136 C CA . PHE B 1 180 ? -16.078 11.82 6.367 1 77.69 180 PHE B CA 1
ATOM 4137 C C . PHE B 1 180 ? -16.75 10.539 6.836 1 77.69 180 PHE B C 1
ATOM 4139 O O . PHE B 1 180 ? -17.172 9.719 6.023 1 77.69 180 PHE B O 1
ATOM 4146 N N . GLN B 1 181 ? -16.719 10.5 8.211 1 62.75 181 GLN B N 1
ATOM 4147 C CA . GLN B 1 181 ? -17.375 9.375 8.867 1 62.75 181 GLN B CA 1
ATOM 4148 C C . GLN B 1 181 ? -18.891 9.438 8.648 1 62.75 181 GLN B C 1
ATOM 4150 O O . GLN B 1 181 ? -19.5 10.492 8.781 1 62.75 181 GLN B O 1
ATOM 4155 N N . GLY B 1 182 ? -19.594 8.664 7.844 1 54.66 182 GLY B N 1
ATOM 4156 C CA . GLY B 1 182 ? -21.031 8.609 7.582 1 54.66 182 GLY B CA 1
ATOM 4157 C C . GLY B 1 182 ? -21.391 9.039 6.176 1 54.66 182 GLY B C 1
ATOM 4158 O O . GLY B 1 182 ? -22.562 9.008 5.797 1 54.66 182 GLY B O 1
ATOM 4159 N N . THR B 1 183 ? -20.469 9.625 5.555 1 46.44 183 THR B N 1
ATOM 4160 C CA . THR B 1 183 ? -20.828 10.297 4.309 1 46.44 183 THR B CA 1
ATOM 4161 C C . THR B 1 183 ? -21 9.289 3.176 1 46.44 183 THR B C 1
ATOM 4163 O O . THR B 1 183 ? -21.406 9.648 2.072 1 46.44 183 THR B O 1
ATOM 4166 N N . GLN B 1 184 ? -20.438 8.086 3.193 1 47.5 184 GLN B N 1
ATOM 4167 C CA . GLN B 1 184 ? -20.703 7.32 1.978 1 47.5 184 GLN B CA 1
ATOM 4168 C C . GLN B 1 184 ? -22.156 7.441 1.552 1 47.5 184 GLN B C 1
ATOM 4170 O O . GLN B 1 184 ? -22.469 7.512 0.358 1 47.5 184 GLN B O 1
ATOM 4175 N N . PHE B 1 185 ? -23.094 7.477 2.467 1 42.22 185 PHE B N 1
ATOM 4176 C CA . PHE B 1 185 ? -24.5 7.492 2.113 1 42.22 185 PHE B CA 1
ATOM 4177 C C . PHE B 1 185 ? -25.047 8.914 2.127 1 42.22 185 PHE B C 1
ATOM 4179 O O . PHE B 1 185 ? -26.062 9.203 1.485 1 42.22 185 PHE B O 1
ATOM 4186 N N . LEU B 1 186 ? -24.5 9.758 2.908 1 44.81 186 LEU B N 1
ATOM 4187 C CA . LEU B 1 186 ? -25.141 11.055 3.078 1 44.81 186 LEU B CA 1
ATOM 4188 C C . LEU B 1 186 ? -24.484 12.109 2.189 1 44.81 186 LEU B C 1
ATOM 4190 O O . LEU B 1 186 ? -24.766 13.305 2.32 1 44.81 186 LEU B O 1
ATOM 4194 N N . ARG B 1 187 ? -23.5 11.773 1.333 1 52.5 187 ARG B N 1
ATOM 4195 C CA . ARG B 1 187 ? -22.734 12.75 0.557 1 52.5 187 ARG B CA 1
ATOM 4196 C C . ARG B 1 187 ? -23.672 13.617 -0.291 1 52.5 187 ARG B C 1
ATOM 4198 O O . ARG B 1 187 ? -23.5 14.836 -0.345 1 52.5 187 ARG B O 1
ATOM 4205 N N . ILE B 1 188 ? -24.5 12.93 -1.048 1 48.22 188 ILE B N 1
ATOM 4206 C CA . ILE B 1 188 ? -25.172 13.695 -2.092 1 48.22 188 ILE B CA 1
ATOM 4207 C C . ILE B 1 188 ? -26.094 14.727 -1.459 1 48.22 188 ILE B C 1
ATOM 4209 O O . ILE B 1 188 ? -26.016 15.922 -1.769 1 48.22 188 ILE B O 1
ATOM 4213 N N . PRO B 1 189 ? -26.859 14.305 -0.586 1 49.34 189 PRO B N 1
ATOM 4214 C CA . PRO B 1 189 ? -27.797 15.312 -0.099 1 49.34 189 PRO B CA 1
ATOM 4215 C C . PRO B 1 189 ? -27.141 16.328 0.828 1 49.34 189 PRO B C 1
ATOM 4217 O O . PRO B 1 189 ? -27.5 17.516 0.808 1 49.34 189 PRO B O 1
ATOM 4220 N N . ALA B 1 190 ? -26.188 15.906 1.515 1 54.56 190 ALA B N 1
ATOM 4221 C CA . ALA B 1 190 ? -25.531 16.812 2.457 1 54.56 190 ALA B CA 1
ATOM 4222 C C . ALA B 1 190 ? -24.688 17.844 1.727 1 54.56 190 ALA B C 1
ATOM 4224 O O . ALA B 1 190 ? -24.672 19.031 2.088 1 54.56 190 ALA B O 1
ATOM 4225 N N . GLN B 1 191 ? -24.062 17.328 0.646 1 58.59 191 GLN B N 1
ATOM 4226 C CA . GLN B 1 191 ? -23.281 18.25 -0.162 1 58.59 191 GLN B CA 1
ATOM 4227 C C . GLN B 1 191 ? -24.156 19.359 -0.742 1 58.59 191 GLN B C 1
ATOM 4229 O O . GLN B 1 191 ? -23.781 20.531 -0.751 1 58.59 191 GLN B O 1
ATOM 4234 N N . GLY B 1 192 ? -25.25 18.828 -1.242 1 55.84 192 GLY B N 1
ATOM 4235 C CA . GLY B 1 192 ? -26.172 19.812 -1.805 1 55.84 192 GLY B CA 1
ATOM 4236 C C . GLY B 1 192 ? -26.672 20.812 -0.787 1 55.84 192 GLY B C 1
ATOM 4237 O O . GLY B 1 192 ? -26.719 22.016 -1.067 1 55.84 192 GLY B O 1
ATOM 4238 N N . LEU B 1 193 ? -26.984 20.312 0.368 1 57.16 193 LEU B N 1
ATOM 4239 C CA . LEU B 1 193 ? -27.469 21.188 1.43 1 57.16 193 LEU B CA 1
ATOM 4240 C C . LEU B 1 193 ? -26.359 22.125 1.899 1 57.16 193 LEU B C 1
ATOM 4242 O O . LEU B 1 193 ? -26.594 23.312 2.098 1 57.16 193 LEU B O 1
ATOM 4246 N N . MET B 1 194 ? -25.219 21.578 2.098 1 61.81 194 MET B N 1
ATOM 4247 C CA . MET B 1 194 ? -24.094 22.406 2.518 1 61.81 194 MET B CA 1
ATOM 4248 C C . MET B 1 194 ? -23.75 23.438 1.453 1 61.81 194 MET B C 1
ATOM 4250 O O . MET B 1 194 ? -23.438 24.594 1.778 1 61.81 194 MET B O 1
ATOM 4254 N N . GLU B 1 195 ? -23.938 23.016 0.18 1 66.44 195 GLU B N 1
ATOM 4255 C CA . GLU B 1 195 ? -23.703 23.953 -0.913 1 66.44 195 GLU B CA 1
ATOM 4256 C C . GLU B 1 195 ? -24.672 25.125 -0.856 1 66.44 195 GLU B C 1
ATOM 4258 O O . GLU B 1 195 ? -24.266 26.281 -1.028 1 66.44 195 GLU B O 1
ATOM 4263 N N . ALA B 1 196 ? -25.812 24.812 -0.646 1 61.91 196 ALA B N 1
ATOM 4264 C CA . ALA B 1 196 ? -26.844 25.844 -0.597 1 61.91 196 ALA B CA 1
ATOM 4265 C C . ALA B 1 196 ? -26.625 26.766 0.597 1 61.91 196 ALA B C 1
ATOM 4267 O O . ALA B 1 196 ? -26.766 27.984 0.476 1 61.91 196 ALA B O 1
ATOM 4268 N N . MET B 1 197 ? -26.281 26.219 1.649 1 62.44 197 MET B N 1
ATOM 4269 C CA . MET B 1 197 ? -26.062 27.016 2.857 1 62.44 197 MET B CA 1
ATOM 4270 C C . MET B 1 197 ? -24.797 27.859 2.729 1 62.44 197 MET B C 1
ATOM 4272 O O . MET B 1 197 ? -24.781 29.016 3.162 1 62.44 197 MET B O 1
ATOM 4276 N N . ALA B 1 198 ? -23.875 27.344 2.127 1 68.38 198 ALA B N 1
ATOM 4277 C CA . ALA B 1 198 ? -22.594 28.031 1.978 1 68.38 198 ALA B CA 1
ATOM 4278 C C . ALA B 1 198 ? -22.703 29.203 1.005 1 68.38 198 ALA B C 1
ATOM 4280 O O . ALA B 1 198 ? -22.016 30.203 1.159 1 68.38 198 ALA B O 1
ATOM 4281 N N . ARG B 1 199 ? -23.5 29.094 0.002 1 67.31 199 ARG B N 1
ATOM 4282 C CA . ARG B 1 199 ? -23.703 30.172 -0.964 1 67.31 199 ARG B CA 1
ATOM 4283 C C . ARG B 1 199 ? -24.297 31.406 -0.292 1 67.31 199 ARG B C 1
ATOM 4285 O O . ARG B 1 199 ? -23.984 32.531 -0.665 1 67.31 199 ARG B O 1
ATOM 4292 N N . ARG B 1 200 ? -25.016 31.141 0.666 1 68.12 200 ARG B N 1
ATOM 4293 C CA . ARG B 1 200 ? -25.734 32.25 1.295 1 68.12 200 ARG B CA 1
ATOM 4294 C C . ARG B 1 200 ? -24.906 32.844 2.422 1 68.12 200 ARG B C 1
ATOM 4296 O O . ARG B 1 200 ? -24.859 34.094 2.564 1 68.12 200 ARG B O 1
ATOM 4303 N N . SER B 1 201 ? -24.266 32 3.145 1 77 201 SER B N 1
ATOM 4304 C CA . SER B 1 201 ? -23.5 32.5 4.285 1 77 201 SER B CA 1
ATOM 4305 C C . SER B 1 201 ? -22.297 31.594 4.574 1 77 201 SER B C 1
ATOM 4307 O O . SER B 1 201 ? -22.25 30.938 5.613 1 77 201 SER B O 1
ATOM 4309 N N . PRO B 1 202 ? -21.25 31.797 3.75 1 76.19 202 PRO B N 1
ATOM 4310 C CA . PRO B 1 202 ? -20.109 30.891 3.889 1 76.19 202 PRO B CA 1
ATOM 4311 C C . PRO B 1 202 ? -19.359 31.078 5.215 1 76.19 202 PRO B C 1
ATOM 4313 O O . PRO B 1 202 ? -18.719 30.141 5.695 1 76.19 202 PRO B O 1
ATOM 4316 N N . THR B 1 203 ? -19.5 32.188 5.941 1 80.81 203 THR B N 1
ATOM 4317 C CA . THR B 1 203 ? -18.719 32.469 7.145 1 80.81 203 THR B CA 1
ATOM 4318 C C . THR B 1 203 ? -19.531 32.156 8.398 1 80.81 203 THR B C 1
ATOM 4320 O O . THR B 1 203 ? -19.062 32.344 9.516 1 80.81 203 THR B O 1
ATOM 4323 N N . ARG B 1 204 ? -20.672 31.609 8.172 1 81.12 204 ARG B N 1
ATOM 4324 C CA . ARG B 1 204 ? -21.469 31.203 9.32 1 81.12 204 ARG B CA 1
ATOM 4325 C C . ARG B 1 204 ? -20.828 30.031 10.055 1 81.12 204 ARG B C 1
ATOM 4327 O O . ARG B 1 204 ? -20.422 29.047 9.43 1 81.12 204 ARG B O 1
ATOM 4334 N N . THR B 1 205 ? -20.719 30.203 11.336 1 80.75 205 THR B N 1
ATOM 4335 C CA . THR B 1 205 ? -20.109 29.156 12.164 1 80.75 205 THR B CA 1
ATOM 4336 C C . THR B 1 205 ? -21.078 28 12.344 1 80.75 205 THR B C 1
ATOM 4338 O O . THR B 1 205 ? -22.281 28.203 12.539 1 80.75 205 THR B O 1
ATOM 4341 N N . LEU B 1 206 ? -20.516 26.828 12.219 1 77.5 206 LEU B N 1
ATOM 4342 C CA . LEU B 1 206 ? -21.297 25.625 12.531 1 77.5 206 LEU B CA 1
ATOM 4343 C C . LEU B 1 206 ? -21.281 25.359 14.031 1 77.5 206 LEU B C 1
ATOM 4345 O O . LEU B 1 206 ? -20.234 25.438 14.68 1 77.5 206 LEU B O 1
ATOM 4349 N N . HIS B 1 207 ? -22.469 25.234 14.617 1 74.19 207 HIS B N 1
ATOM 4350 C CA . HIS B 1 207 ? -22.562 24.906 16.031 1 74.19 207 HIS B CA 1
ATOM 4351 C C . HIS B 1 207 ? -22.484 23.391 16.25 1 74.19 207 HIS B C 1
ATOM 4353 O O . HIS B 1 207 ? -23.5 22.719 16.297 1 74.19 207 HIS B O 1
ATOM 4359 N N . LEU B 1 208 ? -21.25 22.969 16.266 1 73.81 208 LEU B N 1
ATOM 4360 C CA . LEU B 1 208 ? -20.969 21.547 16.531 1 73.81 208 LEU B CA 1
ATOM 4361 C C . LEU B 1 208 ? -20.641 21.344 18 1 73.81 208 LEU B C 1
ATOM 4363 O O . LEU B 1 208 ? -20.203 22.266 18.688 1 73.81 208 LEU B O 1
ATOM 4367 N N . PRO B 1 209 ? -20.969 20.094 18.469 1 74.38 209 PRO B N 1
ATOM 4368 C CA . PRO B 1 209 ? -20.531 19.812 19.844 1 74.38 209 PRO B CA 1
ATOM 4369 C C . PRO B 1 209 ? -19.047 20.062 20.062 1 74.38 209 PRO B C 1
ATOM 4371 O O . PRO B 1 209 ? -18.234 19.797 19.172 1 74.38 209 PRO B O 1
ATOM 4374 N N . GLU B 1 210 ? -18.812 20.734 21.219 1 79.38 210 GLU B N 1
ATOM 4375 C CA . GLU B 1 210 ? -17.422 20.953 21.609 1 79.38 210 GLU B CA 1
ATOM 4376 C C . GLU B 1 210 ? -16.797 19.688 22.188 1 79.38 210 GLU B C 1
ATOM 4378 O O . GLU B 1 210 ? -17.172 19.266 23.281 1 79.38 210 GLU B O 1
ATOM 4383 N N . LEU B 1 211 ? -15.953 19.078 21.391 1 86.56 211 LEU B N 1
ATOM 4384 C CA . LEU B 1 211 ? -15.297 17.844 21.828 1 86.56 211 LEU B CA 1
ATOM 4385 C C . LEU B 1 211 ? -13.828 18.109 22.156 1 86.56 211 LEU B C 1
ATOM 4387 O O . LEU B 1 211 ? -13.125 18.766 21.391 1 86.56 211 LEU B O 1
ATOM 4391 N N . ASP B 1 212 ? -13.414 17.703 23.359 1 92.75 212 ASP B N 1
ATOM 4392 C CA . ASP B 1 212 ? -12.031 17.953 23.75 1 92.75 212 ASP B CA 1
ATOM 4393 C C . ASP B 1 212 ? -11.281 16.641 23.984 1 92.75 212 ASP B C 1
ATOM 4395 O O . ASP B 1 212 ? -10.18 16.641 24.531 1 92.75 212 ASP B O 1
ATOM 4399 N N . HIS B 1 213 ? -11.914 15.516 23.641 1 93.69 213 HIS B N 1
ATOM 4400 C CA . HIS B 1 213 ? -11.359 14.211 23.984 1 93.69 213 HIS B CA 1
ATOM 4401 C C . HIS B 1 213 ? -9.992 14 23.328 1 93.69 213 HIS B C 1
ATOM 4403 O O . HIS B 1 213 ? -9.094 13.414 23.938 1 93.69 213 HIS B O 1
ATOM 4409 N N . TYR B 1 214 ? -9.859 14.422 22.078 1 94.25 214 TYR B N 1
ATOM 4410 C CA . TYR B 1 214 ? -8.555 14.219 21.453 1 94.25 214 TYR B CA 1
ATOM 4411 C C . TYR B 1 214 ? -7.5 15.117 22.078 1 94.25 214 TYR B C 1
ATOM 4413 O O . TYR B 1 214 ? -6.359 14.695 22.281 1 94.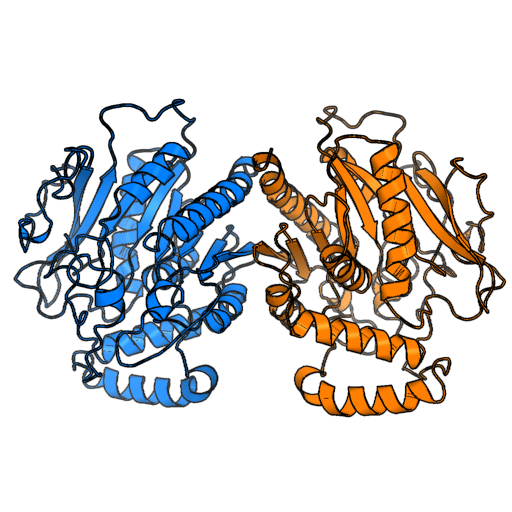25 214 TYR B O 1
ATOM 4421 N N . TRP B 1 215 ? -7.852 16.391 22.344 1 95.75 215 TRP B N 1
ATOM 4422 C CA . TRP B 1 215 ? -6.945 17.297 23.047 1 95.75 215 TRP B CA 1
ATOM 4423 C C . TRP B 1 215 ? -6.5 16.688 24.375 1 95.75 215 TRP B C 1
ATOM 4425 O O . TRP B 1 215 ? -5.312 16.703 24.719 1 95.75 215 TRP B O 1
ATOM 4435 N N . LEU B 1 216 ? -7.445 16.125 25.094 1 97.06 216 LEU B N 1
ATOM 4436 C CA . LEU B 1 216 ? -7.145 15.5 26.375 1 97.06 216 LEU B CA 1
ATOM 4437 C C . LEU B 1 216 ? -6.195 14.32 26.188 1 97.06 216 LEU B C 1
ATOM 4439 O O . LEU B 1 216 ? -5.332 14.07 27.031 1 97.06 216 LEU B O 1
ATOM 4443 N N . SER B 1 217 ? -6.348 13.609 25.094 1 97.25 217 SER B N 1
ATOM 4444 C CA . SER B 1 217 ? -5.512 12.445 24.812 1 97.25 217 SER B CA 1
ATOM 4445 C C . SER B 1 217 ? -4.09 12.867 24.453 1 97.25 217 SER B C 1
ATOM 4447 O O . SER B 1 217 ? -3.145 12.102 24.641 1 97.25 217 SER B O 1
ATOM 4449 N N . LEU B 1 218 ? -3.939 14.07 23.969 1 96.62 218 LEU B N 1
ATOM 4450 C CA . LEU B 1 218 ? -2.688 14.555 23.391 1 96.62 218 LEU B CA 1
ATOM 4451 C C . LEU B 1 218 ? -1.918 15.398 24.406 1 96.62 218 LEU B C 1
ATOM 4453 O O . LEU B 1 218 ? -0.712 15.211 24.578 1 96.62 218 LEU B O 1
ATOM 4457 N N . SER B 1 219 ? -2.574 16.297 25.141 1 97.06 219 SER B N 1
ATOM 4458 C CA . SER B 1 219 ? -1.977 17.359 25.938 1 97.06 219 SER B CA 1
ATOM 4459 C C . SER B 1 219 ? -1.472 16.844 27.281 1 97.06 219 SER B C 1
ATOM 4461 O O . SER B 1 219 ? -2.141 16.031 27.922 1 97.06 219 SER B O 1
ATOM 4463 N N . GLN B 1 220 ? -0.323 17.344 27.656 1 96.62 220 GLN B N 1
ATOM 4464 C CA . GLN B 1 220 ? 0.198 17.031 28.984 1 96.62 220 GLN B CA 1
ATOM 4465 C C . GLN B 1 220 ? -0.704 17.594 30.078 1 96.62 220 GLN B C 1
ATOM 4467 O O . GLN B 1 220 ? -0.629 17.172 31.234 1 96.62 220 GLN B O 1
ATOM 4472 N N . ASP B 1 221 ? -1.541 18.594 29.781 1 95.94 221 ASP B N 1
ATOM 4473 C CA . ASP B 1 221 ? -2.521 19.141 30.719 1 95.94 221 ASP B CA 1
ATOM 4474 C C . ASP B 1 221 ? -3.76 18.266 30.797 1 95.94 221 ASP B C 1
ATOM 4476 O O . ASP B 1 221 ? -4.68 18.531 31.578 1 95.94 221 ASP B O 1
ATOM 4480 N N . GLY B 1 222 ? -3.838 17.25 29.984 1 96.94 222 GLY B N 1
ATOM 4481 C CA . GLY B 1 222 ? -4.816 16.172 30.031 1 96.94 222 GLY B CA 1
ATOM 4482 C C . GLY B 1 222 ? -4.207 14.836 30.406 1 96.94 222 GLY B C 1
ATOM 4483 O O . GLY B 1 222 ? -3.584 14.695 31.453 1 96.94 222 GLY B O 1
ATOM 4484 N N . HIS B 1 223 ? -4.297 13.891 29.469 1 97.31 223 HIS B N 1
ATOM 4485 C CA . HIS B 1 223 ? -3.787 12.547 29.734 1 97.31 223 HIS B CA 1
ATOM 4486 C C . HIS B 1 223 ? -2.631 12.211 28.797 1 97.31 223 HIS B C 1
ATOM 4488 O O . HIS B 1 223 ? -2.15 11.07 28.781 1 97.31 223 HIS B O 1
ATOM 4494 N N . GLY B 1 224 ? -2.27 13.227 28.016 1 96.75 224 GLY B N 1
ATOM 4495 C CA . GLY B 1 224 ? -1.214 13 27.047 1 96.75 224 GLY B CA 1
ATOM 4496 C C . GLY B 1 224 ? 0.136 13.523 27.5 1 96.75 224 GLY B C 1
ATOM 4497 O O . GLY B 1 224 ? 0.376 13.688 28.688 1 96.75 224 GLY B O 1
ATOM 4498 N N . GLU B 1 225 ? 1.046 13.672 26.516 1 96.06 225 GLU B N 1
ATOM 4499 C CA . GLU B 1 225 ? 2.422 13.969 26.906 1 96.06 225 GLU B CA 1
ATOM 4500 C C . GLU B 1 225 ? 2.932 15.234 26.219 1 96.06 225 GLU B C 1
ATOM 4502 O O . GLU B 1 225 ? 4.07 15.648 26.438 1 96.06 225 GLU B O 1
ATOM 4507 N N . TRP B 1 226 ? 2.141 15.914 25.438 1 97.38 226 TRP B N 1
ATOM 4508 C CA . TRP B 1 226 ? 2.662 16.969 24.594 1 97.38 226 TRP B CA 1
ATOM 4509 C C . TRP B 1 226 ? 2.307 18.344 25.141 1 97.38 226 TRP B C 1
ATOM 4511 O O . TRP B 1 226 ? 1.187 18.562 25.609 1 97.38 226 TRP B O 1
ATOM 4521 N N . ASP B 1 227 ? 3.283 19.219 25.109 1 97.06 227 ASP B N 1
ATOM 4522 C CA . ASP B 1 227 ? 3.107 20.625 25.484 1 97.06 227 ASP B CA 1
ATOM 4523 C C . ASP B 1 227 ? 2.498 21.422 24.328 1 97.06 227 ASP B C 1
ATOM 4525 O O . ASP B 1 227 ? 3.184 21.75 23.359 1 97.06 227 ASP B O 1
ATOM 4529 N N . ILE B 1 228 ? 1.215 21.812 24.469 1 96 228 ILE B N 1
ATOM 4530 C CA . ILE B 1 228 ? 0.44 22.375 23.375 1 96 228 ILE B CA 1
ATOM 4531 C C . ILE B 1 228 ? 0.106 23.844 23.688 1 96 228 ILE B C 1
ATOM 4533 O O . ILE B 1 228 ? -0.312 24.156 24.812 1 96 228 ILE B O 1
ATOM 4537 N N . HIS B 1 229 ? 0.321 24.703 22.719 1 97.31 229 HIS B N 1
ATOM 4538 C CA . HIS B 1 229 ? 0.016 26.125 22.875 1 97.31 229 HIS B CA 1
ATOM 4539 C C . HIS B 1 229 ? -1.489 26.359 22.953 1 97.31 229 HIS B C 1
ATOM 4541 O O . HIS B 1 229 ? -2.236 25.906 22.078 1 97.31 229 HIS B O 1
ATOM 4547 N N . PRO B 1 230 ? -1.992 27.031 23.922 1 96.25 230 PRO B N 1
ATOM 4548 C CA . PRO B 1 230 ? -3.436 27.125 24.156 1 96.25 230 PRO B CA 1
ATOM 4549 C C . PRO B 1 230 ? -4.176 27.812 23.031 1 96.25 230 PRO B C 1
ATOM 4551 O O . PRO B 1 230 ? -5.34 27.516 22.766 1 96.25 230 PRO B O 1
ATOM 4554 N N . LEU B 1 231 ? -3.508 28.781 22.375 1 96.69 231 LEU B N 1
ATOM 4555 C CA . LEU B 1 231 ? -4.172 29.516 21.297 1 96.69 231 LEU B CA 1
ATOM 4556 C C . LEU B 1 231 ? -3.998 28.812 19.953 1 96.69 231 LEU B C 1
ATOM 4558 O O . LEU B 1 231 ? -4.887 28.859 19.109 1 96.69 231 LEU B O 1
ATOM 4562 N N . TRP B 1 232 ? -2.822 28.203 19.719 1 98.06 232 TRP B N 1
ATOM 4563 C CA . TRP B 1 232 ? -2.498 27.609 18.422 1 98.06 232 TRP B CA 1
ATOM 4564 C C . TRP B 1 232 ? -3.211 26.266 18.25 1 98.06 232 TRP B C 1
ATOM 4566 O O . TRP B 1 232 ? -3.48 25.844 17.125 1 98.06 232 TRP B O 1
ATOM 4576 N N . ARG B 1 233 ? -3.486 25.641 19.344 1 97.19 233 ARG B N 1
ATOM 4577 C CA . ARG B 1 233 ? -4.293 24.422 19.391 1 97.19 233 ARG B CA 1
ATOM 4578 C C . ARG B 1 233 ? -5.199 24.422 20.625 1 97.19 233 ARG B C 1
ATOM 4580 O O . ARG B 1 233 ? -4.938 23.703 21.594 1 97.19 233 ARG B O 1
ATOM 4587 N N . PRO B 1 234 ? -6.309 25.109 20.547 1 96.06 234 PRO B N 1
ATOM 4588 C CA . PRO B 1 234 ? -7.199 25.234 21.703 1 96.06 234 PRO B CA 1
ATOM 4589 C C . PRO B 1 234 ? -7.859 23.922 22.078 1 96.06 234 PRO B C 1
ATOM 4591 O O . PRO B 1 234 ? -8 23.031 21.234 1 96.06 234 PRO B O 1
ATOM 4594 N N . ARG B 1 235 ? -8.258 23.828 23.266 1 95.31 235 ARG B N 1
ATOM 4595 C CA . ARG B 1 235 ? -8.828 22.609 23.844 1 95.31 235 ARG B CA 1
ATOM 4596 C C . ARG B 1 235 ? -10.016 22.125 23.031 1 95.31 235 ARG B C 1
ATOM 4598 O O . ARG B 1 235 ? -10.203 20.906 22.844 1 95.31 235 ARG B O 1
ATOM 4605 N N . HIS B 1 236 ? -10.828 23.031 22.5 1 93.19 236 HIS B N 1
ATOM 4606 C CA . HIS B 1 236 ? -12.023 22.641 21.766 1 93.19 236 HIS B CA 1
ATOM 4607 C C . HIS B 1 236 ? -11.852 22.891 20.266 1 93.19 236 HIS B C 1
ATOM 4609 O O . HIS B 1 236 ? -12.836 22.953 19.531 1 93.19 236 HIS B O 1
ATOM 4615 N N . ALA B 1 237 ? -10.719 22.984 19.781 1 92.56 237 ALA B N 1
ATOM 4616 C CA . ALA B 1 237 ? -10.367 23.203 18.375 1 92.56 237 ALA B CA 1
ATOM 4617 C C . ALA B 1 237 ? -11 24.484 17.844 1 92.56 237 ALA B C 1
ATOM 4619 O O . ALA B 1 237 ? -11.734 25.156 18.562 1 92.56 237 ALA B O 1
ATOM 4620 N N . PHE B 1 238 ? -10.625 24.844 16.656 1 93.31 238 PHE B N 1
ATOM 4621 C CA . PHE B 1 238 ? -11.242 25.969 15.961 1 93.31 238 PHE B CA 1
ATOM 4622 C C . PHE B 1 238 ? -12.703 25.672 15.641 1 93.31 238 PHE B C 1
ATOM 4624 O O . PHE B 1 238 ? -13.102 24.516 15.547 1 93.31 238 PHE B O 1
ATOM 4631 N N . ARG B 1 239 ? -13.523 26.703 15.508 1 87.81 239 ARG B N 1
ATOM 4632 C CA . ARG B 1 239 ? -14.914 26.531 15.094 1 87.81 239 ARG B CA 1
ATOM 4633 C C . ARG B 1 239 ? -15.039 26.547 13.57 1 87.81 239 ARG B C 1
ATOM 4635 O O . ARG B 1 239 ? -14.758 27.547 12.922 1 87.81 239 ARG B O 1
ATOM 4642 N N . PRO B 1 240 ? -15.438 25.406 13.07 1 86.19 240 PRO B N 1
ATOM 4643 C CA . PRO B 1 240 ? -15.555 25.375 11.609 1 86.19 240 PRO B CA 1
ATOM 4644 C C . PRO B 1 240 ? -16.734 26.203 11.102 1 86.19 240 PRO B C 1
ATOM 4646 O O . PRO B 1 240 ? -17.688 26.453 11.852 1 86.19 240 PRO B O 1
ATOM 4649 N N . THR B 1 241 ? -16.609 26.703 9.906 1 86.5 241 THR B N 1
ATOM 4650 C CA . THR B 1 241 ? -17.688 27.438 9.242 1 86.5 241 THR B CA 1
ATOM 4651 C C . THR B 1 241 ? -18.344 26.578 8.172 1 86.5 241 THR B C 1
ATOM 4653 O O . THR B 1 241 ? -17.797 25.547 7.773 1 86.5 241 THR B O 1
ATOM 4656 N N . VAL B 1 242 ? -19.469 27.016 7.719 1 83.75 242 VAL B N 1
ATOM 4657 C CA . VAL B 1 242 ? -20.203 26.297 6.676 1 83.75 242 VAL B CA 1
ATOM 4658 C C . VAL B 1 242 ? -19.375 26.266 5.395 1 83.75 242 VAL B C 1
ATOM 4660 O O . VAL B 1 242 ? -19.297 25.219 4.73 1 83.75 242 VAL B O 1
ATOM 4663 N N . GLY B 1 243 ? -18.75 27.359 5.117 1 84.25 243 GLY B N 1
ATOM 4664 C CA . GLY B 1 243 ? -17.906 27.422 3.928 1 84.25 243 GLY B CA 1
ATOM 4665 C C . GLY B 1 243 ? -16.719 26.484 3.986 1 84.25 243 GLY B C 1
ATOM 4666 O O . GLY B 1 243 ? -16.375 25.844 2.99 1 84.25 243 GLY B O 1
ATOM 4667 N N . TRP B 1 244 ? -16.125 26.422 5.094 1 87.19 244 TRP B N 1
ATOM 4668 C CA . TRP B 1 244 ? -14.992 25.531 5.301 1 87.19 244 TRP B CA 1
ATOM 4669 C C . TRP B 1 244 ? -15.406 24.078 5.145 1 87.19 244 TRP B C 1
ATOM 4671 O O . TRP B 1 244 ? -14.734 23.297 4.453 1 87.19 244 TRP B O 1
ATOM 4681 N N . MET B 1 245 ? -16.516 23.703 5.715 1 87.38 245 MET B N 1
ATOM 4682 C CA . MET B 1 245 ? -16.984 22.328 5.613 1 87.38 245 MET B CA 1
ATOM 4683 C C . MET B 1 245 ? -17.344 21.984 4.172 1 87.38 245 MET B C 1
ATOM 4685 O O . MET B 1 245 ? -17.047 20.875 3.709 1 87.38 245 MET B O 1
ATOM 4689 N N . ARG B 1 246 ? -17.922 22.922 3.494 1 86.81 246 ARG B N 1
ATOM 4690 C CA . ARG B 1 246 ? -18.266 22.703 2.092 1 86.81 246 ARG B CA 1
ATOM 4691 C C . ARG B 1 246 ? -17.016 22.406 1.268 1 86.81 246 ARG B C 1
ATOM 4693 O O . ARG B 1 246 ? -17.016 21.469 0.462 1 86.81 246 ARG B O 1
ATOM 4700 N N . THR B 1 247 ? -15.961 23.188 1.484 1 91.38 247 THR B N 1
ATOM 4701 C CA . THR B 1 247 ? -14.758 23 0.672 1 91.38 247 THR B CA 1
ATOM 4702 C C . THR B 1 247 ? -14.062 21.688 1.029 1 91.38 247 THR B C 1
ATOM 4704 O O . THR B 1 247 ? -13.469 21.031 0.166 1 91.38 247 THR B O 1
ATOM 4707 N N . VAL B 1 248 ? -14.18 21.188 2.256 1 92.31 248 VAL B N 1
ATOM 4708 C CA . VAL B 1 248 ? -13.633 19.906 2.664 1 92.31 248 VAL B CA 1
ATOM 4709 C C . VAL B 1 248 ? -14.391 18.781 1.963 1 92.31 248 VAL B C 1
ATOM 4711 O O . VAL B 1 248 ? -13.781 17.859 1.411 1 92.31 248 VAL B O 1
ATOM 4714 N N . LEU B 1 249 ? -15.727 18.906 1.941 1 89.75 249 LEU B N 1
ATOM 4715 C CA . LEU B 1 249 ? -16.547 17.891 1.288 1 89.75 249 LEU B CA 1
ATOM 4716 C C . LEU B 1 249 ? -16.25 17.844 -0.208 1 89.75 249 LEU B C 1
ATOM 4718 O O . LEU B 1 249 ? -16.234 16.766 -0.804 1 89.75 249 LEU B O 1
ATOM 4722 N N . GLU B 1 250 ? -16.031 19 -0.786 1 91.81 250 GLU B N 1
ATOM 4723 C CA . GLU B 1 250 ? -15.648 19.047 -2.193 1 91.81 250 GLU B CA 1
ATOM 4724 C C . GLU B 1 250 ? -14.32 18.344 -2.439 1 91.81 250 GLU B C 1
ATOM 4726 O O . GLU B 1 250 ? -14.164 17.641 -3.439 1 91.81 250 GLU B O 1
ATOM 4731 N N . ALA B 1 251 ? -13.422 18.562 -1.529 1 95.06 251 ALA B N 1
ATOM 4732 C CA . ALA B 1 251 ? -12.117 17.906 -1.627 1 95.06 251 ALA B CA 1
ATOM 4733 C C . ALA B 1 251 ? -12.242 16.391 -1.491 1 95.06 251 ALA B C 1
ATOM 4735 O O . ALA B 1 251 ? -11.602 15.648 -2.225 1 95.06 251 ALA B O 1
ATOM 4736 N N . HIS B 1 252 ? -13.055 15.938 -0.591 1 94.44 252 HIS B N 1
ATOM 4737 C CA . HIS B 1 252 ? -13.32 14.508 -0.437 1 94.44 252 HIS B CA 1
ATOM 4738 C C . HIS B 1 252 ? -13.891 13.914 -1.718 1 94.44 252 HIS B C 1
ATOM 4740 O O . HIS B 1 252 ? -13.516 12.805 -2.113 1 94.44 252 HIS B O 1
ATOM 4746 N N . ALA B 1 253 ? -14.781 14.633 -2.354 1 93.12 253 ALA B N 1
ATOM 4747 C CA . ALA B 1 253 ? -15.375 14.164 -3.605 1 93.12 253 ALA B CA 1
ATOM 4748 C C . ALA B 1 253 ? -14.312 14.008 -4.691 1 93.12 253 ALA B C 1
ATOM 4750 O O . ALA B 1 253 ? -14.352 13.062 -5.477 1 93.12 253 ALA B O 1
ATOM 4751 N N . LYS B 1 254 ? -13.398 14.938 -4.719 1 95.69 254 LYS B N 1
ATOM 4752 C CA . LYS B 1 254 ? -12.312 14.852 -5.688 1 95.69 254 LYS B CA 1
ATOM 4753 C C . LYS B 1 254 ? -11.453 13.617 -5.441 1 95.69 254 LYS B C 1
ATOM 4755 O O . LYS B 1 254 ? -11.102 12.898 -6.387 1 95.69 254 LYS B O 1
ATOM 4760 N N . VAL B 1 255 ? -11.141 13.359 -4.223 1 96.62 255 VAL B N 1
ATOM 4761 C CA . VAL B 1 255 ? -10.352 12.172 -3.883 1 96.62 255 VAL B CA 1
ATOM 4762 C C . VAL B 1 255 ? -11.125 10.914 -4.266 1 96.62 255 VAL B C 1
ATOM 4764 O O . VAL B 1 255 ? -10.555 9.977 -4.832 1 96.62 255 VAL B O 1
ATOM 4767 N N . ALA B 1 256 ? -12.383 10.891 -3.975 1 94.25 256 ALA B N 1
ATOM 4768 C CA . ALA B 1 256 ? -13.219 9.727 -4.258 1 94.25 256 ALA B CA 1
ATOM 4769 C C . ALA B 1 256 ? -13.227 9.406 -5.75 1 94.25 256 ALA B C 1
ATOM 4771 O O . ALA B 1 256 ? -13.352 8.242 -6.141 1 94.25 256 ALA B O 1
ATOM 4772 N N . LYS B 1 257 ? -13.062 10.43 -6.527 1 95.69 257 LYS B N 1
ATOM 4773 C CA . LYS B 1 257 ? -13.039 10.234 -7.973 1 95.69 257 LYS B CA 1
ATOM 4774 C C . LYS B 1 257 ? -11.695 9.672 -8.43 1 95.69 257 LYS B C 1
ATOM 4776 O O . LYS B 1 257 ? -11.594 9.078 -9.5 1 95.69 257 LYS B O 1
ATOM 4781 N N . GLY B 1 258 ? -10.688 9.883 -7.645 1 97.19 258 GLY B N 1
ATOM 4782 C CA . GLY B 1 258 ? -9.344 9.445 -7.988 1 97.19 258 GLY B CA 1
ATOM 4783 C C . GLY B 1 258 ? -8.414 10.594 -8.336 1 97.19 258 GLY B C 1
ATOM 4784 O O . GLY B 1 258 ? -8.773 11.461 -9.133 1 97.19 258 GLY B O 1
ATOM 4785 N N . LEU B 1 259 ? -7.207 10.602 -7.777 1 98.12 259 LEU B N 1
ATOM 4786 C CA . LEU B 1 259 ? -6.273 11.695 -8.016 1 98.12 259 LEU B CA 1
ATOM 4787 C C . LEU B 1 259 ? -5.207 11.289 -9.031 1 98.12 259 LEU B C 1
ATOM 4789 O O . LEU B 1 259 ? -4.496 12.141 -9.562 1 98.12 259 LEU B O 1
ATOM 4793 N N . ASP B 1 260 ? -4.965 10 -9.297 1 96.94 260 ASP B N 1
ATOM 4794 C CA . ASP B 1 260 ? -4.062 9.43 -10.297 1 96.94 260 ASP B CA 1
ATOM 4795 C C . ASP B 1 260 ? -2.625 9.883 -10.062 1 96.94 260 ASP B C 1
ATOM 4797 O O . ASP B 1 260 ? -1.9 10.18 -11.008 1 96.94 260 ASP B O 1
ATOM 4801 N N . LEU B 1 261 ? -2.252 10.031 -8.781 1 98.19 261 LEU B N 1
ATOM 4802 C CA . LEU B 1 261 ? -0.86 10.352 -8.477 1 98.19 261 LEU B CA 1
ATOM 4803 C C . LEU B 1 261 ? 0.065 9.219 -8.922 1 98.19 261 LEU B C 1
ATOM 4805 O O . LEU B 1 261 ? -0.256 8.039 -8.742 1 98.19 261 LEU B O 1
ATOM 4809 N N . GLU B 1 262 ? 1.243 9.57 -9.461 1 96.31 262 GLU B N 1
ATOM 4810 C CA . GLU B 1 262 ? 2.189 8.562 -9.93 1 96.31 262 GLU B CA 1
ATOM 4811 C C . GLU B 1 262 ? 3.34 8.383 -8.945 1 96.31 262 GLU B C 1
ATOM 4813 O O . GLU B 1 262 ? 4.066 7.387 -9 1 96.31 262 GLU B O 1
ATOM 4818 N N . LEU B 1 263 ? 3.518 9.383 -8.086 1 97.25 263 LEU B N 1
ATOM 4819 C CA . LEU B 1 263 ? 4.57 9.273 -7.082 1 97.25 263 LEU B CA 1
ATOM 4820 C C . LEU B 1 263 ? 4.176 8.305 -5.973 1 97.25 263 LEU B C 1
ATOM 4822 O O . LEU B 1 263 ? 2.986 8.055 -5.758 1 97.25 263 LEU B O 1
ATOM 4826 N N . PRO B 1 264 ? 5.156 7.719 -5.23 1 98.31 264 PRO B N 1
ATOM 4827 C CA . PRO B 1 264 ? 4.84 6.832 -4.105 1 98.31 264 PRO B CA 1
ATOM 4828 C C . PRO B 1 264 ? 4.145 7.562 -2.957 1 98.31 264 PRO B C 1
ATOM 4830 O O . PRO B 1 264 ? 4.496 8.703 -2.641 1 98.31 264 PRO B O 1
ATOM 4833 N N . VAL B 1 265 ? 3.141 6.914 -2.406 1 98.88 265 VAL B N 1
ATOM 4834 C CA . VAL B 1 265 ? 2.408 7.457 -1.267 1 98.88 265 VAL B CA 1
ATOM 4835 C C . VAL B 1 265 ? 2.418 6.453 -0.118 1 98.88 265 VAL B C 1
ATOM 4837 O O . VAL B 1 265 ? 2.117 5.27 -0.315 1 98.88 265 VAL B O 1
ATOM 4840 N N . LEU B 1 266 ? 2.82 6.871 1.034 1 98.94 266 LEU B N 1
ATOM 4841 C CA . LEU B 1 266 ? 2.695 6.098 2.264 1 98.94 266 LEU B CA 1
ATOM 4842 C C . LEU B 1 266 ? 1.547 6.621 3.119 1 98.94 266 LEU B C 1
ATOM 4844 O O . LEU B 1 266 ? 1.49 7.812 3.43 1 98.94 266 LEU B O 1
ATOM 4848 N N . VAL B 1 267 ? 0.624 5.77 3.463 1 98.94 267 VAL B N 1
ATOM 4849 C CA . VAL B 1 267 ? -0.491 6.113 4.34 1 98.94 267 VAL B CA 1
ATOM 4850 C C . VAL B 1 267 ? -0.366 5.355 5.66 1 98.94 267 VAL B C 1
ATOM 4852 O O . VAL B 1 267 ? -0.383 4.125 5.68 1 98.94 267 VAL B O 1
ATOM 4855 N N . LEU B 1 268 ? -0.218 6.086 6.746 1 98.94 268 LEU B N 1
ATOM 4856 C CA . LEU B 1 268 ? -0.153 5.5 8.078 1 98.94 268 LEU B CA 1
ATOM 4857 C C . LEU B 1 268 ? -1.469 5.703 8.828 1 98.94 268 LEU B C 1
ATOM 4859 O O . LEU B 1 268 ? -2.014 6.809 8.844 1 98.94 268 LEU B O 1
ATOM 4863 N N . THR B 1 269 ? -1.992 4.637 9.406 1 98.88 269 THR B N 1
ATOM 4864 C CA . THR B 1 269 ? -3.209 4.723 10.203 1 98.88 269 THR B CA 1
ATOM 4865 C C . THR B 1 269 ? -3.08 3.883 11.469 1 98.88 269 THR B C 1
ATOM 4867 O O . THR B 1 269 ? -2.322 2.91 11.508 1 98.88 269 THR B O 1
ATOM 4870 N N . SER B 1 270 ? -3.82 4.344 12.5 1 98.88 270 SER B N 1
ATOM 4871 C CA . SER B 1 270 ? -4.027 3.463 13.641 1 98.88 270 SER B CA 1
ATOM 4872 C C . SER B 1 270 ? -4.695 2.158 13.219 1 98.88 270 SER B C 1
ATOM 4874 O O . SER B 1 270 ? -5.34 2.096 12.172 1 98.88 270 SER B O 1
ATOM 4876 N N . ALA B 1 271 ? -4.535 1.131 14.07 1 98.56 271 ALA B N 1
ATOM 4877 C CA . ALA B 1 271 ? -5.129 -0.166 13.758 1 98.56 271 ALA B CA 1
ATOM 4878 C C . ALA B 1 271 ? -6.648 -0.111 13.859 1 98.56 271 ALA B C 1
ATOM 4880 O O . ALA B 1 271 ? -7.352 -0.807 13.125 1 98.56 271 ALA B O 1
ATOM 4881 N N . GLN B 1 272 ? -7.102 0.748 14.742 1 97.75 272 GLN B N 1
ATOM 4882 C CA . GLN B 1 272 ? -8.531 0.769 15.016 1 97.75 272 GLN B CA 1
ATOM 4883 C C . GLN B 1 272 ? -9.023 2.193 15.266 1 97.75 272 GLN B C 1
ATOM 4885 O O . GLN B 1 272 ? -8.242 3.07 15.633 1 97.75 272 GLN B O 1
ATOM 4890 N N . SER B 1 273 ? -10.32 2.365 15 1 97.31 273 SER B N 1
ATOM 4891 C CA . SER B 1 273 ? -11.016 3.594 15.375 1 97.31 273 SER B CA 1
ATOM 4892 C C . SER B 1 273 ? -11.844 3.393 16.641 1 97.31 273 SER B C 1
ATOM 4894 O O . SER B 1 273 ? -12.305 2.283 16.906 1 97.31 273 SER B O 1
ATOM 4896 N N . HIS B 1 274 ? -11.945 4.398 17.375 1 95.94 274 HIS B N 1
ATOM 4897 C CA . HIS B 1 274 ? -12.828 4.434 18.531 1 95.94 274 HIS B CA 1
ATOM 4898 C C . HIS B 1 274 ? -13.43 5.824 18.719 1 95.94 274 HIS B C 1
ATOM 4900 O O . HIS B 1 274 ? -12.734 6.754 19.141 1 95.94 274 HIS B O 1
ATOM 4906 N N . PHE B 1 275 ? -14.742 5.945 18.562 1 92.62 275 PHE B N 1
ATOM 4907 C CA . PHE B 1 275 ? -15.422 7.234 18.625 1 92.62 275 PHE B CA 1
ATOM 4908 C C . PHE B 1 275 ? -16.203 7.371 19.938 1 92.62 275 PHE B C 1
ATOM 4910 O O . PHE B 1 275 ? -16.688 6.379 20.484 1 92.62 275 PHE B O 1
ATOM 4917 N N . GLY B 1 276 ? -16.25 8.57 20.406 1 89.69 276 GLY B N 1
ATOM 4918 C CA . GLY B 1 276 ? -17 8.906 21.594 1 89.69 276 GLY B CA 1
ATOM 4919 C C . GLY B 1 276 ? -17.078 10.398 21.859 1 89.69 276 GLY B C 1
ATOM 4920 O O . GLY B 1 276 ? -16.328 11.172 21.25 1 89.69 276 GLY B O 1
ATOM 4921 N N . ALA B 1 277 ? -17.938 10.82 22.781 1 88.44 277 ALA B N 1
ATOM 4922 C CA . ALA B 1 277 ? -18.156 12.234 23.078 1 88.44 277 ALA B CA 1
ATOM 4923 C C . ALA B 1 277 ? -17.312 12.695 24.25 1 88.44 277 ALA B C 1
ATOM 4925 O O . ALA B 1 277 ? -17.203 13.898 24.516 1 88.44 277 ALA B O 1
ATOM 4926 N N . SER B 1 278 ? -16.812 11.766 24.953 1 93.19 278 SER B N 1
ATOM 4927 C CA . SER B 1 278 ? -15.953 12.07 26.094 1 93.19 278 SER B CA 1
ATOM 4928 C C . SER B 1 278 ? -14.695 11.211 26.078 1 93.19 278 SER B C 1
ATOM 4930 O O . SER B 1 278 ? -14.641 10.18 25.406 1 93.19 278 SER B O 1
ATOM 4932 N N . TYR B 1 279 ? -13.781 11.703 26.797 1 95.25 279 TYR B N 1
ATOM 4933 C CA . TYR B 1 279 ? -12.516 10.984 26.859 1 95.25 279 TYR B CA 1
ATOM 4934 C C . TYR B 1 279 ? -12.719 9.578 27.406 1 95.25 279 TYR B C 1
ATOM 4936 O O . TYR B 1 279 ? -13.492 9.367 28.344 1 95.25 279 TYR B O 1
ATOM 4944 N N . ASP B 1 280 ? -12.023 8.656 26.781 1 94.75 280 ASP B N 1
ATOM 4945 C CA . ASP B 1 280 ? -11.883 7.242 27.141 1 94.75 280 ASP B CA 1
ATOM 4946 C C . ASP B 1 280 ? -10.438 6.777 26.969 1 94.75 280 ASP B C 1
ATOM 4948 O O . ASP B 1 280 ? -9.781 7.105 25.984 1 94.75 280 ASP B O 1
ATOM 4952 N N . PRO B 1 281 ? -9.883 6.059 28 1 96.62 281 PRO B N 1
ATOM 4953 C CA . PRO B 1 281 ? -8.484 5.641 27.891 1 96.62 281 PRO B CA 1
ATOM 4954 C C . PRO B 1 281 ? -8.18 4.926 26.578 1 96.62 281 PRO B C 1
ATOM 4956 O O . PRO B 1 281 ? -7.043 4.965 26.109 1 96.62 281 PRO B O 1
ATOM 4959 N N . LEU B 1 282 ? -9.117 4.316 26 1 97.19 282 LEU B N 1
ATOM 4960 C CA . LEU B 1 282 ? -8.93 3.609 24.734 1 97.19 282 LEU B CA 1
ATOM 4961 C C . LEU B 1 282 ? -8.555 4.582 23.609 1 97.19 282 LEU B C 1
ATOM 4963 O O . LEU B 1 282 ? -7.922 4.188 22.625 1 97.19 282 LEU B O 1
ATOM 4967 N N . MET B 1 283 ? -8.922 5.852 23.812 1 97.19 283 MET B N 1
ATOM 4968 C CA . MET B 1 283 ? -8.664 6.871 22.797 1 97.19 283 MET B CA 1
ATOM 4969 C C . MET B 1 283 ? -7.172 7.16 22.672 1 97.19 283 MET B C 1
ATOM 4971 O O . MET B 1 283 ? -6.73 7.754 21.688 1 97.19 283 MET B O 1
ATOM 4975 N N . GLN B 1 284 ? -6.379 6.711 23.641 1 97.75 284 GLN B N 1
ATOM 4976 C CA . GLN B 1 284 ? -4.93 6.879 23.578 1 97.75 284 GLN B CA 1
ATOM 4977 C C . GLN B 1 284 ? -4.277 5.73 22.812 1 97.75 284 GLN B C 1
ATOM 4979 O O . GLN B 1 284 ? -3.062 5.727 22.609 1 97.75 284 GLN B O 1
ATOM 4984 N N . ARG B 1 285 ? -5.125 4.742 22.359 1 98.25 285 ARG B N 1
ATOM 4985 C CA . ARG B 1 285 ? -4.602 3.59 21.625 1 98.25 285 ARG B CA 1
ATOM 4986 C C . ARG B 1 285 ? -5.41 3.326 20.359 1 98.25 285 ARG B C 1
ATOM 4988 O O . ARG B 1 285 ? -5.277 2.268 19.75 1 98.25 285 ARG B O 1
ATOM 4995 N N . THR B 1 286 ? -6.262 4.23 20 1 98.38 286 THR B N 1
ATOM 4996 C CA . THR B 1 286 ? -7.105 4.145 18.812 1 98.38 286 THR B CA 1
ATOM 4997 C C . THR B 1 286 ? -7.258 5.516 18.156 1 98.38 286 THR B C 1
ATOM 4999 O O . THR B 1 286 ? -6.926 6.539 18.766 1 98.38 286 THR B O 1
ATOM 5002 N N . ASP B 1 287 ? -7.688 5.488 16.984 1 98.25 287 ASP B N 1
ATOM 5003 C CA . ASP B 1 287 ? -8.039 6.746 16.328 1 98.25 287 ASP B CA 1
ATOM 5004 C C . ASP B 1 287 ? -9.445 7.195 16.703 1 98.25 287 ASP B C 1
ATOM 5006 O O . ASP B 1 287 ? -10.43 6.551 16.344 1 98.25 287 ASP B O 1
ATOM 5010 N N . SER B 1 288 ? -9.531 8.25 17.375 1 96.19 288 SER B N 1
ATOM 5011 C CA . SER B 1 288 ? -10.828 8.734 17.844 1 96.19 288 SER B CA 1
ATOM 5012 C C . SER B 1 288 ? -11.352 9.844 16.938 1 96.19 288 SER B C 1
ATOM 5014 O O . SER B 1 288 ? -12.352 10.492 17.266 1 96.19 288 SER B O 1
ATOM 5016 N N . VAL B 1 289 ? -10.68 10.117 15.82 1 94.81 289 VAL B N 1
ATOM 5017 C CA . VAL B 1 289 ? -10.992 11.289 15.008 1 94.81 289 VAL B CA 1
ATOM 5018 C C . VAL B 1 289 ? -11.508 10.852 13.641 1 94.81 289 VAL B C 1
ATOM 5020 O O . VAL B 1 289 ? -12.516 11.375 13.156 1 94.81 289 VAL B O 1
ATOM 5023 N N . VAL B 1 290 ? -10.836 9.828 13.023 1 95.44 290 VAL B N 1
ATOM 5024 C CA . VAL B 1 290 ? -11.266 9.383 11.703 1 95.44 290 VAL B CA 1
ATOM 5025 C C . VAL B 1 290 ? -11.531 7.883 11.719 1 95.44 290 VAL B C 1
ATOM 5027 O O . VAL B 1 290 ? -11.016 7.164 12.578 1 95.44 290 VAL B O 1
ATOM 5030 N N . ASP B 1 291 ? -12.352 7.414 10.781 1 96.25 291 ASP B N 1
ATOM 5031 C CA . ASP B 1 291 ? -12.523 5.984 10.539 1 96.25 291 ASP B CA 1
ATOM 5032 C C . ASP B 1 291 ? -11.367 5.422 9.719 1 96.25 291 ASP B C 1
ATOM 5034 O O . ASP B 1 291 ? -11.289 5.648 8.508 1 96.25 291 ASP B O 1
ATOM 5038 N N . VAL B 1 292 ? -10.594 4.645 10.383 1 97.69 292 VAL B N 1
ATOM 5039 C CA . VAL B 1 292 ? -9.344 4.223 9.758 1 97.69 292 VAL B CA 1
ATOM 5040 C C . VAL B 1 292 ? -9.633 3.293 8.586 1 97.69 292 VAL B C 1
ATOM 5042 O O . VAL B 1 292 ? -8.906 3.289 7.59 1 97.69 292 VAL B O 1
ATOM 5045 N N . ASN B 1 293 ? -10.648 2.482 8.602 1 96.12 293 ASN B N 1
ATOM 5046 C CA . ASN B 1 293 ? -10.992 1.602 7.488 1 96.12 293 ASN B CA 1
ATOM 5047 C C . ASN B 1 293 ? -11.406 2.396 6.25 1 96.12 293 ASN B C 1
ATOM 5049 O O . ASN B 1 293 ? -10.984 2.074 5.137 1 96.12 293 ASN B O 1
ATOM 5053 N N . LEU B 1 294 ? -12.172 3.383 6.484 1 95.25 294 LEU B N 1
ATOM 5054 C CA . LEU B 1 294 ? -12.586 4.238 5.379 1 95.25 294 LEU B CA 1
ATOM 5055 C C . LEU B 1 294 ? -11.398 4.98 4.785 1 95.25 294 LEU B C 1
ATOM 5057 O O . LEU B 1 294 ? -11.289 5.113 3.562 1 95.25 294 LEU B O 1
ATOM 5061 N N . VAL B 1 295 ? -10.539 5.449 5.668 1 97.62 295 VAL B N 1
ATOM 5062 C CA . VAL B 1 295 ? -9.336 6.141 5.203 1 97.62 295 VAL B CA 1
ATOM 5063 C C . VAL B 1 295 ? -8.516 5.207 4.32 1 97.62 295 VAL B C 1
ATOM 5065 O O . VAL B 1 295 ? -8.062 5.602 3.24 1 97.62 295 VAL B O 1
ATOM 5068 N N . ARG B 1 296 ? -8.328 4.012 4.715 1 98.25 296 ARG B N 1
ATOM 5069 C CA . ARG B 1 296 ? -7.555 3.039 3.953 1 98.25 296 ARG B CA 1
ATOM 5070 C C . ARG B 1 296 ? -8.211 2.748 2.609 1 98.25 296 ARG B C 1
ATOM 5072 O O . ARG B 1 296 ? -7.531 2.68 1.582 1 98.25 296 ARG B O 1
ATOM 5079 N N . GLN B 1 297 ? -9.477 2.613 2.625 1 97.06 297 GLN B N 1
ATOM 5080 C CA . GLN B 1 297 ? -10.195 2.379 1.373 1 97.06 297 GLN B CA 1
ATOM 5081 C C . GLN B 1 297 ? -10.023 3.555 0.415 1 97.06 297 GLN B C 1
ATOM 5083 O O . GLN B 1 297 ? -9.75 3.361 -0.771 1 97.06 297 GLN B O 1
ATOM 5088 N N . ARG B 1 298 ? -10.156 4.727 0.951 1 97.62 298 ARG B N 1
ATOM 5089 C CA . ARG B 1 298 ? -10.047 5.918 0.113 1 97.62 298 ARG B CA 1
ATOM 5090 C C . ARG B 1 298 ? -8.609 6.121 -0.366 1 97.62 298 ARG B C 1
ATOM 5092 O O . ARG B 1 298 ? -8.383 6.711 -1.425 1 97.62 298 ARG B O 1
ATOM 5099 N N . SER B 1 299 ? -7.684 5.648 0.431 1 98.56 299 SER B N 1
ATOM 5100 C CA . SER B 1 299 ? -6.281 5.785 0.051 1 98.56 299 SER B CA 1
ATOM 5101 C C . SER B 1 299 ? -6.008 5.125 -1.296 1 98.56 299 SER B C 1
ATOM 5103 O O . SER B 1 299 ? -5.098 5.535 -2.021 1 98.56 299 SER B O 1
ATOM 5105 N N . LEU B 1 300 ? -6.793 4.141 -1.668 1 98.25 300 LEU B N 1
ATOM 5106 C CA . LEU B 1 300 ? -6.621 3.42 -2.926 1 98.25 300 LEU B CA 1
ATOM 5107 C C . LEU B 1 300 ? -6.926 4.324 -4.113 1 98.25 300 LEU B C 1
ATOM 5109 O O . LEU B 1 300 ? -6.582 3.998 -5.254 1 98.25 300 LEU B O 1
ATOM 5113 N N . LYS B 1 301 ? -7.52 5.48 -3.861 1 98.06 301 LYS B N 1
ATOM 5114 C CA . LYS B 1 301 ? -7.91 6.422 -4.906 1 98.06 301 LYS B CA 1
ATOM 5115 C C . LYS B 1 301 ? -6.848 7.504 -5.098 1 98.06 301 LYS B C 1
ATOM 5117 O O . LYS B 1 301 ? -6.965 8.336 -6 1 98.06 301 LYS B O 1
ATOM 5122 N N . LEU B 1 302 ? -5.789 7.441 -4.316 1 98.75 302 LEU B N 1
ATOM 5123 C CA . LEU B 1 302 ? -4.797 8.508 -4.344 1 98.75 302 LEU B CA 1
ATOM 5124 C C . LEU B 1 302 ? -3.891 8.375 -5.562 1 98.75 302 LEU B C 1
ATOM 5126 O O . L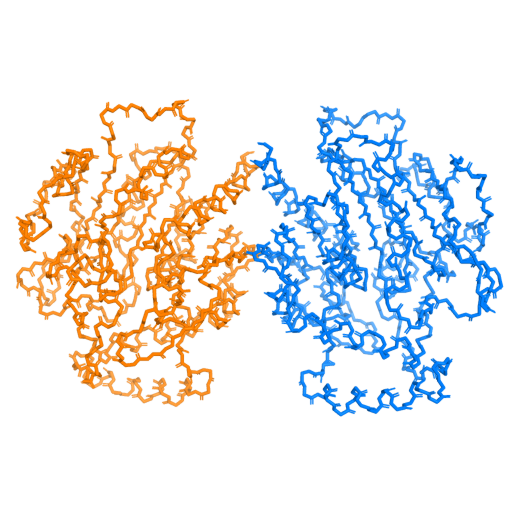EU B 1 302 ? -3.557 9.375 -6.207 1 98.75 302 LEU B O 1
ATOM 5130 N N . GLY B 1 303 ? -3.484 7.137 -5.848 1 98.5 303 GLY B N 1
ATOM 5131 C CA . GLY B 1 303 ? -2.506 7 -6.914 1 98.5 303 GLY B CA 1
ATOM 5132 C C . GLY B 1 303 ? -2.193 5.555 -7.25 1 98.5 303 GLY B C 1
ATOM 5133 O O . GLY B 1 303 ? -2.873 4.641 -6.777 1 98.5 303 GLY B O 1
ATOM 5134 N N . SER B 1 304 ? -1.114 5.344 -8.094 1 98.38 304 SER B N 1
ATOM 5135 C CA . SER B 1 304 ? -0.843 4.031 -8.672 1 98.38 304 SER B CA 1
ATOM 5136 C C . SER B 1 304 ? 0.194 3.27 -7.855 1 98.38 304 SER B C 1
ATOM 5138 O O . SER B 1 304 ? 0.529 2.127 -8.18 1 98.38 304 SER B O 1
ATOM 5140 N N . PHE B 1 305 ? 0.702 3.867 -6.828 1 98.69 305 PHE B N 1
ATOM 5141 C CA . PHE B 1 305 ? 1.69 3.221 -5.973 1 98.69 305 PHE B CA 1
ATOM 5142 C C . PHE B 1 305 ? 1.514 3.65 -4.523 1 98.69 305 PHE B C 1
ATOM 5144 O O . PHE B 1 305 ? 2.197 4.562 -4.051 1 98.69 305 PHE B O 1
ATOM 5151 N N . VAL B 1 306 ? 0.624 3.006 -3.768 1 98.88 306 VAL B N 1
ATOM 5152 C CA . VAL B 1 306 ? 0.201 3.422 -2.434 1 98.88 306 VAL B CA 1
ATOM 5153 C C . VAL B 1 306 ? 0.52 2.32 -1.425 1 98.88 306 VAL B C 1
ATOM 5155 O O . VAL B 1 306 ? 0.137 1.163 -1.617 1 98.88 306 VAL B O 1
ATOM 5158 N N . THR B 1 307 ? 1.222 2.654 -0.402 1 98.88 307 THR B N 1
ATOM 5159 C CA . THR B 1 307 ? 1.494 1.765 0.721 1 98.88 307 THR B CA 1
ATOM 5160 C C . THR B 1 307 ? 0.616 2.117 1.918 1 98.88 307 THR B C 1
ATOM 5162 O O . THR B 1 307 ? 0.584 3.271 2.352 1 98.88 307 THR B O 1
ATOM 5165 N N . ASN B 1 308 ? -0.104 1.174 2.365 1 98.88 308 ASN B N 1
ATOM 5166 C CA . ASN B 1 308 ? -0.828 1.313 3.625 1 98.88 308 ASN B CA 1
ATOM 5167 C C . ASN B 1 308 ? -0.082 0.646 4.777 1 98.88 308 ASN B C 1
ATOM 5169 O O . ASN B 1 308 ? 0.179 -0.557 4.738 1 98.88 308 ASN B O 1
ATOM 5173 N N . ALA B 1 309 ? 0.263 1.425 5.777 1 98.94 309 ALA B N 1
ATOM 5174 C CA . ALA B 1 309 ? 0.927 0.945 6.984 1 98.94 309 ALA B CA 1
ATOM 5175 C C . ALA B 1 309 ? 0.033 1.123 8.211 1 98.94 309 ALA B C 1
ATOM 5177 O O . ALA B 1 309 ? -0.419 2.232 8.5 1 98.94 309 ALA B O 1
ATOM 5178 N N . ILE B 1 310 ? -0.196 0.062 8.914 1 98.88 310 ILE B N 1
ATOM 5179 C CA . ILE B 1 310 ? -1.062 0.056 10.094 1 98.88 310 ILE B CA 1
ATOM 5180 C C . ILE B 1 310 ? -0.211 0.042 11.359 1 98.88 310 ILE B C 1
ATOM 5182 O O . ILE B 1 310 ? 0.723 -0.754 11.477 1 98.88 310 ILE B O 1
ATOM 5186 N N . ILE B 1 311 ? -0.537 0.923 12.273 1 98.88 311 ILE B N 1
ATOM 5187 C CA . ILE B 1 311 ? 0.212 1.036 13.523 1 98.88 311 ILE B CA 1
ATOM 5188 C C . ILE B 1 311 ? -0.664 0.59 14.688 1 98.88 311 ILE B C 1
ATOM 5190 O O . ILE B 1 311 ? -1.696 1.204 14.969 1 98.88 311 ILE B O 1
ATOM 5194 N N . THR B 1 312 ? -0.239 -0.441 15.383 1 98.44 312 THR B N 1
ATOM 5195 C CA . THR B 1 312 ? -0.986 -0.966 16.516 1 98.44 312 THR B CA 1
ATOM 5196 C C . THR B 1 312 ? -0.908 -0.01 17.703 1 98.44 312 THR B C 1
ATOM 5198 O O . THR B 1 312 ? 0.158 0.532 18 1 98.44 312 THR B O 1
ATOM 5201 N N . ASP B 1 313 ? -2.018 0.323 18.297 1 98.62 313 ASP B N 1
ATOM 5202 C CA . ASP B 1 313 ? -2.16 1.075 19.547 1 98.62 313 ASP B CA 1
ATOM 5203 C C . ASP B 1 313 ? -1.844 2.553 19.328 1 98.62 313 ASP B C 1
ATOM 5205 O O . ASP B 1 313 ? -1.445 3.25 20.266 1 98.62 313 ASP B O 1
ATOM 5209 N N . ALA B 1 314 ? -1.997 3.018 18.125 1 98.81 314 ALA B N 1
ATOM 5210 C CA . ALA B 1 314 ? -1.725 4.426 17.828 1 98.81 314 ALA B CA 1
ATOM 5211 C C . ALA B 1 314 ? -2.988 5.266 17.969 1 98.81 314 ALA B C 1
ATOM 5213 O O . ALA B 1 314 ? -4.102 4.758 17.828 1 98.81 314 ALA B O 1
ATOM 5214 N N . MET B 1 315 ? -2.785 6.496 18.281 1 98.56 315 MET B N 1
ATOM 5215 C CA . MET B 1 315 ? -3.861 7.484 18.234 1 98.56 315 MET B CA 1
ATOM 5216 C C . MET B 1 315 ? -4.059 8.008 16.828 1 98.56 315 MET B C 1
ATOM 5218 O O . MET B 1 315 ? -3.594 7.398 15.859 1 98.56 315 MET B O 1
ATOM 5222 N N . HIS B 1 316 ? -4.844 9.055 16.625 1 97.94 316 HIS B N 1
ATOM 5223 C CA . HIS B 1 316 ? -5.098 9.695 15.336 1 97.94 316 HIS B CA 1
ATOM 5224 C C . HIS B 1 316 ? -3.797 10.148 14.68 1 97.94 316 HIS B C 1
ATOM 5226 O O . HIS B 1 316 ? -3.564 9.867 13.5 1 97.94 316 HIS B O 1
ATOM 5232 N N . ASP B 1 317 ? -2.986 10.82 15.383 1 98.69 317 ASP B N 1
ATOM 5233 C CA . ASP B 1 317 ? -1.632 11.133 14.938 1 98.69 317 ASP B CA 1
ATOM 5234 C C . ASP B 1 317 ? -0.638 10.078 15.422 1 98.69 317 ASP B C 1
ATOM 5236 O O . ASP B 1 317 ? -0.29 10.047 16.609 1 98.69 317 ASP B O 1
ATOM 5240 N N . VAL B 1 318 ? -0.125 9.297 14.516 1 98.88 318 VAL B N 1
ATOM 5241 C CA . VAL B 1 318 ? 0.696 8.156 14.914 1 98.88 318 VAL B CA 1
ATOM 5242 C C . VAL B 1 318 ? 2.035 8.656 15.461 1 98.88 318 VAL B C 1
ATOM 5244 O O . VAL B 1 318 ? 2.66 7.992 16.281 1 98.88 318 VAL B O 1
ATOM 5247 N N . PHE B 1 319 ? 2.465 9.859 15.109 1 98.81 319 PHE B N 1
ATOM 5248 C CA . PHE B 1 319 ? 3.754 10.398 15.523 1 98.81 319 PHE B CA 1
ATOM 5249 C C . PHE B 1 319 ? 3.645 11.102 16.875 1 98.81 319 PHE B C 1
ATOM 5251 O O . PHE B 1 319 ? 4.652 11.5 17.453 1 98.81 319 PHE B O 1
ATOM 5258 N N . THR B 1 320 ? 2.449 11.328 17.344 1 98.38 320 THR B N 1
ATOM 5259 C CA . THR B 1 320 ? 2.271 11.891 18.672 1 98.38 320 THR B CA 1
ATOM 5260 C C . THR B 1 320 ? 1.621 10.875 19.609 1 98.38 320 THR B C 1
ATOM 5262 O O . THR B 1 320 ? 1.125 11.242 20.688 1 98.38 320 THR B O 1
ATOM 5265 N N . SER B 1 321 ? 1.596 9.609 19.172 1 98.5 321 SER B N 1
ATOM 5266 C CA . SER B 1 321 ? 1.131 8.516 20.016 1 98.5 321 SER B CA 1
ATOM 5267 C C . SER B 1 321 ? 2.152 8.18 21.094 1 98.5 321 SER B C 1
ATOM 5269 O O . SER B 1 321 ? 3.176 8.852 21.219 1 98.5 321 SER B O 1
ATOM 5271 N N . SER B 1 322 ? 1.782 7.188 21.984 1 97.62 322 SER B N 1
ATOM 5272 C CA . SER B 1 322 ? 2.717 6.758 23.016 1 97.62 322 SER B CA 1
ATOM 5273 C C . SER B 1 322 ? 4 6.203 22.406 1 97.62 322 SER B C 1
ATOM 5275 O O . SER B 1 322 ? 4.082 6.004 21.203 1 97.62 322 SER B O 1
ATOM 5277 N N . ALA B 1 323 ? 5.016 5.941 23.188 1 97.69 323 ALA B N 1
ATOM 5278 C CA . ALA B 1 323 ? 6.371 5.637 22.734 1 97.69 323 ALA B CA 1
ATOM 5279 C C . ALA B 1 323 ? 6.379 4.414 21.828 1 97.69 323 ALA B C 1
ATOM 5281 O O . ALA B 1 323 ? 7.059 4.406 20.797 1 97.69 323 ALA B O 1
ATOM 5282 N N . GLY B 1 324 ? 5.699 3.375 22.172 1 98.12 324 GLY B N 1
ATOM 5283 C CA . GLY B 1 324 ? 5.664 2.148 21.391 1 98.12 324 GLY B CA 1
ATOM 5284 C C . GLY B 1 324 ? 5.184 2.361 19.969 1 98.12 324 GLY B C 1
ATOM 5285 O O . GLY B 1 324 ? 5.934 2.148 19.016 1 98.12 324 GLY B O 1
ATOM 5286 N N . PRO B 1 325 ? 3.932 2.816 19.828 1 98.44 325 PRO B N 1
ATOM 5287 C CA . PRO B 1 325 ? 3.408 3.076 18.484 1 98.44 325 PRO B CA 1
ATOM 5288 C C . PRO B 1 325 ? 4.219 4.125 17.734 1 98.44 325 PRO B C 1
ATOM 5290 O O . PRO B 1 325 ? 4.352 4.043 16.516 1 98.44 325 PRO B O 1
ATOM 5293 N N . ARG B 1 326 ? 4.711 5.102 18.359 1 98.31 326 ARG B N 1
ATOM 5294 C CA . ARG B 1 326 ? 5.562 6.086 17.703 1 98.31 326 ARG B CA 1
ATOM 5295 C C . ARG B 1 326 ? 6.805 5.43 17.109 1 98.31 326 ARG B C 1
ATOM 5297 O O . ARG B 1 326 ? 7.156 5.684 15.961 1 98.31 326 ARG B O 1
ATOM 5304 N N . ALA B 1 327 ? 7.441 4.578 17.891 1 98.44 327 ALA B N 1
ATOM 5305 C CA . ALA B 1 327 ? 8.617 3.857 17.422 1 98.44 327 ALA B CA 1
ATOM 5306 C C . ALA B 1 327 ? 8.281 2.982 16.219 1 98.44 327 ALA B C 1
ATOM 5308 O O . ALA B 1 327 ? 9.039 2.924 15.25 1 98.44 327 ALA B O 1
ATOM 5309 N N . GLU B 1 328 ? 7.145 2.324 16.297 1 98.5 328 GLU B N 1
ATOM 5310 C CA . GLU B 1 328 ? 6.699 1.505 15.164 1 98.5 328 GLU B CA 1
ATOM 5311 C C . GLU B 1 328 ? 6.469 2.355 13.922 1 98.5 328 GLU B C 1
ATOM 5313 O O . GLU B 1 328 ? 6.82 1.951 12.812 1 98.5 328 GLU B O 1
ATOM 5318 N N . SER B 1 329 ? 5.867 3.502 14.117 1 98.81 329 SER B N 1
ATOM 5319 C CA . SER B 1 329 ? 5.629 4.418 13 1 98.81 329 SER B CA 1
ATOM 5320 C C . SER B 1 329 ? 6.934 4.824 12.328 1 98.81 329 SER B C 1
ATOM 5322 O O . SER B 1 329 ? 7.055 4.766 11.102 1 98.81 329 SER B O 1
ATOM 5324 N N . TYR B 1 330 ? 7.93 5.184 13.141 1 98.62 330 TYR B N 1
ATOM 5325 C CA . TYR B 1 330 ? 9.227 5.582 12.609 1 98.62 330 TYR B CA 1
ATOM 5326 C C . TYR B 1 330 ? 9.883 4.426 11.859 1 98.62 330 TYR B C 1
ATOM 5328 O O . TYR B 1 330 ? 10.477 4.625 10.797 1 98.62 330 TYR B O 1
ATOM 5336 N N . ALA B 1 331 ? 9.758 3.273 12.367 1 97.62 331 ALA B N 1
ATOM 5337 C CA . ALA B 1 331 ? 10.359 2.104 11.734 1 97.62 331 ALA B CA 1
ATOM 5338 C C . ALA B 1 331 ? 9.727 1.844 10.367 1 97.62 331 ALA B C 1
ATOM 5340 O O . ALA B 1 331 ? 10.43 1.551 9.398 1 97.62 331 ALA B O 1
ATOM 5341 N N . LYS B 1 332 ? 8.445 1.925 10.258 1 98.12 332 LYS B N 1
ATOM 5342 C CA . LYS B 1 332 ? 7.754 1.668 9 1 98.12 332 LYS B CA 1
ATOM 5343 C C . LYS B 1 332 ? 8.047 2.764 7.98 1 98.12 332 LYS B C 1
ATOM 5345 O O . LYS B 1 332 ? 8.18 2.486 6.785 1 98.12 332 LYS B O 1
ATOM 5350 N N . VAL B 1 333 ? 8.164 3.998 8.469 1 98.5 333 VAL B N 1
ATOM 5351 C CA . VAL B 1 333 ? 8.555 5.074 7.562 1 98.5 333 VAL B CA 1
ATOM 5352 C C . VAL B 1 333 ? 9.961 4.82 7.031 1 98.5 333 VAL B C 1
ATOM 5354 O O . VAL B 1 333 ? 10.211 4.941 5.828 1 98.5 333 VAL B O 1
ATOM 5357 N N . ARG B 1 334 ? 10.883 4.484 7.945 1 96.44 334 ARG B N 1
ATOM 5358 C CA . ARG B 1 334 ? 12.258 4.219 7.539 1 96.44 334 ARG B CA 1
ATOM 5359 C C . ARG B 1 334 ? 12.312 3.119 6.48 1 96.44 334 ARG B C 1
ATOM 5361 O O . ARG B 1 334 ? 13.031 3.242 5.488 1 96.44 334 ARG B O 1
ATOM 5368 N N . ARG B 1 335 ? 11.562 2.125 6.738 1 95.38 335 ARG B N 1
ATOM 5369 C CA . ARG B 1 335 ? 11.492 1.038 5.77 1 95.38 335 ARG B CA 1
ATOM 5370 C C . ARG B 1 335 ? 11 1.54 4.414 1 95.38 335 ARG B C 1
ATOM 5372 O O . ARG B 1 335 ? 11.594 1.231 3.379 1 95.38 335 ARG B O 1
ATOM 5379 N N . TRP B 1 336 ? 9.977 2.26 4.418 1 97.56 336 TRP B N 1
ATOM 5380 C CA . TRP B 1 336 ? 9.367 2.768 3.197 1 97.56 336 TRP B CA 1
ATOM 5381 C C . TRP B 1 336 ? 10.32 3.695 2.455 1 97.56 336 TRP B C 1
ATOM 5383 O O . TRP B 1 336 ? 10.336 3.721 1.222 1 97.56 336 TRP B O 1
ATOM 5393 N N . LEU B 1 337 ? 11.133 4.43 3.18 1 96.25 337 LEU B N 1
ATOM 5394 C CA . LEU B 1 337 ? 12.031 5.402 2.578 1 96.25 337 LEU B CA 1
ATOM 5395 C C . LEU B 1 337 ? 13.062 4.715 1.689 1 96.25 337 LEU B C 1
ATOM 5397 O O . LEU B 1 337 ? 13.617 5.336 0.781 1 96.25 337 LEU B O 1
ATOM 5401 N N . HIS B 1 338 ? 13.328 3.457 1.873 1 93.38 338 HIS B N 1
ATOM 5402 C CA . HIS B 1 338 ? 14.266 2.727 1.021 1 93.38 338 HIS B CA 1
ATOM 5403 C C . HIS B 1 338 ? 13.742 2.631 -0.408 1 93.38 338 HIS B C 1
ATOM 5405 O O . HIS B 1 338 ? 14.531 2.553 -1.355 1 93.38 338 HIS B O 1
ATOM 5411 N N . LEU B 1 339 ? 12.492 2.66 -0.48 1 92.75 339 LEU B N 1
ATOM 5412 C CA . LEU B 1 339 ? 11.844 2.59 -1.786 1 92.75 339 LEU B CA 1
ATOM 5413 C C . LEU B 1 339 ? 12.195 3.807 -2.635 1 92.75 339 LEU B C 1
ATOM 5415 O O . LEU B 1 339 ? 12.164 3.742 -3.865 1 92.75 339 LEU B O 1
ATOM 5419 N N . LEU B 1 340 ? 12.508 4.938 -1.992 1 91 340 LEU B N 1
ATOM 5420 C CA . LEU B 1 340 ? 12.766 6.188 -2.695 1 91 340 LEU B CA 1
ATOM 5421 C C . LEU B 1 340 ? 14.211 6.27 -3.158 1 91 340 LEU B C 1
ATOM 5423 O O . LEU B 1 340 ? 14.57 7.148 -3.949 1 91 340 LEU B O 1
ATOM 5427 N N . GLN B 1 341 ? 15.102 5.441 -2.66 1 76.94 341 GLN B N 1
ATOM 5428 C CA . GLN B 1 341 ? 16.516 5.477 -3.002 1 76.94 341 GLN B CA 1
ATOM 5429 C C . GLN B 1 341 ? 16.781 4.844 -4.367 1 76.94 341 GLN B C 1
ATOM 5431 O O . GLN B 1 341 ? 17.75 5.18 -5.039 1 76.94 341 GLN B O 1
ATOM 5436 N N . GLY B 1 342 ? 16.016 3.879 -4.816 1 60.66 342 GLY B N 1
ATOM 5437 C CA . GLY B 1 342 ? 16.25 3.176 -6.066 1 60.66 342 GLY B CA 1
ATOM 5438 C C . GLY B 1 342 ? 15.875 3.986 -7.293 1 60.66 342 GLY B C 1
ATOM 5439 O O . GLY B 1 342 ? 16.172 3.588 -8.422 1 60.66 342 GLY B O 1
ATOM 5440 N N . ALA B 1 343 ? 15.07 5.07 -7.129 1 49.72 343 ALA B N 1
ATOM 5441 C CA . ALA B 1 343 ? 14.586 5.879 -8.25 1 49.72 343 ALA B CA 1
ATOM 5442 C C . ALA B 1 343 ? 15.68 6.805 -8.766 1 49.72 343 ALA B C 1
ATOM 5444 O O . ALA B 1 343 ? 15.469 7.559 -9.719 1 49.72 343 ALA B O 1
ATOM 5445 N N . SER B 1 344 ? 16.844 6.863 -8.242 1 40.28 344 SER B N 1
ATOM 5446 C CA . SER B 1 344 ? 17.906 7.711 -8.789 1 40.28 344 SER B CA 1
ATOM 5447 C C . SER B 1 344 ? 18.672 6.992 -9.891 1 40.28 344 SER B C 1
ATOM 5449 O O . SER B 1 344 ? 18.859 5.777 -9.836 1 40.28 344 SER B O 1
#